Protein AF-A0A7C6N7Q0-F1 (afdb_monomer)

Nearest PDB structures (foldseek):
  6r02-assembly1_G  TM=9.400E-01  e=6.422E-26  Psychrobacter arcticus
  8oy0-assembly1_H  TM=9.350E-01  e=1.603E-25  Acinetobacter baumannii ATCC 17978
  7z8u-assembly1_A-2  TM=9.407E-01  e=4.001E-25  Psychrobacter arcticus
  6fua-assembly1_C-2  TM=9.302E-01  e=5.768E-25  Psychrobacter arcticus 273-4
  7z6r-assembly1_D  TM=9.282E-01  e=7.824E-25  Psychrobacter arcticus

Secondary structure (DSSP, 8-state):
--HHHHH--HHHHHHHHHHHHHHHTTPEEP---SEEEHHHHHTTGGG-S-S---EEE-TTS-EEEE-S-HHHHHHHHS---SS-EEEEEEEEEEEEETBEEEEEEEEEEEEEES--HHHHHHHHHHHHHHHHHH-SS-EEEES-HHHHHHHTTSTTGGGEEE-GGGTTT-TT-SS-EEEEE-TTSSS-SEEEEE-HHHHHHTT---EEEEEEEEGGGGG-----SSSEEEEEE-STTHHHHHHHHHHTT---GGGGS--S--EEEETTTTEEEEEE-HHHHHHHHHTTSSSEEEEEHHHHHHH--SEEEEEE---S-EEEEEEEETT----TTSPEEEEES-HHHHHHHHHHTT--EEEEE-SS-TTHHHHTTS-SEEEEEESS-HHHHHTTEEEEEEEEEE-EEEEEEHHHHHHSHHHHHHHHHHHS--

Solvent-accessible surface area (backbone atoms only — not comparable to full-atom values): 23667 Å² total; per-residue (Å²): 131,62,68,67,72,80,70,48,55,73,56,57,49,49,54,50,52,48,52,52,54,44,44,75,72,67,29,41,83,56,83,80,76,75,63,45,62,32,72,65,53,70,76,43,48,84,72,45,97,55,88,64,68,49,68,49,69,49,101,85,72,46,59,27,21,47,38,68,54,64,67,65,52,47,59,72,73,51,77,90,60,103,46,66,44,49,34,29,43,76,51,68,29,40,38,69,43,85,105,48,70,42,79,40,41,32,40,33,41,42,37,41,19,68,74,46,73,67,55,53,56,48,51,53,49,50,50,51,56,50,43,50,74,77,31,89,62,46,40,39,36,29,25,36,63,69,60,46,63,68,43,46,82,46,96,58,22,89,32,54,44,81,39,59,68,55,36,77,77,34,92,55,35,57,78,34,22,35,41,26,34,36,83,50,26,38,48,71,41,29,45,34,33,28,30,37,68,57,32,47,74,71,75,40,96,38,35,34,37,38,37,39,34,44,43,65,52,69,75,51,82,38,78,80,58,89,48,50,27,34,26,38,30,57,62,94,60,23,65,64,49,56,49,47,39,30,76,37,74,59,51,50,77,73,80,76,51,99,64,90,74,48,70,46,69,28,77,91,78,33,34,32,39,33,61,37,56,52,92,45,24,61,57,36,14,36,64,27,71,10,35,26,27,44,32,48,43,62,56,48,62,47,66,64,65,77,50,40,84,75,43,79,67,77,36,78,66,32,26,36,25,36,30,26,48,81,86,67,71,91,59,85,92,48,73,43,33,36,29,22,74,42,59,53,46,51,50,53,54,35,55,76,68,74,48,64,66,44,81,43,82,40,95,65,76,60,73,53,33,44,78,72,66,75,18,62,29,32,44,48,82,38,71,89,50,59,73,39,52,79,60,58,26,38,80,74,42,77,74,44,84,28,30,29,28,37,33,26,6,54,35,41,46,69,78,44,35,69,63,51,51,53,52,53,56,44,58,56,78,133

Mean predicted aligned error: 6.71 Å

pLDDT: mean 90.65, std 9.1, range [48.22, 98.5]

Foldseek 3Di:
DPVCVVPDDPLRVLLVVLVVLLVVVVAAEDDADQKDAPVLVCVVVLQFPDPDWDWDADPVRGIITGAQDDVSRCLVPDDADQDKHKHKYFDWHWDDDPVRIDIWTKIKIKIKFADDPVNVLVQVVSVLVSLCSLDVDKAKEKLDPVSLVVCLPDPCVVRYDYDVCQCVPRPQAHRIKMFMFDLQFLGTQKIWHKGVVVCVVVVHPMTMTMMMGTSVRSVRGADPDPAQEEEEADDDQGVVVQVLLVLLVNHFPCSVDPDPDQWTDDVVLRYIYGYDHLLCRLVCQLRNNHFKYKHKVLSCQQVVGPWDFDDFLQAPKWFWFKKAAPPQDDPQVDAFEEEECRVNLVCVQCVVVVGHHDYDHDDDPSLCCCVVVVGGIYTDIGHPCPVQVVSNMDGPGTRGMMGMTMIGRPNSCVVVVVSVVSSVVSSDDD

Radius of gyration: 25.68 Å; Cα contacts (8 Å, |Δi|>4): 832; chains: 1; bounding box: 66×60×77 Å

Sequence (430 aa):
MNIIDSVFNKQEKIAFQLRELYASYSYEQFRMNKFEEYDFYAKKKDFLVSDNIITFTDTNGRLMALRPDVTLSIVRNTRDSDGTKKLYYHENVYRPSDNSFKEIPQVGVEVIGSVKHSDTVEIITLACKSLELLSDDYLLELSDEALFNALKASEYGKHLRLETSLSENNNYYNELAFRGYVPEIPDYCLSGGRYDSLMRQMGRKADALGFAVYLDKLDVKTNTDEYLNVALPKGRLGEGVYKKFADSGYECPELLEKTRKLIFENHEKKVRYFWVKPSDVAKYVERGVADIGVVGKDILLEQEPAIYELLDLEMGKCRMAVAAPKDFVDDRNKTLKVATKFTNIAQTYYNSLGRDIDIIELNGSIEIAPILGLSDVIVDIVETGTTLRENDLEVFETIVPISARLISNRTSYKFKREQIETLKKGMKND

Structure (mmCIF, N/CA/C/O backbone):
data_AF-A0A7C6N7Q0-F1
#
_entry.id   AF-A0A7C6N7Q0-F1
#
loop_
_atom_site.group_PDB
_atom_site.id
_atom_site.type_symbol
_atom_site.label_atom_id
_atom_site.label_alt_id
_atom_site.label_comp_id
_atom_site.label_asym_id
_atom_site.label_entity_id
_atom_site.label_seq_id
_atom_site.pdbx_PDB_ins_code
_atom_site.Cartn_x
_atom_site.Cartn_y
_atom_site.Cartn_z
_atom_site.occupancy
_atom_site.B_iso_or_equiv
_atom_site.auth_seq_id
_atom_site.auth_comp_id
_atom_site.auth_asym_id
_atom_site.auth_atom_id
_atom_site.pdbx_PDB_model_num
ATOM 1 N N . MET A 1 1 ? 13.125 0.373 38.254 1.00 49.66 1 MET A N 1
ATOM 2 C CA . MET A 1 1 ? 12.979 -0.264 36.929 1.00 49.66 1 MET A CA 1
ATOM 3 C C . MET A 1 1 ? 11.645 -0.991 36.956 1.00 49.66 1 MET A C 1
ATOM 5 O O . MET A 1 1 ? 11.473 -1.849 37.813 1.00 49.66 1 MET A O 1
ATOM 9 N N . ASN A 1 2 ? 10.657 -0.528 36.189 1.00 58.84 2 ASN A N 1
ATOM 10 C CA . ASN A 1 2 ? 9.288 -1.043 36.252 1.00 58.84 2 ASN A CA 1
ATOM 11 C C . ASN A 1 2 ? 9.282 -2.480 35.695 1.00 58.84 2 ASN A C 1
ATOM 13 O O . ASN A 1 2 ? 9.771 -2.687 34.589 1.00 58.84 2 ASN A O 1
ATOM 17 N N . ILE A 1 3 ? 8.801 -3.477 36.448 1.00 60.84 3 ILE A N 1
ATOM 18 C CA . ILE A 1 3 ? 8.873 -4.909 36.063 1.00 60.84 3 ILE A CA 1
ATOM 19 C C . ILE A 1 3 ? 8.201 -5.154 34.702 1.00 60.84 3 ILE A C 1
ATOM 21 O O . ILE A 1 3 ? 8.678 -5.956 33.901 1.00 60.84 3 ILE A O 1
ATOM 25 N N . ILE A 1 4 ? 7.145 -4.390 34.418 1.00 60.56 4 ILE A N 1
ATOM 26 C CA . ILE A 1 4 ? 6.411 -4.389 33.148 1.00 60.56 4 ILE A CA 1
ATOM 27 C C . ILE A 1 4 ? 7.350 -4.109 31.965 1.00 60.56 4 ILE A C 1
ATOM 29 O O . ILE A 1 4 ? 7.209 -4.725 30.909 1.00 60.56 4 ILE A O 1
ATOM 33 N N . ASP A 1 5 ? 8.351 -3.242 32.144 1.00 58.84 5 ASP A N 1
ATOM 34 C CA . ASP A 1 5 ? 9.237 -2.841 31.056 1.00 58.84 5 ASP A CA 1
ATOM 35 C C . ASP A 1 5 ? 10.302 -3.867 30.695 1.00 58.84 5 ASP A C 1
ATOM 37 O O . ASP A 1 5 ? 10.736 -3.897 29.545 1.00 58.84 5 ASP A O 1
ATOM 41 N N . SER A 1 6 ? 10.689 -4.711 31.652 1.00 67.81 6 SER A N 1
ATOM 42 C CA . SER A 1 6 ? 11.675 -5.778 31.458 1.00 67.81 6 SER A CA 1
ATOM 43 C C . SER A 1 6 ? 11.079 -7.107 30.987 1.00 67.81 6 SER A C 1
ATOM 45 O O . SER A 1 6 ? 11.837 -7.977 30.570 1.00 67.81 6 SER A O 1
ATOM 47 N N . VAL A 1 7 ? 9.757 -7.286 31.096 1.00 74.75 7 VAL A N 1
ATOM 48 C CA . VAL A 1 7 ? 9.093 -8.586 30.879 1.00 74.75 7 VAL A CA 1
ATOM 49 C C . VAL A 1 7 ? 8.318 -8.635 29.566 1.00 74.75 7 VAL A C 1
ATOM 51 O O . VAL A 1 7 ? 8.385 -9.649 28.881 1.00 74.75 7 VAL A O 1
ATOM 54 N N . PHE A 1 8 ? 7.609 -7.564 29.205 1.00 79.44 8 PHE A N 1
ATOM 55 C CA . PHE A 1 8 ? 6.774 -7.556 28.004 1.00 79.44 8 PHE A CA 1
ATOM 56 C C . PHE A 1 8 ? 7.506 -6.982 26.794 1.00 79.44 8 PHE A C 1
ATOM 58 O O . PHE A 1 8 ? 8.181 -5.950 26.886 1.00 79.44 8 PHE A O 1
ATOM 65 N N . ASN A 1 9 ? 7.316 -7.608 25.636 1.00 86.25 9 ASN A N 1
ATOM 66 C CA . ASN A 1 9 ? 7.703 -7.011 24.363 1.00 86.25 9 ASN A CA 1
ATOM 67 C C . ASN A 1 9 ? 6.730 -5.874 23.968 1.00 86.25 9 ASN A C 1
ATOM 69 O O . ASN A 1 9 ? 5.706 -5.647 24.618 1.00 86.25 9 ASN A O 1
ATOM 73 N N . LYS A 1 10 ? 7.052 -5.121 22.905 1.00 85.88 10 LYS A N 1
ATOM 74 C CA . LYS A 1 10 ? 6.234 -3.973 22.466 1.00 85.88 10 LYS A CA 1
ATOM 75 C C . LYS A 1 10 ? 4.790 -4.385 22.150 1.00 85.88 10 LYS A C 1
ATOM 77 O O . LYS A 1 10 ? 3.870 -3.714 22.607 1.00 85.88 10 LYS A O 1
ATOM 82 N N . GLN A 1 11 ? 4.591 -5.484 21.420 1.00 90.25 11 GLN A N 1
ATOM 83 C CA . GLN A 1 11 ? 3.256 -5.977 21.066 1.00 90.25 11 GLN A CA 1
ATOM 84 C C . GLN A 1 11 ? 2.427 -6.314 22.305 1.00 90.25 11 GLN A C 1
ATOM 86 O O . GLN A 1 11 ? 1.273 -5.910 22.389 1.00 90.25 11 GLN A O 1
ATOM 91 N N . GLU A 1 12 ? 3.008 -7.009 23.282 1.00 90.88 12 GLU A N 1
ATOM 92 C CA . GLU A 1 12 ? 2.310 -7.415 24.504 1.00 90.88 12 GLU A CA 1
ATOM 93 C C . GLU A 1 12 ? 1.884 -6.213 25.354 1.00 90.88 12 GLU A C 1
ATOM 95 O O . GLU A 1 12 ? 0.764 -6.194 25.869 1.00 90.88 12 GLU A O 1
ATOM 100 N N . LYS A 1 13 ? 2.742 -5.187 25.463 1.00 91.25 13 LYS A N 1
ATOM 101 C CA . LYS A 1 13 ? 2.405 -3.936 26.163 1.00 91.25 13 LYS A CA 1
ATOM 102 C C . LYS A 1 13 ? 1.239 -3.221 25.489 1.00 91.25 13 LYS A C 1
ATOM 104 O O . LYS A 1 13 ? 0.251 -2.921 26.155 1.00 91.25 13 LYS A O 1
ATOM 109 N N . ILE A 1 14 ? 1.325 -3.024 24.172 1.00 94.19 14 ILE A N 1
ATOM 110 C CA . ILE A 1 14 ? 0.269 -2.371 23.390 1.00 94.19 14 ILE A CA 1
ATOM 111 C C . ILE A 1 14 ? -1.034 -3.167 23.486 1.00 94.19 14 ILE A C 1
ATOM 113 O O . ILE A 1 14 ? -2.083 -2.597 23.771 1.00 94.19 14 ILE A O 1
ATOM 117 N N . ALA A 1 15 ? -0.982 -4.492 23.343 1.00 95.56 15 ALA A N 1
ATOM 118 C CA . ALA A 1 15 ? -2.156 -5.348 23.473 1.00 95.56 15 ALA A CA 1
ATOM 119 C C . ALA A 1 15 ? -2.818 -5.219 24.851 1.00 95.56 15 ALA A C 1
ATOM 121 O O . ALA A 1 15 ? -4.045 -5.183 24.952 1.00 95.56 15 ALA A O 1
ATOM 122 N N . PHE A 1 16 ? -2.022 -5.146 25.922 1.00 95.56 16 PHE A N 1
ATOM 123 C CA . PHE A 1 16 ? -2.531 -4.933 27.274 1.00 95.56 16 PHE A CA 1
ATOM 124 C C . PHE A 1 16 ? -3.196 -3.557 27.425 1.00 95.56 16 PHE A C 1
ATOM 126 O O . PHE A 1 16 ? -4.336 -3.491 27.883 1.00 95.56 16 PHE A O 1
ATOM 133 N N . GLN A 1 17 ? -2.530 -2.487 26.983 1.00 97.00 17 GLN A N 1
ATOM 134 C CA . GLN A 1 17 ? -3.045 -1.115 27.062 1.00 97.00 17 GLN A CA 1
ATOM 135 C C . GLN A 1 17 ? -4.329 -0.926 26.243 1.00 97.00 17 GLN A C 1
ATOM 137 O O . GLN A 1 17 ? -5.274 -0.306 26.721 1.00 97.00 17 GLN A O 1
ATOM 142 N N . LEU A 1 18 ? -4.414 -1.519 25.047 1.00 98.12 18 LEU A N 1
ATOM 143 C CA . LEU A 1 18 ? -5.631 -1.491 24.227 1.00 98.12 18 LEU A CA 1
ATOM 144 C C . LEU A 1 18 ? -6.805 -2.173 24.941 1.00 98.12 18 LEU A C 1
ATOM 146 O O . LEU A 1 18 ? -7.914 -1.650 24.960 1.00 98.12 18 LEU A O 1
ATOM 150 N N . ARG A 1 19 ? -6.572 -3.324 25.580 1.00 97.81 19 ARG A N 1
ATOM 151 C CA . ARG A 1 19 ? -7.620 -4.026 26.338 1.00 97.81 19 ARG A CA 1
ATOM 152 C C . ARG A 1 19 ? -8.090 -3.227 27.551 1.00 97.81 19 ARG A C 1
ATOM 154 O O . ARG A 1 19 ? -9.287 -3.209 27.823 1.00 97.81 19 ARG A O 1
ATOM 161 N N . GLU A 1 20 ? -7.168 -2.589 28.271 1.00 98.00 20 GLU A N 1
ATOM 162 C CA . GLU A 1 20 ? -7.498 -1.685 29.380 1.00 98.00 20 GLU A CA 1
ATOM 163 C C . GLU A 1 20 ? -8.337 -0.498 28.888 1.00 98.00 20 GLU A C 1
ATOM 165 O O . GLU A 1 20 ? -9.398 -0.218 29.454 1.00 98.00 20 GLU A O 1
ATOM 170 N N . LEU A 1 21 ? -7.922 0.128 27.781 1.00 98.50 21 LEU A N 1
ATOM 171 C CA . LEU A 1 21 ? -8.657 1.205 27.124 1.00 98.50 21 LEU A CA 1
ATOM 172 C C . LEU A 1 21 ? -10.088 0.769 26.788 1.00 98.50 21 LEU A C 1
ATOM 174 O O . LEU A 1 21 ? -11.037 1.421 27.215 1.00 98.50 21 LEU A O 1
ATOM 178 N N . TYR A 1 22 ? -10.278 -0.348 26.089 1.00 98.44 22 TYR A N 1
ATOM 179 C CA . TYR A 1 22 ? -11.616 -0.792 25.681 1.00 98.44 22 TYR A CA 1
ATOM 180 C C . TYR A 1 22 ? -12.500 -1.179 26.873 1.00 98.44 22 TYR A C 1
ATOM 182 O O . TYR A 1 22 ? -13.677 -0.814 26.917 1.00 98.44 22 TYR A O 1
ATOM 190 N N . ALA A 1 23 ? -11.933 -1.843 27.883 1.00 97.50 23 ALA A N 1
ATOM 191 C CA . ALA A 1 23 ? -12.653 -2.169 29.111 1.00 97.50 23 ALA A CA 1
ATOM 192 C C . ALA A 1 23 ? -13.115 -0.905 29.861 1.00 97.50 23 ALA A C 1
ATOM 194 O O . ALA A 1 23 ? -14.224 -0.886 30.396 1.00 97.50 23 ALA A O 1
ATOM 195 N N . SER A 1 24 ? -12.321 0.175 29.851 1.00 97.94 24 SER A N 1
ATOM 196 C CA . SER A 1 24 ? -12.708 1.456 30.468 1.00 97.94 24 SER A CA 1
ATOM 197 C C . SER A 1 24 ? -13.917 2.121 29.789 1.00 97.94 24 SER A C 1
ATOM 199 O O . SER A 1 24 ? -14.657 2.861 30.435 1.00 97.94 24 SER A O 1
ATOM 201 N N . TYR A 1 25 ? -14.181 1.783 28.522 1.00 97.69 25 TYR A N 1
ATOM 202 C CA . TYR A 1 25 ? -15.366 2.192 27.758 1.00 97.69 25 TYR A CA 1
ATOM 203 C C . TYR A 1 25 ? -16.524 1.183 27.857 1.00 97.69 25 TYR A C 1
ATOM 205 O O . TYR A 1 25 ? -17.475 1.240 27.080 1.00 97.69 25 TYR A O 1
ATOM 213 N N . SER A 1 26 ? -16.476 0.268 28.832 1.00 96.69 26 SER A N 1
ATOM 214 C CA . SER A 1 26 ? -17.494 -0.769 29.059 1.00 96.69 26 SER A CA 1
ATOM 215 C C . SER A 1 26 ? -17.655 -1.770 27.905 1.00 96.69 26 SER A C 1
ATOM 217 O O . SER A 1 26 ? -18.721 -2.366 27.760 1.00 96.69 26 SER A O 1
ATOM 219 N N . TYR A 1 27 ? -16.614 -1.983 27.090 1.00 97.31 27 TYR A N 1
ATOM 220 C CA . TYR A 1 27 ? -16.602 -3.092 26.133 1.00 97.31 27 TYR A CA 1
ATOM 221 C C . TYR A 1 27 ? -16.332 -4.399 26.879 1.00 97.31 27 TYR A C 1
ATOM 223 O O . TYR A 1 27 ? -15.398 -4.500 27.680 1.00 97.31 27 TYR A O 1
ATOM 231 N N . GLU A 1 28 ? -17.127 -5.425 26.594 1.00 95.50 28 GLU A N 1
ATOM 232 C CA . GLU A 1 28 ? -16.974 -6.744 27.202 1.00 95.50 28 GLU A CA 1
ATOM 233 C C . GLU A 1 28 ? -15.985 -7.601 26.409 1.00 95.50 28 GLU A C 1
ATOM 235 O O . GLU A 1 28 ? -15.970 -7.586 25.177 1.00 95.50 28 GLU A O 1
ATOM 240 N N . GLN A 1 29 ? -15.158 -8.386 27.104 1.00 94.69 29 GLN A N 1
ATOM 241 C CA . GLN A 1 29 ? -14.232 -9.284 26.419 1.00 94.69 29 GLN A CA 1
ATOM 242 C C . GLN A 1 29 ? -15.002 -10.422 25.747 1.00 94.69 29 GLN A C 1
ATOM 244 O O . GLN A 1 29 ? -15.600 -11.261 26.423 1.00 94.69 29 GLN A O 1
ATOM 249 N N . PHE A 1 30 ? -14.893 -10.520 24.428 1.00 91.75 30 PHE A N 1
ATOM 250 C CA . PHE A 1 30 ? -15.339 -11.683 23.682 1.00 91.75 30 PHE A CA 1
ATOM 251 C C . PHE A 1 30 ? -14.203 -12.706 23.589 1.00 91.75 30 PHE A C 1
ATOM 253 O O . PHE A 1 30 ? -13.074 -12.370 23.230 1.00 91.75 30 PHE A O 1
ATOM 260 N N . ARG A 1 31 ? -14.492 -13.965 23.932 1.00 84.62 31 ARG A N 1
ATOM 261 C CA . ARG A 1 31 ? -13.548 -15.084 23.798 1.00 84.62 31 ARG A CA 1
ATOM 262 C C . ARG A 1 31 ? -14.056 -16.062 22.761 1.00 84.62 31 ARG A C 1
ATOM 264 O O . ARG A 1 31 ? -15.234 -16.411 22.765 1.00 84.62 31 ARG A O 1
ATOM 271 N N . MET A 1 32 ? -13.152 -16.521 21.908 1.00 83.38 32 MET A N 1
ATOM 272 C CA . MET A 1 32 ? -13.498 -17.342 20.756 1.00 83.38 32 MET A CA 1
ATOM 273 C C . MET A 1 32 ? -12.819 -18.704 20.814 1.00 83.38 32 MET A C 1
ATOM 275 O O . MET A 1 32 ? -11.781 -18.880 21.453 1.00 83.38 32 MET A O 1
ATOM 279 N N . ASN A 1 33 ? -13.378 -19.663 20.080 1.00 79.62 33 ASN A N 1
ATOM 280 C CA . ASN A 1 33 ? -12.669 -20.899 19.780 1.00 79.62 33 ASN A CA 1
ATOM 281 C C . ASN A 1 33 ? -11.633 -20.646 18.676 1.00 79.62 33 ASN A C 1
ATOM 283 O O . ASN A 1 33 ? -11.848 -19.834 17.779 1.00 79.62 33 ASN A O 1
ATOM 287 N N . LYS A 1 34 ? -10.511 -21.371 18.723 1.00 78.75 34 LYS A N 1
ATOM 288 C CA . LYS A 1 34 ? -9.439 -21.265 17.714 1.00 78.75 34 LYS A CA 1
ATOM 289 C C . LYS A 1 34 ? -9.805 -21.896 16.365 1.00 78.75 34 LYS A C 1
ATOM 291 O O . LYS A 1 34 ? -9.179 -21.589 15.354 1.00 78.75 34 LYS A O 1
ATOM 296 N N . PHE A 1 35 ? -10.789 -22.794 16.370 1.00 86.25 35 PHE A N 1
ATOM 297 C CA . PHE A 1 35 ? -11.183 -23.621 15.235 1.00 86.25 35 PHE A CA 1
ATOM 298 C C . PHE A 1 35 ? -12.684 -23.502 15.004 1.00 86.25 35 PHE A C 1
ATOM 300 O O . PHE A 1 35 ? -13.464 -23.559 15.958 1.00 86.25 35 PHE A O 1
ATOM 307 N N . GLU A 1 36 ? -13.079 -23.390 13.742 1.00 86.88 36 GLU A N 1
ATOM 308 C CA . GLU A 1 36 ? -14.476 -23.287 13.326 1.00 86.88 36 GLU A CA 1
ATOM 309 C C . GLU A 1 36 ? -14.736 -24.151 12.084 1.00 86.88 36 GLU A C 1
ATOM 311 O O . GLU A 1 36 ? -13.819 -24.445 11.320 1.00 86.88 36 GLU A O 1
ATOM 316 N N . GLU A 1 37 ? -15.979 -24.594 11.882 1.00 88.38 37 GLU A N 1
ATOM 317 C CA . GLU A 1 37 ? -16.347 -25.397 10.704 1.00 88.38 37 GLU A CA 1
ATOM 318 C C . GLU A 1 37 ? -16.143 -24.605 9.400 1.00 88.38 37 GLU A C 1
ATOM 320 O O . GLU A 1 37 ? -16.607 -23.466 9.285 1.00 88.38 37 GLU A O 1
ATOM 325 N N . TYR A 1 38 ? -15.483 -25.221 8.412 1.00 87.75 38 TYR A N 1
ATOM 326 C CA . TYR A 1 38 ? -15.116 -24.579 7.142 1.00 87.75 38 TYR A CA 1
ATOM 327 C C . TYR A 1 38 ? -16.328 -24.099 6.332 1.00 87.75 38 TYR A C 1
ATOM 329 O O . TYR A 1 38 ? -16.299 -23.007 5.760 1.00 87.75 38 TYR A O 1
ATOM 337 N N . ASP A 1 39 ? -17.413 -24.879 6.331 1.00 86.31 39 ASP A N 1
ATOM 338 C CA . ASP A 1 39 ? -18.630 -24.615 5.551 1.00 86.31 39 ASP A CA 1
ATOM 339 C C . ASP A 1 39 ? -19.240 -23.236 5.817 1.00 86.31 39 ASP A C 1
ATOM 341 O O . ASP A 1 39 ? -19.903 -22.664 4.948 1.00 86.31 39 ASP A O 1
ATOM 345 N N . PHE A 1 40 ? -19.029 -22.695 7.018 1.00 84.56 40 PHE A N 1
ATOM 346 C CA . PHE A 1 40 ? -19.472 -21.353 7.364 1.00 84.56 40 PHE A CA 1
ATOM 347 C C . PHE A 1 40 ? -18.750 -20.291 6.524 1.00 84.56 40 PHE A C 1
ATOM 349 O O . PHE A 1 40 ? -19.401 -19.468 5.879 1.00 84.56 40 PHE A O 1
ATOM 356 N N . TYR A 1 41 ? -17.418 -20.345 6.479 1.00 84.69 41 TYR A N 1
ATOM 357 C CA . TYR A 1 41 ? -16.607 -19.381 5.738 1.00 84.69 41 TYR A CA 1
ATOM 358 C C . TYR A 1 41 ? -16.700 -19.587 4.227 1.00 84.69 41 TYR A C 1
ATOM 360 O O . TYR A 1 41 ? -16.744 -18.618 3.475 1.00 84.69 41 TYR A O 1
ATOM 368 N N . ALA A 1 42 ? -16.812 -20.838 3.769 1.00 83.19 42 ALA A N 1
ATOM 369 C CA . ALA A 1 42 ? -16.949 -21.157 2.349 1.00 83.19 42 ALA A CA 1
ATOM 370 C C . ALA A 1 42 ? -18.182 -20.499 1.701 1.00 83.19 42 ALA A C 1
ATOM 372 O O . ALA A 1 42 ? -18.155 -20.160 0.521 1.00 83.19 42 ALA A O 1
ATOM 373 N N . LYS A 1 43 ? -19.252 -20.280 2.477 1.00 83.31 43 LYS A N 1
ATOM 374 C CA . LYS A 1 43 ? -20.479 -19.593 2.035 1.00 83.31 43 LYS A CA 1
ATOM 375 C C . LYS A 1 43 ? -20.381 -18.064 2.076 1.00 83.31 43 LYS A C 1
ATOM 377 O O . LYS A 1 43 ? -21.339 -17.400 1.689 1.00 83.31 43 LYS A O 1
ATOM 382 N N . LYS A 1 44 ? -19.278 -17.511 2.593 1.00 82.69 44 LYS A N 1
ATOM 383 C CA . LYS A 1 44 ? -19.073 -16.079 2.872 1.00 82.69 44 LYS A CA 1
ATOM 384 C C . LYS A 1 44 ? -17.740 -15.560 2.324 1.00 82.69 44 LYS A C 1
ATOM 386 O O . LYS A 1 44 ? -17.168 -14.634 2.891 1.00 82.69 44 LYS A O 1
ATOM 391 N N . LYS A 1 45 ? -17.259 -16.143 1.219 1.00 77.44 45 LYS A N 1
ATOM 392 C CA . LYS A 1 45 ? -15.978 -15.780 0.588 1.00 77.44 45 LYS A CA 1
ATOM 393 C C . LYS A 1 45 ? -15.872 -14.297 0.240 1.00 77.44 45 LYS A C 1
ATOM 395 O O . LYS A 1 45 ? -14.823 -13.718 0.476 1.00 77.44 45 LYS A O 1
ATOM 400 N N . ASP A 1 46 ? -16.977 -13.671 -0.161 1.00 75.69 46 ASP A N 1
ATOM 401 C CA . ASP A 1 46 ? -17.040 -12.236 -0.487 1.00 75.69 46 ASP A CA 1
ATOM 402 C C . ASP A 1 46 ? -16.604 -11.306 0.666 1.00 75.69 46 ASP A C 1
ATOM 404 O O . ASP A 1 46 ? -16.306 -10.137 0.435 1.00 75.69 46 ASP A O 1
ATOM 408 N N . PHE A 1 47 ? -16.579 -11.806 1.908 1.00 74.69 47 PHE A N 1
ATOM 409 C CA . PHE A 1 47 ? -16.189 -11.057 3.109 1.00 74.69 47 PHE A CA 1
ATOM 410 C C . PHE A 1 47 ? -14.804 -11.434 3.631 1.00 74.69 47 PHE A C 1
ATOM 412 O O . PHE A 1 47 ? -14.353 -10.888 4.636 1.00 74.69 47 PHE A O 1
ATOM 419 N N . LEU A 1 48 ? -14.135 -12.387 2.987 1.00 75.56 48 LEU A N 1
ATOM 420 C CA . LEU A 1 48 ? -12.797 -12.797 3.365 1.00 75.56 48 LEU A CA 1
ATOM 421 C C . LEU A 1 48 ? -11.771 -11.970 2.604 1.00 75.56 48 LEU A C 1
ATOM 423 O O . LEU A 1 48 ? -11.881 -11.735 1.408 1.00 75.56 48 LEU A O 1
ATOM 427 N N . VAL A 1 49 ? -10.708 -11.594 3.310 1.00 68.69 49 VAL A N 1
ATOM 428 C CA . VAL A 1 49 ? -9.548 -10.922 2.705 1.00 68.69 49 VAL A CA 1
ATOM 429 C C . VAL A 1 49 ? -8.786 -11.860 1.752 1.00 68.69 49 VAL A C 1
ATOM 431 O O . VAL A 1 49 ? -8.024 -11.400 0.910 1.00 68.69 49 VAL A O 1
ATOM 434 N N . SER A 1 50 ? -8.959 -13.178 1.890 1.00 68.44 50 SER A N 1
ATOM 435 C CA . SER A 1 50 ? -8.346 -14.187 1.025 1.00 68.44 50 SER A CA 1
ATOM 436 C C . SER A 1 50 ? -9.301 -15.354 0.793 1.00 68.44 50 SER A C 1
ATOM 438 O O . SER A 1 50 ? -9.896 -15.865 1.743 1.00 68.44 50 SER A O 1
ATOM 440 N N . ASP A 1 51 ? -9.377 -15.819 -0.454 1.00 69.44 51 ASP A N 1
ATOM 441 C CA . ASP A 1 51 ? -10.130 -17.022 -0.834 1.00 69.44 51 ASP A CA 1
ATOM 442 C C . ASP A 1 51 ? -9.501 -18.320 -0.310 1.00 69.44 51 ASP A C 1
ATOM 444 O O . ASP A 1 51 ? -10.176 -19.351 -0.195 1.00 69.44 51 ASP A O 1
ATOM 448 N N . ASN A 1 52 ? -8.208 -18.278 0.022 1.00 77.00 52 ASN A N 1
ATOM 449 C CA . ASN A 1 52 ? -7.457 -19.433 0.483 1.00 77.00 52 ASN A CA 1
ATOM 450 C C . ASN A 1 52 ? -7.535 -19.522 2.011 1.00 77.00 52 ASN A C 1
ATOM 452 O O . ASN A 1 52 ? -6.837 -18.822 2.743 1.00 77.00 52 ASN A O 1
ATOM 456 N N . ILE A 1 53 ? -8.392 -20.416 2.497 1.00 84.81 53 ILE A N 1
ATOM 457 C CA . ILE A 1 53 ? -8.575 -20.694 3.924 1.00 84.81 53 ILE A CA 1
ATOM 458 C C . ILE A 1 53 ? -7.749 -21.923 4.291 1.00 84.81 53 ILE A C 1
ATOM 460 O O . ILE A 1 53 ? -7.797 -22.936 3.595 1.00 84.81 53 ILE A O 1
ATOM 464 N N . ILE A 1 54 ? -7.019 -21.864 5.404 1.00 87.31 54 ILE A N 1
ATOM 465 C CA . ILE A 1 54 ? -6.273 -23.027 5.891 1.00 87.31 54 ILE A CA 1
ATOM 466 C C . ILE A 1 54 ? -7.254 -24.004 6.537 1.00 87.31 54 ILE A C 1
ATOM 468 O O . ILE A 1 54 ? -7.898 -23.679 7.537 1.00 87.31 54 ILE A O 1
ATOM 472 N N . THR A 1 55 ? -7.339 -25.211 5.982 1.00 90.50 55 THR A N 1
ATOM 473 C CA . THR A 1 55 ? -8.266 -26.250 6.436 1.00 90.50 55 THR A CA 1
ATOM 474 C C . THR A 1 55 ? -7.555 -27.483 6.973 1.00 90.50 55 THR A C 1
ATOM 476 O O . THR A 1 55 ? -6.484 -27.851 6.497 1.00 90.50 55 THR A O 1
ATOM 479 N N . PHE A 1 56 ? -8.186 -28.167 7.921 1.00 91.62 56 PHE A N 1
ATOM 480 C CA . PHE A 1 56 ? -7.748 -29.457 8.454 1.00 91.62 56 PHE A CA 1
ATOM 481 C C . PHE A 1 56 ? -8.967 -30.305 8.830 1.00 91.62 56 PHE A C 1
ATOM 483 O O . PHE A 1 56 ? -10.081 -29.799 8.910 1.00 91.62 56 PHE A O 1
ATOM 490 N N . THR A 1 57 ? -8.781 -31.605 9.043 1.00 93.69 57 THR A N 1
ATOM 491 C CA . THR A 1 57 ? -9.876 -32.505 9.437 1.00 93.69 57 THR A CA 1
ATOM 492 C C . THR A 1 57 ? -9.839 -32.746 10.946 1.00 93.69 57 THR A C 1
ATOM 494 O O . THR A 1 57 ? -8.764 -32.992 11.494 1.00 93.69 57 THR A O 1
ATOM 497 N N . ASP A 1 58 ? -10.984 -32.651 11.627 1.00 92.06 58 ASP A N 1
ATOM 498 C CA . ASP A 1 58 ? -11.092 -32.993 13.051 1.00 92.06 58 ASP A CA 1
ATOM 499 C C . ASP A 1 58 ? -11.072 -34.519 13.281 1.00 92.06 58 ASP A C 1
ATOM 501 O O . ASP A 1 58 ? -11.032 -35.323 12.348 1.00 92.06 58 ASP A O 1
ATOM 505 N N . THR A 1 59 ? -11.138 -34.948 14.543 1.00 92.19 59 THR A N 1
ATOM 506 C CA . THR A 1 59 ? -11.151 -36.378 14.900 1.00 92.19 59 THR A CA 1
ATOM 507 C C . THR A 1 59 ? -12.412 -37.124 14.447 1.00 92.19 59 THR A C 1
ATOM 509 O O . THR A 1 59 ? -12.437 -38.349 14.503 1.00 92.19 59 THR A O 1
ATOM 512 N N . ASN A 1 60 ? -13.459 -36.410 14.025 1.00 92.62 60 ASN A N 1
ATOM 513 C CA . ASN A 1 60 ? -14.727 -36.963 13.548 1.00 92.62 60 ASN A CA 1
ATOM 514 C C . ASN A 1 60 ? -14.856 -36.908 12.016 1.00 92.62 60 ASN A C 1
ATOM 516 O O . ASN A 1 60 ? -15.927 -37.210 11.490 1.00 92.62 60 ASN A O 1
ATOM 520 N N . GLY A 1 61 ? -13.805 -36.507 11.293 1.00 90.06 61 GLY A N 1
ATOM 521 C CA . GLY A 1 61 ? -13.837 -36.388 9.835 1.00 90.06 61 GLY A CA 1
ATOM 522 C C . GLY A 1 61 ? -14.459 -35.086 9.312 1.00 90.06 61 GLY A C 1
ATOM 523 O O . GLY A 1 61 ? -14.673 -34.963 8.108 1.00 90.06 61 GLY A O 1
ATOM 524 N N . ARG A 1 62 ? -14.770 -34.114 10.178 1.00 91.94 62 ARG A N 1
ATOM 525 C CA . ARG A 1 62 ? -15.323 -32.816 9.771 1.00 91.94 62 ARG A CA 1
ATOM 526 C C . ARG A 1 62 ? -14.219 -31.890 9.290 1.00 91.94 62 ARG A C 1
ATOM 528 O O . ARG A 1 62 ? -13.155 -31.808 9.904 1.00 91.94 62 ARG A O 1
ATOM 535 N N . LEU A 1 63 ? -14.498 -31.154 8.218 1.00 93.06 63 LEU A N 1
ATOM 536 C CA . LEU A 1 63 ? -13.581 -30.155 7.688 1.00 93.06 63 LEU A CA 1
ATOM 537 C C . LEU A 1 63 ? -13.658 -28.870 8.522 1.00 93.06 63 LEU A C 1
ATOM 539 O O . LEU A 1 63 ? -14.678 -28.180 8.575 1.00 93.06 63 LEU A O 1
ATOM 543 N N . MET A 1 64 ? -12.548 -28.553 9.171 1.00 92.25 64 MET A N 1
ATOM 544 C CA . MET A 1 64 ? -12.361 -27.382 10.013 1.00 92.25 64 MET A CA 1
ATOM 545 C C . MET A 1 64 ? -11.489 -26.357 9.299 1.00 92.25 64 MET A C 1
ATOM 547 O O . MET A 1 64 ? -10.654 -26.702 8.463 1.00 92.25 64 MET A O 1
ATOM 551 N N . ALA A 1 65 ? -11.655 -25.096 9.671 1.00 90.25 65 ALA A N 1
ATOM 552 C CA . ALA A 1 65 ? -10.804 -23.992 9.269 1.00 90.25 65 ALA A CA 1
ATOM 553 C C . ALA A 1 65 ? -10.031 -23.452 10.479 1.00 90.25 65 ALA A C 1
ATOM 555 O O . ALA A 1 65 ? -10.577 -23.316 11.581 1.00 90.25 65 ALA A O 1
ATOM 556 N N . LEU A 1 66 ? -8.763 -23.095 10.259 1.00 89.31 66 LEU A N 1
ATOM 557 C CA . LEU A 1 66 ? -8.116 -22.091 11.101 1.00 89.31 66 LEU A CA 1
ATOM 558 C C . LEU A 1 66 ? -8.780 -20.749 10.808 1.00 89.31 66 LEU A C 1
ATOM 560 O O . LEU A 1 66 ? -8.961 -20.394 9.645 1.00 89.31 66 LEU A O 1
ATOM 564 N N . ARG A 1 67 ? -9.147 -20.019 11.863 1.00 89.31 67 ARG A N 1
ATOM 565 C CA . ARG A 1 67 ? -9.927 -18.782 11.762 1.00 89.31 67 ARG A CA 1
ATOM 566 C C . ARG A 1 67 ? -9.287 -17.776 10.779 1.00 89.31 67 ARG A C 1
ATOM 568 O O . ARG A 1 67 ? -8.222 -17.234 11.096 1.00 89.31 67 ARG A O 1
ATOM 575 N N . PRO A 1 68 ? -9.942 -17.478 9.639 1.00 84.50 68 PRO A N 1
ATOM 576 C CA . PRO A 1 68 ? -9.450 -16.515 8.655 1.00 84.50 68 PRO A CA 1
ATOM 577 C C . PRO A 1 68 ? -9.893 -15.075 8.958 1.00 84.50 68 PRO A C 1
ATOM 579 O O . PRO A 1 68 ? -9.348 -14.137 8.381 1.00 84.50 68 PRO A O 1
ATOM 582 N N . ASP A 1 69 ? -10.874 -14.901 9.852 1.00 85.38 69 ASP A N 1
ATOM 583 C CA . ASP A 1 69 ? -11.448 -13.605 10.210 1.00 85.38 69 ASP A CA 1
ATOM 584 C C . ASP A 1 69 ? -12.082 -13.620 11.616 1.00 85.38 69 ASP A C 1
ATOM 586 O O . ASP A 1 69 ? -12.716 -14.602 12.023 1.00 85.38 69 ASP A O 1
ATOM 590 N N . VAL A 1 70 ? -11.908 -12.533 12.374 1.00 87.00 70 VAL A N 1
ATOM 591 C CA . VAL A 1 70 ? -12.464 -12.407 13.732 1.00 87.00 70 VAL A CA 1
ATOM 592 C C . VAL A 1 70 ? -13.889 -11.866 13.714 1.00 87.00 70 VAL A C 1
ATOM 594 O O . VAL A 1 70 ? -14.740 -12.441 14.391 1.00 87.00 70 VAL A O 1
ATOM 597 N N . THR A 1 71 ? -14.183 -10.831 12.928 1.00 85.12 71 THR A N 1
ATOM 598 C CA . THR A 1 71 ? -15.502 -10.186 12.887 1.00 85.12 71 THR A CA 1
ATOM 599 C C . THR A 1 71 ? -16.603 -11.173 12.492 1.00 85.12 71 THR A C 1
ATOM 601 O O . THR A 1 71 ? -17.600 -11.295 13.204 1.00 85.12 71 THR A O 1
ATOM 604 N N . LEU A 1 72 ? -16.399 -11.979 11.445 1.00 85.31 72 LEU A N 1
ATOM 605 C CA . LEU A 1 72 ? -17.310 -13.056 11.034 1.00 85.31 72 LEU A CA 1
ATOM 606 C C . LEU A 1 72 ? -17.586 -14.040 12.171 1.00 85.31 72 LEU A C 1
ATOM 608 O O . LEU A 1 72 ? -18.728 -14.439 12.408 1.00 85.31 72 LEU A O 1
ATOM 612 N N . SER A 1 73 ? -16.533 -14.403 12.895 1.00 85.94 73 SER A N 1
ATOM 613 C CA . SER A 1 73 ? -16.605 -15.335 14.013 1.00 85.94 73 SER A CA 1
ATOM 614 C C . SER A 1 73 ? -17.359 -14.700 15.202 1.00 85.94 73 SER A C 1
ATOM 616 O O . SER A 1 73 ? -18.145 -15.374 15.871 1.00 85.94 73 SER A O 1
ATOM 618 N N . ILE A 1 74 ? -17.212 -13.389 15.452 1.00 86.31 74 ILE A N 1
ATOM 619 C CA . ILE A 1 74 ? -17.949 -12.668 16.507 1.00 86.31 74 ILE A CA 1
ATOM 620 C C . ILE A 1 74 ? -19.423 -12.592 16.125 1.00 86.31 74 ILE A C 1
ATOM 622 O O . ILE A 1 74 ? -20.286 -12.949 16.928 1.00 86.31 74 ILE A O 1
ATOM 626 N N . VAL A 1 75 ? -19.723 -12.189 14.891 1.00 86.06 75 VAL A N 1
ATOM 627 C CA . VAL A 1 75 ? -21.092 -12.097 14.376 1.00 86.06 75 VAL A CA 1
ATOM 628 C C . VAL A 1 75 ? -21.781 -13.462 14.421 1.00 86.06 75 VAL A C 1
ATOM 630 O O . VAL A 1 75 ? -22.936 -13.541 14.833 1.00 86.06 75 VAL A O 1
ATOM 633 N N . ARG A 1 76 ? -21.090 -14.552 14.074 1.00 84.62 76 ARG A N 1
ATOM 634 C CA . ARG A 1 76 ? -21.632 -15.918 14.157 1.00 84.62 76 ARG A CA 1
ATOM 635 C C . ARG A 1 76 ? -22.024 -16.311 15.581 1.00 84.62 76 ARG A C 1
ATOM 637 O O . ARG A 1 76 ? -23.075 -16.912 15.787 1.00 84.62 76 ARG A O 1
ATOM 644 N N . ASN A 1 77 ? -21.170 -16.003 16.554 1.00 84.00 77 ASN A N 1
ATOM 645 C CA . ASN A 1 77 ? -21.309 -16.496 17.925 1.00 84.00 77 ASN A CA 1
ATOM 646 C C . ASN A 1 77 ? -22.061 -15.517 18.852 1.00 84.00 77 ASN A C 1
ATOM 648 O O . ASN A 1 77 ? -22.447 -15.878 19.967 1.00 84.00 77 ASN A O 1
ATOM 652 N N . THR A 1 78 ? -22.322 -14.290 18.398 1.00 83.31 78 THR A N 1
ATOM 653 C CA . THR A 1 78 ? -23.065 -13.280 19.159 1.00 83.31 78 THR A CA 1
ATOM 654 C C . THR A 1 78 ? -24.555 -13.371 18.868 1.00 83.31 78 THR A C 1
ATOM 656 O O . THR A 1 78 ? -25.007 -13.016 17.781 1.00 83.31 78 THR A O 1
ATOM 659 N N . ARG A 1 79 ? -25.339 -13.777 19.874 1.00 77.31 79 ARG A N 1
ATOM 660 C CA . ARG A 1 79 ? -26.810 -13.790 19.797 1.00 77.31 79 ARG A CA 1
ATOM 661 C C . ARG A 1 79 ? -27.379 -12.390 19.580 1.00 77.31 79 ARG A C 1
ATOM 663 O O . ARG A 1 79 ? -26.834 -11.421 20.117 1.00 77.31 79 ARG A O 1
ATOM 670 N N . ASP A 1 80 ? -28.500 -12.313 18.872 1.00 72.31 80 ASP A N 1
ATOM 671 C CA . ASP A 1 80 ? -29.289 -11.086 18.762 1.00 72.31 80 ASP A CA 1
ATOM 672 C C . ASP A 1 80 ? -29.716 -10.574 20.144 1.00 72.31 80 ASP A C 1
ATOM 674 O O . ASP A 1 80 ? -29.916 -11.342 21.091 1.00 72.31 80 ASP A O 1
ATOM 678 N N . SER A 1 81 ? -29.803 -9.256 20.263 1.00 69.25 81 SER A N 1
ATOM 679 C CA . SER A 1 81 ? -30.315 -8.553 21.435 1.00 69.25 81 SER A CA 1
ATOM 680 C C . SER A 1 81 ? -31.072 -7.314 20.985 1.00 69.25 81 SER A C 1
ATOM 682 O O . SER A 1 81 ? -30.700 -6.711 19.983 1.00 69.25 81 SER A O 1
ATOM 684 N N . ASP A 1 82 ? -32.061 -6.885 21.770 1.00 70.38 82 ASP A N 1
ATOM 685 C CA . ASP A 1 82 ? -32.872 -5.686 21.493 1.00 70.38 82 ASP A CA 1
ATOM 686 C C . ASP A 1 82 ? -32.084 -4.361 21.593 1.00 70.38 82 ASP A C 1
ATOM 688 O O . ASP A 1 82 ? -32.626 -3.283 21.360 1.00 70.38 82 ASP A O 1
ATOM 692 N N . GLY A 1 83 ? -30.794 -4.422 21.932 1.00 83.50 83 GLY A N 1
ATOM 693 C CA . GLY A 1 83 ? -29.907 -3.271 22.051 1.00 83.50 83 GLY A CA 1
ATOM 694 C C . GLY A 1 83 ? -28.529 -3.513 21.447 1.00 83.50 83 GLY A C 1
ATOM 695 O O . GLY A 1 83 ? -28.265 -4.530 20.804 1.00 83.50 83 GLY A O 1
ATOM 696 N N . THR A 1 84 ? -27.650 -2.544 21.672 1.00 90.12 84 THR A N 1
ATOM 697 C CA . THR A 1 84 ? -26.274 -2.540 21.180 1.00 90.12 84 THR A CA 1
ATOM 698 C C . THR A 1 84 ? -25.365 -3.325 22.120 1.00 90.12 84 THR A C 1
ATOM 700 O O . THR A 1 84 ? -25.331 -3.058 23.320 1.00 90.12 84 THR A O 1
ATOM 703 N N . LYS A 1 85 ? -24.601 -4.272 21.577 1.00 93.31 85 LYS A N 1
ATOM 704 C CA . LYS A 1 85 ? -23.521 -4.971 22.279 1.00 93.31 85 LYS A CA 1
ATOM 705 C C . LYS A 1 85 ? -22.183 -4.368 21.892 1.00 93.31 85 LYS A C 1
ATOM 707 O O . LYS A 1 85 ? -21.932 -4.186 20.706 1.00 93.31 85 LYS A O 1
ATOM 712 N N . LYS A 1 86 ? -21.341 -4.103 22.890 1.00 95.69 86 LYS A N 1
ATOM 713 C CA . LYS A 1 86 ? -19.988 -3.561 22.740 1.00 95.69 86 LYS A CA 1
ATOM 714 C C . LYS A 1 86 ? -18.990 -4.614 23.195 1.00 95.69 86 LYS A C 1
ATOM 716 O O . LYS A 1 86 ? -18.971 -4.986 24.366 1.00 95.69 86 LYS A O 1
ATOM 721 N N . LEU A 1 87 ? -18.212 -5.134 22.260 1.00 96.25 87 LEU A N 1
ATOM 722 C CA . LEU A 1 87 ? -17.330 -6.276 22.461 1.00 96.25 87 LEU A CA 1
ATOM 723 C C . LEU A 1 87 ? -15.907 -5.901 22.077 1.00 96.25 87 LEU A C 1
ATOM 725 O O . LEU A 1 87 ? -15.712 -5.235 21.070 1.00 96.25 87 LEU A O 1
ATOM 729 N N . TYR A 1 88 ? -14.911 -6.361 22.823 1.00 97.44 88 TYR A N 1
ATOM 730 C CA . TYR A 1 88 ? -13.520 -6.314 22.378 1.00 97.44 88 TYR A CA 1
ATOM 731 C C . TYR A 1 88 ? -12.911 -7.711 22.334 1.00 97.44 88 TYR A C 1
ATOM 733 O O . TYR A 1 88 ? -13.345 -8.620 23.043 1.00 97.44 88 TYR A O 1
ATOM 741 N N . TYR A 1 89 ? -11.873 -7.882 21.523 1.00 95.94 89 TYR A N 1
ATOM 742 C CA . TYR A 1 89 ? -11.165 -9.148 21.366 1.00 95.94 89 TYR A CA 1
ATOM 743 C C . TYR A 1 89 ? -9.650 -8.945 21.323 1.00 95.94 89 TYR A C 1
ATOM 745 O O . TYR A 1 89 ? -9.161 -7.863 21.014 1.00 95.94 89 TYR A O 1
ATOM 753 N N . HIS A 1 90 ? -8.909 -10.010 21.623 1.00 95.50 90 HIS A N 1
ATOM 754 C CA . HIS A 1 90 ? -7.468 -10.118 21.397 1.00 95.50 90 HIS A CA 1
ATOM 755 C C . HIS A 1 90 ? -7.200 -11.531 20.886 1.00 95.50 90 HIS A C 1
ATOM 757 O O . HIS A 1 90 ? -7.275 -12.493 21.651 1.00 95.50 90 HI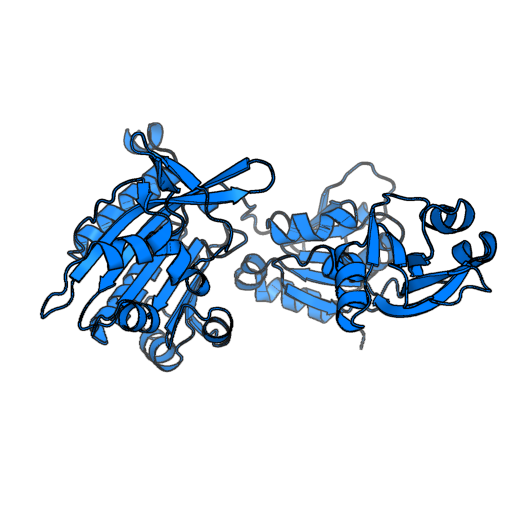S A O 1
ATOM 763 N N . GLU A 1 91 ? -7.005 -11.656 19.579 1.00 93.31 91 GLU A N 1
ATOM 764 C CA . GLU A 1 91 ? -7.145 -12.917 18.859 1.00 93.31 91 GLU A CA 1
ATOM 765 C C . GLU A 1 91 ? -6.217 -12.957 17.637 1.00 93.31 91 GLU A C 1
ATOM 767 O O . GLU A 1 91 ? -5.892 -11.924 17.054 1.00 93.31 91 GLU A O 1
ATOM 772 N N . ASN A 1 92 ? -5.834 -14.164 17.218 1.00 91.94 92 ASN A N 1
ATOM 773 C CA . ASN A 1 92 ? -4.976 -14.376 16.049 1.00 91.94 92 ASN A CA 1
ATOM 774 C C . ASN A 1 92 ? -5.793 -14.801 14.820 1.00 91.94 92 ASN A C 1
ATOM 776 O O . ASN A 1 92 ? -6.694 -15.638 14.922 1.00 91.94 92 ASN A O 1
ATOM 780 N N . VAL A 1 93 ? -5.467 -14.254 13.653 1.00 90.56 93 VAL A N 1
ATOM 781 C CA . VAL A 1 93 ? -5.993 -14.698 12.352 1.00 90.56 93 VAL A CA 1
ATOM 782 C C . VAL A 1 93 ? -4.911 -15.443 11.585 1.00 90.56 93 VAL A C 1
ATOM 784 O O . VAL A 1 93 ? -3.740 -15.083 11.661 1.00 90.56 93 VAL A O 1
ATOM 787 N N . TYR A 1 94 ? -5.302 -16.466 10.827 1.00 90.19 94 TYR A N 1
ATOM 788 C CA . TYR A 1 94 ? -4.378 -17.300 10.064 1.00 90.19 94 TYR A CA 1
ATOM 789 C C . TYR A 1 94 ? -4.624 -17.152 8.567 1.00 90.19 94 TYR A C 1
ATOM 791 O O . TYR A 1 94 ? -5.757 -17.276 8.103 1.00 90.19 94 TYR A O 1
ATOM 799 N N . ARG A 1 95 ? -3.557 -16.900 7.807 1.00 87.56 95 ARG A N 1
ATOM 800 C CA . ARG A 1 95 ? -3.604 -16.786 6.343 1.00 87.56 95 ARG A CA 1
ATOM 801 C C . ARG A 1 95 ? -2.508 -17.630 5.700 1.00 87.56 95 ARG A C 1
ATOM 803 O O . ARG A 1 95 ? -1.422 -17.720 6.270 1.00 87.56 95 ARG A O 1
ATOM 810 N N . PRO A 1 96 ? -2.739 -18.226 4.524 1.00 84.69 96 PRO A N 1
ATOM 811 C CA . PRO A 1 96 ? -1.659 -18.792 3.724 1.00 84.69 96 PRO A CA 1
ATOM 812 C C . PRO A 1 96 ? -0.629 -17.716 3.363 1.00 84.69 96 PRO A C 1
ATOM 814 O O . PRO A 1 96 ? -0.983 -16.554 3.162 1.00 84.69 96 PRO A O 1
ATOM 817 N N . SER A 1 97 ? 0.642 -18.097 3.303 1.00 81.69 97 SER A N 1
ATOM 818 C CA . SER A 1 97 ? 1.743 -17.210 2.924 1.00 81.69 97 SER A CA 1
ATOM 819 C C . SER A 1 97 ? 2.833 -18.038 2.260 1.00 81.69 97 SER A C 1
ATOM 821 O O . SER A 1 97 ? 3.555 -18.749 2.959 1.00 81.69 97 SER A O 1
ATOM 823 N N . ASP A 1 98 ? 2.967 -17.957 0.937 1.00 74.25 98 ASP A N 1
ATOM 824 C CA . ASP A 1 98 ? 3.822 -18.844 0.132 1.00 74.25 98 ASP A CA 1
ATOM 825 C C . ASP A 1 98 ? 3.724 -20.312 0.606 1.00 74.25 98 ASP A C 1
ATOM 827 O O . ASP A 1 98 ? 2.664 -20.756 1.048 1.00 74.25 98 ASP A O 1
ATOM 831 N N . ASN A 1 99 ? 4.818 -21.075 0.582 1.00 73.88 99 ASN A N 1
ATOM 832 C CA . ASN A 1 99 ? 4.897 -22.451 1.096 1.00 73.88 99 ASN A CA 1
ATOM 833 C C . ASN A 1 99 ? 4.734 -22.560 2.639 1.00 73.88 99 ASN A C 1
ATOM 835 O O . ASN A 1 99 ? 5.288 -23.467 3.262 1.00 73.88 99 ASN A O 1
ATOM 839 N N . SER A 1 100 ? 4.038 -21.617 3.283 1.00 83.12 100 SER A N 1
ATOM 840 C CA . SER A 1 100 ? 3.852 -21.507 4.731 1.00 83.12 100 SER A CA 1
ATOM 841 C C . SER A 1 100 ? 2.498 -20.873 5.100 1.00 83.12 100 SER A C 1
ATOM 843 O O . SER A 1 100 ? 1.598 -20.704 4.275 1.00 83.12 100 SER A O 1
ATOM 845 N N . PHE A 1 101 ? 2.338 -20.520 6.373 1.00 85.56 101 PHE A N 1
ATOM 846 C CA . PHE A 1 101 ? 1.195 -19.779 6.887 1.00 85.56 101 PHE A CA 1
ATOM 847 C C . PHE A 1 101 ? 1.676 -18.615 7.750 1.00 85.56 101 PHE A C 1
ATOM 849 O O . PHE A 1 101 ? 2.720 -18.683 8.399 1.00 85.56 101 PHE A O 1
ATOM 856 N N . LYS A 1 102 ? 0.883 -17.549 7.771 1.00 88.25 102 LYS A N 1
ATOM 857 C CA . LYS A 1 102 ? 1.100 -16.354 8.573 1.00 88.25 102 LYS A CA 1
ATOM 858 C C . LYS A 1 102 ? 0.055 -16.276 9.680 1.00 88.25 102 LYS A C 1
ATOM 860 O O . LYS A 1 102 ? -1.144 -16.382 9.422 1.00 88.25 102 LYS A O 1
ATOM 865 N N . GLU A 1 103 ? 0.528 -16.045 10.897 1.00 90.75 103 GLU A N 1
ATOM 866 C CA . GLU A 1 103 ? -0.293 -15.684 12.048 1.00 90.75 103 GLU A CA 1
ATOM 867 C C . GLU A 1 103 ? -0.313 -14.157 12.201 1.00 90.75 103 GLU A C 1
ATOM 869 O O . GLU A 1 103 ? 0.725 -13.501 12.127 1.00 90.75 103 GLU A O 1
ATOM 874 N N . ILE A 1 104 ? -1.506 -13.590 12.367 1.00 91.38 104 ILE A N 1
ATOM 875 C CA . ILE A 1 104 ? -1.751 -12.149 12.440 1.00 91.38 104 ILE A CA 1
ATOM 876 C C . ILE A 1 104 ? -2.440 -11.861 13.779 1.00 91.38 104 ILE A C 1
ATOM 878 O O . ILE A 1 104 ? -3.669 -11.971 13.864 1.00 91.38 104 ILE A O 1
ATOM 882 N N . PRO A 1 105 ? -1.681 -11.552 14.843 1.00 93.31 105 PRO A N 1
ATOM 883 C CA . PRO A 1 105 ? -2.244 -11.071 16.099 1.00 93.31 105 PRO A CA 1
ATOM 884 C C . PRO A 1 105 ? -2.939 -9.721 15.920 1.00 93.31 105 PRO A C 1
ATOM 886 O O . PRO A 1 105 ? -2.374 -8.783 15.354 1.00 93.31 105 PRO A O 1
ATOM 889 N N . GLN A 1 106 ? -4.162 -9.612 16.433 1.00 94.56 106 GLN A N 1
ATOM 890 C CA . GLN A 1 106 ? -4.947 -8.383 16.383 1.00 94.56 106 GLN A CA 1
ATOM 891 C C . GLN A 1 106 ? -5.777 -8.163 17.649 1.00 94.56 106 GLN A C 1
ATOM 893 O O . GLN A 1 106 ? -6.230 -9.105 18.308 1.00 94.56 106 GLN A O 1
ATOM 898 N N . VAL A 1 107 ? -5.995 -6.892 17.978 1.00 97.00 107 VAL A N 1
ATOM 899 C CA . VAL A 1 107 ? -6.895 -6.452 19.051 1.00 97.00 107 VAL A CA 1
ATOM 900 C C . VAL A 1 107 ? -7.905 -5.507 18.441 1.00 97.00 107 VAL A C 1
ATOM 902 O O . VAL A 1 107 ? -7.522 -4.576 17.740 1.00 97.00 107 VAL A O 1
ATOM 905 N N . GLY A 1 108 ? -9.182 -5.714 18.705 1.00 97.00 108 GLY A N 1
ATOM 906 C CA . GLY A 1 108 ? -10.216 -4.896 18.094 1.00 97.00 108 GLY A CA 1
ATOM 907 C C . GLY A 1 108 ? -11.460 -4.794 18.941 1.00 97.00 108 GLY A C 1
ATOM 908 O O . GLY A 1 108 ? -11.571 -5.425 19.996 1.00 97.00 108 GLY A O 1
ATOM 909 N N . VAL A 1 109 ? -12.385 -3.983 18.451 1.00 97.69 109 VAL A N 1
ATOM 910 C CA . VAL A 1 109 ? -13.694 -3.750 19.050 1.00 97.69 109 VAL A CA 1
ATOM 911 C C . VAL A 1 109 ? -14.782 -3.930 18.005 1.00 97.69 109 VAL A C 1
ATOM 913 O O . VAL A 1 109 ? -14.576 -3.612 16.838 1.00 97.69 109 VAL A O 1
ATOM 916 N N . GLU A 1 110 ? -15.938 -4.411 18.444 1.00 95.88 110 GLU A N 1
ATOM 917 C CA . GLU A 1 110 ? -17.140 -4.584 17.641 1.00 95.88 110 GLU A CA 1
ATOM 918 C C . GLU A 1 110 ? -18.350 -4.039 18.396 1.00 95.88 110 GLU A C 1
ATOM 920 O O . GLU A 1 110 ? -18.571 -4.331 19.575 1.00 95.88 110 GLU A O 1
ATOM 925 N N . VAL A 1 111 ? -19.164 -3.274 17.686 1.00 95.38 111 VAL A N 1
ATOM 926 C CA . VAL A 1 111 ? -20.451 -2.752 18.125 1.00 95.38 111 VAL A CA 1
ATOM 927 C C . VAL A 1 111 ? -21.508 -3.379 17.231 1.00 95.38 111 VAL A C 1
ATOM 929 O O . VAL A 1 111 ? -21.540 -3.110 16.035 1.00 95.38 111 VAL A O 1
ATOM 932 N N . ILE A 1 112 ? -22.360 -4.230 17.800 1.00 93.44 112 ILE A N 1
ATOM 933 C CA . ILE A 1 112 ? -23.347 -5.023 17.052 1.00 93.44 112 ILE A CA 1
ATOM 934 C C . ILE A 1 112 ? -24.744 -4.757 17.611 1.00 93.44 112 ILE A C 1
ATOM 936 O O . ILE A 1 112 ? -24.945 -4.803 18.826 1.00 93.44 112 ILE A O 1
ATOM 940 N N . GLY A 1 113 ? -25.726 -4.527 16.741 1.00 91.88 113 GLY A N 1
ATOM 941 C CA . GLY A 1 113 ? -27.124 -4.320 17.125 1.00 91.88 113 GLY A CA 1
ATOM 942 C C . GLY A 1 113 ? -27.678 -3.022 16.550 1.00 91.88 113 GLY A C 1
ATOM 943 O O . GLY A 1 113 ? -27.533 -2.761 15.366 1.00 91.88 113 GLY A O 1
ATOM 944 N N . SER A 1 114 ? -28.339 -2.209 17.373 1.00 91.12 114 SER A N 1
ATOM 945 C CA . SER A 1 114 ? -28.874 -0.907 16.941 1.00 91.12 114 SER A CA 1
ATOM 946 C C . SER A 1 114 ? -27.800 0.185 17.042 1.00 91.12 114 SER A C 1
ATOM 948 O O . SER A 1 114 ? -27.777 0.937 18.018 1.00 91.12 114 SER A O 1
ATOM 950 N N . VAL A 1 115 ? -26.884 0.245 16.069 1.00 91.88 115 VAL A N 1
ATOM 951 C CA . VAL A 1 115 ? -25.740 1.178 16.077 1.00 91.88 115 VAL A CA 1
ATOM 952 C C . VAL A 1 115 ? -26.227 2.623 15.932 1.00 91.88 115 VAL A C 1
ATOM 954 O O . VAL A 1 115 ? -26.851 2.995 14.939 1.00 91.88 115 VAL A O 1
ATOM 957 N N . LYS A 1 116 ? -25.933 3.465 16.927 1.00 92.62 116 LYS A N 1
ATOM 958 C CA . LYS A 1 116 ? -26.305 4.887 16.937 1.00 92.62 116 LYS A CA 1
ATOM 959 C C . LYS A 1 116 ? -25.159 5.755 16.424 1.00 92.62 116 LYS A C 1
ATOM 961 O O . LYS A 1 116 ? -23.992 5.368 16.446 1.00 92.62 116 LYS A O 1
ATOM 966 N N . HIS A 1 117 ? -25.472 7.002 16.076 1.00 91.75 117 HIS A N 1
ATOM 967 C CA . HIS A 1 117 ? -24.448 7.995 15.735 1.00 91.75 117 HIS A CA 1
ATOM 968 C C . HIS A 1 117 ? -23.432 8.207 16.875 1.00 91.75 117 HIS A C 1
ATOM 970 O O . HIS A 1 117 ? -22.236 8.326 16.624 1.00 91.75 117 HIS A O 1
ATOM 976 N N . SER A 1 118 ? -23.881 8.163 18.137 1.00 93.44 118 SER A N 1
ATOM 977 C CA . SER A 1 118 ? -22.991 8.229 19.305 1.00 93.44 118 SER A CA 1
ATOM 978 C C . SER A 1 118 ? -21.994 7.070 19.361 1.00 93.44 118 SER A C 1
ATOM 980 O O . SER A 1 118 ? -20.847 7.283 19.732 1.00 93.44 118 SER A O 1
ATOM 982 N N . ASP A 1 119 ? -22.409 5.865 18.958 1.00 95.12 119 ASP A N 1
ATOM 983 C CA . ASP A 1 119 ? -21.519 4.701 18.909 1.00 95.12 119 ASP A CA 1
ATOM 984 C C . ASP A 1 119 ? -20.477 4.858 17.792 1.00 95.12 119 ASP A C 1
ATOM 986 O O . ASP A 1 119 ? -19.329 4.455 17.948 1.00 95.12 119 ASP A O 1
ATOM 990 N N . THR A 1 120 ? -20.849 5.515 16.688 1.00 95.06 120 THR A N 1
ATOM 991 C CA . THR A 1 120 ? -19.918 5.826 15.593 1.00 95.06 120 THR A CA 1
ATOM 992 C C . THR A 1 120 ? -18.824 6.790 16.041 1.00 95.06 120 THR A C 1
ATOM 994 O O . THR A 1 120 ? -17.641 6.527 15.834 1.00 95.06 120 THR A O 1
ATOM 997 N N . VAL A 1 121 ? -19.204 7.879 16.714 1.00 94.62 121 VAL A N 1
ATOM 998 C CA . VAL A 1 121 ? -18.250 8.842 17.289 1.00 94.62 121 VAL A CA 1
ATOM 999 C C . VAL A 1 121 ? -17.356 8.177 18.338 1.00 94.62 121 VAL A C 1
ATOM 1001 O O . VAL A 1 121 ? -16.150 8.426 18.363 1.00 94.62 121 VAL A O 1
ATOM 1004 N N . GLU A 1 122 ? -17.915 7.304 19.178 1.00 96.44 122 GLU A N 1
ATOM 1005 C CA . GLU A 1 122 ? -17.151 6.556 20.180 1.00 96.44 122 GLU A CA 1
ATOM 1006 C C . GLU A 1 122 ? -16.116 5.628 19.531 1.00 96.44 122 GLU A C 1
ATOM 1008 O O . GLU A 1 122 ? -14.965 5.616 19.958 1.00 96.44 122 GLU A O 1
ATOM 1013 N N . ILE A 1 123 ? -16.481 4.912 18.465 1.00 97.38 123 ILE A N 1
ATOM 1014 C CA . ILE A 1 123 ? -15.566 4.021 17.744 1.00 97.38 123 ILE A CA 1
ATOM 1015 C C . ILE A 1 123 ? -14.408 4.782 17.101 1.00 97.38 123 ILE A C 1
ATOM 1017 O O . ILE A 1 123 ? -13.260 4.363 17.239 1.00 97.38 123 ILE A O 1
ATOM 1021 N N . ILE A 1 124 ? -14.673 5.920 16.454 1.00 97.38 124 ILE A N 1
ATOM 1022 C CA . ILE A 1 124 ? -13.600 6.762 15.905 1.00 97.38 124 ILE A CA 1
ATOM 1023 C C . ILE A 1 124 ? -12.718 7.328 17.024 1.00 97.38 124 ILE A C 1
ATOM 1025 O O . ILE A 1 124 ? -11.496 7.354 16.894 1.00 97.38 124 ILE A O 1
ATOM 1029 N N . THR A 1 125 ? -13.313 7.713 18.154 1.00 96.81 125 THR A N 1
ATOM 1030 C CA . THR A 1 125 ? -12.565 8.173 19.335 1.00 96.81 125 THR A CA 1
ATOM 1031 C C . THR A 1 125 ? -11.636 7.081 19.866 1.00 96.81 125 THR A C 1
ATOM 1033 O O . THR A 1 125 ? -10.456 7.329 20.111 1.00 96.81 125 THR A O 1
ATOM 1036 N N . LEU A 1 126 ? -12.146 5.855 20.007 1.00 98.31 126 LEU A N 1
ATOM 1037 C CA . LEU A 1 126 ? -11.360 4.695 20.418 1.00 98.31 126 LEU A CA 1
ATOM 1038 C C . LEU A 1 126 ? -10.269 4.358 19.402 1.00 98.31 126 LEU A C 1
ATOM 1040 O O . LEU A 1 126 ? -9.171 4.001 19.818 1.00 98.31 126 LEU A O 1
ATOM 1044 N N . ALA A 1 127 ? -10.523 4.512 18.101 1.00 98.44 127 ALA A N 1
ATOM 1045 C CA . ALA A 1 127 ? -9.510 4.328 17.067 1.00 98.44 127 ALA A CA 1
ATOM 1046 C C . ALA A 1 127 ? -8.361 5.342 17.209 1.00 98.44 127 ALA A C 1
ATOM 1048 O O . ALA A 1 127 ? -7.200 4.939 17.210 1.00 98.44 127 ALA A O 1
ATOM 1049 N N . CYS A 1 128 ? -8.663 6.631 17.418 1.00 98.12 128 CYS A N 1
ATOM 1050 C CA . CYS A 1 128 ? -7.646 7.654 17.692 1.00 98.12 128 CYS A CA 1
ATOM 1051 C C . CYS A 1 128 ? -6.842 7.342 18.961 1.00 98.12 128 CYS A C 1
ATOM 1053 O O . CYS A 1 128 ? -5.617 7.311 18.914 1.00 98.12 128 CYS A O 1
ATOM 1055 N N . LYS A 1 129 ? -7.518 7.034 20.078 1.00 97.94 129 LYS A N 1
ATOM 1056 C CA . LYS A 1 129 ? -6.852 6.660 21.340 1.00 97.94 129 LYS A CA 1
ATOM 1057 C C . LYS A 1 129 ? -6.005 5.396 21.202 1.00 97.94 129 LYS A C 1
ATOM 1059 O O . LYS A 1 129 ? -4.971 5.274 21.845 1.00 97.94 129 LYS A O 1
ATOM 1064 N N . SER A 1 130 ? -6.432 4.458 20.360 1.00 98.38 130 SER A N 1
ATOM 1065 C CA . SER A 1 130 ? -5.659 3.252 20.067 1.00 98.38 130 SER A CA 1
ATOM 1066 C C . SER A 1 130 ? -4.376 3.594 19.320 1.00 98.38 130 SER A C 1
ATOM 1068 O O . SER A 1 130 ? -3.324 3.101 19.700 1.00 98.38 130 SER A O 1
ATOM 1070 N N . LEU A 1 131 ? -4.441 4.456 18.300 1.00 97.75 131 LEU A N 1
ATOM 1071 C CA . LEU A 1 131 ? -3.262 4.919 17.558 1.00 97.75 131 LEU A CA 1
ATOM 1072 C C . LEU A 1 131 ? -2.296 5.725 18.434 1.00 97.75 131 LEU A C 1
ATOM 1074 O O . LEU A 1 131 ? -1.092 5.527 18.328 1.00 97.75 131 LEU A O 1
ATOM 1078 N N . GLU A 1 132 ? -2.818 6.551 19.338 1.00 96.25 132 GLU A N 1
ATOM 1079 C CA . GLU A 1 132 ? -2.028 7.329 20.301 1.00 96.25 132 GLU A CA 1
ATOM 1080 C C . GLU A 1 132 ? -1.205 6.432 21.246 1.00 96.25 132 GLU A C 1
ATOM 1082 O O . GLU A 1 132 ? -0.101 6.790 21.643 1.00 96.25 132 GLU A O 1
ATOM 1087 N N . LEU A 1 133 ? -1.680 5.217 21.555 1.00 95.56 133 LEU A N 1
ATOM 1088 C CA . LEU A 1 133 ? -0.881 4.232 22.297 1.00 95.56 133 LEU A CA 1
ATOM 1089 C C . LEU A 1 133 ? 0.302 3.690 21.477 1.00 95.56 133 LEU A C 1
ATOM 1091 O O . LEU A 1 133 ? 1.279 3.223 22.061 1.00 95.56 133 LEU A O 1
ATOM 1095 N N . LEU A 1 134 ? 0.216 3.706 20.142 1.00 93.50 134 LEU A N 1
ATOM 1096 C CA . LEU A 1 134 ? 1.264 3.213 19.244 1.00 93.50 134 LEU A CA 1
ATOM 1097 C C . LEU A 1 134 ? 2.328 4.283 18.961 1.00 93.50 134 LEU A C 1
ATOM 1099 O O . LEU A 1 134 ? 3.514 3.938 18.925 1.00 93.50 134 LEU A O 1
ATOM 1103 N N . SER A 1 135 ? 1.904 5.527 18.716 1.00 92.56 135 SER A N 1
ATOM 1104 C CA . SER A 1 135 ? 2.768 6.680 18.435 1.00 92.56 135 SER A CA 1
ATOM 1105 C C . SER A 1 135 ? 2.035 8.000 18.707 1.00 92.56 135 SER A C 1
ATOM 1107 O O . SER A 1 135 ? 0.841 8.117 18.428 1.00 92.56 135 SER A O 1
ATOM 1109 N N . ASP A 1 136 ? 2.764 9.006 19.200 1.00 90.44 136 ASP A N 1
ATOM 1110 C CA . ASP A 1 136 ? 2.235 10.362 19.425 1.00 90.44 136 ASP A CA 1
ATOM 1111 C C . ASP A 1 136 ? 1.887 11.067 18.100 1.00 90.44 136 ASP A C 1
ATOM 1113 O O . ASP A 1 136 ? 0.968 11.890 18.038 1.00 90.44 136 ASP A O 1
ATOM 1117 N N . ASP A 1 137 ? 2.627 10.753 17.031 1.00 92.25 137 ASP A N 1
ATOM 1118 C CA . ASP A 1 137 ? 2.317 11.192 15.674 1.00 92.25 137 ASP A CA 1
ATOM 1119 C C . ASP A 1 137 ? 1.563 10.075 14.953 1.00 92.25 137 ASP A C 1
ATOM 1121 O O . ASP A 1 137 ? 2.081 8.986 14.715 1.00 92.25 137 ASP A O 1
ATOM 1125 N N . TYR A 1 138 ? 0.304 10.333 14.626 1.00 96.31 138 TYR A N 1
ATOM 1126 C CA . TYR A 1 138 ? -0.553 9.371 13.951 1.00 96.31 138 TYR A CA 1
ATOM 1127 C C . TYR A 1 138 ? -1.530 10.068 13.018 1.00 96.31 138 TYR A C 1
ATOM 1129 O O . TYR A 1 138 ? -1.789 11.273 13.110 1.00 96.31 138 TYR A O 1
ATOM 1137 N N . LEU A 1 139 ? -2.104 9.275 12.121 1.00 97.50 139 LEU A N 1
ATOM 1138 C CA . LEU A 1 139 ? -3.099 9.720 11.167 1.00 97.50 139 LEU A CA 1
ATOM 1139 C C . LEU A 1 139 ? -4.251 8.723 11.098 1.00 97.50 139 LEU A C 1
ATOM 1141 O O . LEU A 1 139 ? -4.022 7.527 10.937 1.00 97.50 139 LEU A O 1
ATOM 1145 N N . LEU A 1 140 ? -5.482 9.221 11.151 1.00 97.88 140 LEU A N 1
ATOM 1146 C CA . LEU A 1 140 ? -6.691 8.458 10.879 1.00 97.88 140 LEU A CA 1
ATOM 1147 C C . LEU A 1 140 ? -7.390 9.032 9.642 1.00 97.88 140 LEU A C 1
ATOM 1149 O O . LEU A 1 140 ? -7.810 10.190 9.613 1.00 97.88 140 LEU A O 1
ATOM 1153 N N . GLU A 1 141 ? -7.513 8.205 8.612 1.00 96.62 141 GLU A N 1
ATOM 1154 C CA . GLU A 1 141 ? -8.235 8.530 7.387 1.00 96.62 141 GLU A CA 1
ATOM 1155 C C . GLU A 1 141 ? -9.668 8.015 7.474 1.00 96.62 141 GLU A C 1
ATOM 1157 O O . GLU A 1 141 ? -9.881 6.856 7.828 1.00 96.62 141 GLU A O 1
ATOM 1162 N N . LEU A 1 142 ? -10.635 8.871 7.146 1.00 95.56 142 LEU A N 1
ATOM 1163 C CA . LEU A 1 142 ? -12.069 8.585 7.183 1.00 95.56 142 LEU A CA 1
ATOM 1164 C C . LEU A 1 142 ? -12.661 8.728 5.778 1.00 95.56 142 LEU A C 1
ATOM 1166 O O . LEU A 1 142 ? -12.342 9.693 5.085 1.00 95.56 142 LEU A O 1
ATOM 1170 N N . SER A 1 143 ? -13.554 7.821 5.376 1.00 94.44 143 SER A N 1
ATOM 1171 C CA . SER A 1 143 ? -14.296 7.944 4.111 1.00 94.44 143 SER A CA 1
ATOM 1172 C C . SER A 1 143 ? -15.493 8.894 4.188 1.00 94.44 143 SER A C 1
ATOM 1174 O O . SER A 1 143 ? -15.915 9.426 3.165 1.00 94.44 143 SER A O 1
ATOM 1176 N N . ASP A 1 144 ? -16.051 9.092 5.385 1.00 92.81 144 ASP A N 1
ATOM 1177 C CA . ASP A 1 144 ? -17.271 9.871 5.607 1.00 92.81 144 ASP A CA 1
ATOM 1178 C C . ASP A 1 144 ? -16.947 11.353 5.860 1.00 92.81 144 ASP A C 1
ATOM 1180 O O . ASP A 1 144 ? -16.340 11.726 6.870 1.00 92.81 144 ASP A O 1
ATOM 1184 N N . GLU A 1 145 ? -17.372 12.209 4.930 1.00 92.69 145 GLU A N 1
ATOM 1185 C CA . GLU A 1 145 ? -17.139 13.653 4.983 1.00 92.69 145 GLU A CA 1
ATOM 1186 C C . GLU A 1 145 ? -17.899 14.345 6.124 1.00 92.69 145 GLU A C 1
ATOM 1188 O O . GLU A 1 145 ? -17.363 15.257 6.762 1.00 92.69 145 GLU A O 1
ATOM 1193 N N . ALA A 1 146 ? -19.133 13.924 6.412 1.00 91.69 146 ALA A N 1
ATOM 1194 C CA . ALA A 1 146 ? -19.942 14.535 7.462 1.00 91.69 146 ALA A CA 1
ATOM 1195 C C . ALA A 1 146 ? -19.325 14.266 8.841 1.00 91.69 146 ALA A C 1
ATOM 1197 O O . ALA A 1 146 ? -19.182 15.184 9.654 1.00 91.69 146 ALA A O 1
ATOM 1198 N N . LEU A 1 147 ? -18.890 13.028 9.075 1.00 91.94 147 LEU A N 1
ATOM 1199 C CA . LEU A 1 147 ? -18.198 12.615 10.288 1.00 91.94 147 LEU A CA 1
ATOM 1200 C C . LEU A 1 147 ? -16.832 13.295 10.417 1.00 91.94 147 LEU A C 1
ATOM 1202 O O . LEU A 1 147 ? -16.505 13.804 11.491 1.00 91.94 147 LEU A O 1
ATOM 1206 N N . PHE A 1 148 ? -16.056 13.370 9.330 1.00 94.94 148 PHE A N 1
ATOM 1207 C CA . PHE A 1 148 ? -14.792 14.107 9.310 1.00 94.94 148 PHE A CA 1
ATOM 1208 C C . PHE A 1 148 ? -14.992 15.571 9.717 1.00 94.94 148 PHE A C 1
ATOM 1210 O O . PHE A 1 148 ? -14.311 16.060 10.618 1.00 94.94 148 PHE A O 1
ATOM 1217 N N . ASN A 1 149 ? -15.954 16.265 9.105 1.00 93.19 149 ASN A N 1
ATOM 1218 C CA . ASN A 1 149 ? -16.233 17.668 9.407 1.00 93.19 149 ASN A CA 1
ATOM 1219 C C . ASN A 1 149 ? -16.710 17.868 10.853 1.00 93.19 149 ASN A C 1
ATOM 1221 O O . ASN A 1 149 ? -16.297 18.834 11.496 1.00 93.19 149 ASN A O 1
ATOM 1225 N N . ALA A 1 150 ? -17.515 16.943 11.386 1.00 91.81 150 ALA A N 1
ATOM 1226 C CA . ALA A 1 150 ? -17.962 16.977 12.777 1.00 91.81 150 ALA A CA 1
ATOM 1227 C C . ALA A 1 150 ? -16.803 16.805 13.776 1.00 91.81 150 ALA A C 1
ATOM 1229 O O . ALA A 1 150 ? -16.769 17.472 14.810 1.00 91.81 150 ALA A O 1
ATOM 1230 N N . LEU A 1 151 ? -15.830 15.942 13.464 1.00 93.50 151 LEU A N 1
ATOM 1231 C CA . LEU A 1 151 ? -14.710 15.628 14.357 1.00 93.50 151 LEU A CA 1
ATOM 1232 C C . LEU A 1 151 ? -13.482 16.522 14.151 1.00 93.50 151 LEU A C 1
ATOM 1234 O O . LEU A 1 151 ? -12.625 16.589 15.032 1.00 93.50 151 LEU A O 1
ATOM 1238 N N . LYS A 1 152 ? -13.390 17.262 13.042 1.00 92.75 152 LYS A N 1
ATOM 1239 C CA . LYS A 1 152 ? -12.252 18.145 12.737 1.00 92.75 152 LYS A CA 1
ATOM 1240 C C . LYS A 1 152 ? -12.037 19.253 13.776 1.00 92.75 152 LYS A C 1
ATOM 1242 O O . LYS A 1 152 ? -10.915 19.724 13.931 1.00 92.75 152 LYS A O 1
ATOM 1247 N N . ALA A 1 153 ? -13.088 19.672 14.481 1.00 90.44 153 ALA A N 1
ATOM 1248 C CA . ALA A 1 153 ? -13.002 20.667 15.553 1.00 90.44 153 ALA A CA 1
ATOM 1249 C C . ALA A 1 153 ? -12.648 20.069 16.933 1.00 90.44 153 ALA A C 1
ATOM 1251 O O . ALA A 1 153 ? -12.470 20.820 17.890 1.00 90.44 153 ALA A O 1
ATOM 1252 N N . SER A 1 154 ? -12.567 18.739 17.052 1.00 92.81 154 SER A N 1
ATOM 1253 C CA . SER A 1 154 ? -12.162 18.054 18.286 1.00 92.81 154 SER A CA 1
ATOM 1254 C C . SER A 1 154 ? -10.640 18.071 18.482 1.00 92.81 154 SER A C 1
ATOM 1256 O O . SER A 1 154 ? -9.888 18.464 17.587 1.00 92.81 154 SER A O 1
ATOM 1258 N N . GLU A 1 155 ? -10.169 17.576 19.630 1.00 92.81 155 GLU A N 1
ATOM 1259 C CA . GLU A 1 155 ? -8.734 17.392 19.910 1.00 92.81 155 GLU A CA 1
ATOM 1260 C C . GLU A 1 155 ? -8.021 16.495 18.880 1.00 92.81 155 GLU A C 1
ATOM 1262 O O . GLU A 1 155 ? -6.829 16.665 18.617 1.00 92.81 155 GLU A O 1
ATOM 1267 N N . TYR A 1 156 ? -8.767 15.606 18.218 1.00 93.31 156 TYR A N 1
ATOM 1268 C CA . TYR A 1 156 ? -8.253 14.697 17.198 1.00 93.31 156 TYR A CA 1
ATOM 1269 C C . TYR A 1 156 ? -8.126 15.336 15.816 1.00 93.31 156 TYR A C 1
ATOM 1271 O O . TYR A 1 156 ? -7.493 14.757 14.940 1.00 93.31 156 TYR A O 1
ATOM 1279 N N . GLY A 1 157 ? -8.682 16.532 15.595 1.00 93.75 157 GLY A N 1
ATOM 1280 C CA . GLY A 1 157 ? -8.813 17.130 14.265 1.00 93.75 157 GLY A CA 1
ATOM 1281 C C . GLY A 1 157 ? -7.506 17.264 13.478 1.00 93.75 157 GLY A C 1
ATOM 1282 O O . GLY A 1 157 ? -7.510 17.137 12.254 1.00 93.75 157 GLY A O 1
ATOM 1283 N N . LYS A 1 158 ? -6.373 17.458 14.168 1.00 93.75 158 LYS A N 1
ATOM 1284 C CA . LYS A 1 158 ? -5.037 17.525 13.544 1.00 93.75 158 LYS A CA 1
ATOM 1285 C C . LYS A 1 158 ? -4.553 16.178 12.983 1.00 93.75 158 LYS A C 1
ATOM 1287 O O . LYS A 1 158 ? -3.743 16.175 12.060 1.00 93.75 158 LYS A O 1
ATOM 1292 N N . HIS A 1 159 ? -5.086 15.073 13.501 1.00 96.31 159 HIS A N 1
ATOM 1293 C CA . HIS A 1 159 ? -4.774 13.698 13.111 1.00 96.31 159 HIS A CA 1
ATOM 1294 C C . HIS A 1 159 ? -5.781 13.112 12.116 1.00 96.31 159 HIS A C 1
ATOM 1296 O O . HIS A 1 159 ? -5.618 11.974 11.690 1.00 96.31 159 HIS A O 1
ATOM 1302 N N . LEU A 1 160 ? -6.828 13.853 11.738 1.00 96.62 160 LEU A N 1
ATOM 1303 C CA . LEU A 1 160 ? -7.845 13.366 10.809 1.00 96.62 160 LEU A CA 1
ATOM 1304 C C . LEU A 1 160 ? -7.566 13.811 9.371 1.00 96.62 160 LEU A C 1
ATOM 1306 O O . LEU A 1 160 ? -7.176 14.956 9.105 1.00 96.62 160 LEU A O 1
ATOM 1310 N N . ARG A 1 161 ? -7.858 12.927 8.416 1.00 95.62 161 ARG A N 1
ATOM 1311 C CA . ARG A 1 161 ? -7.917 13.241 6.979 1.00 95.62 161 ARG A CA 1
ATOM 1312 C C . ARG A 1 161 ? -9.146 12.600 6.344 1.00 95.62 161 ARG A C 1
ATOM 1314 O O . ARG A 1 161 ? -9.571 11.525 6.752 1.00 95.62 161 ARG A O 1
ATOM 1321 N N . LEU A 1 162 ? -9.695 13.273 5.340 1.00 94.69 162 LEU A N 1
ATOM 1322 C CA . LEU A 1 162 ? -10.755 12.735 4.493 1.00 94.69 162 LEU A CA 1
ATOM 1323 C C . LEU A 1 162 ? -10.121 11.965 3.327 1.00 94.69 162 LEU A C 1
ATOM 1325 O O . LEU A 1 162 ? -9.288 12.529 2.619 1.00 94.69 162 LEU A O 1
ATOM 1329 N N . GLU A 1 163 ? -10.525 10.711 3.133 1.00 91.69 163 GLU A N 1
ATOM 1330 C CA . GLU A 1 163 ? -10.111 9.847 2.021 1.00 91.69 163 GLU A CA 1
ATOM 1331 C C . GLU A 1 163 ? -11.318 9.029 1.536 1.00 91.69 163 GLU A C 1
ATOM 1333 O O . GLU A 1 163 ? -11.610 7.936 2.026 1.00 91.69 163 GLU A O 1
ATOM 1338 N N . THR A 1 164 ? -12.062 9.584 0.579 1.00 84.94 164 THR A N 1
ATOM 1339 C CA . THR A 1 164 ? -13.334 9.013 0.101 1.00 84.94 164 THR A CA 1
ATOM 1340 C C . THR A 1 164 ? -13.146 7.674 -0.618 1.00 84.94 164 THR A C 1
ATOM 1342 O O . THR A 1 164 ? -14.018 6.804 -0.539 1.00 84.94 164 THR A O 1
ATOM 1345 N N . SER A 1 165 ? -11.977 7.459 -1.234 1.00 83.75 165 SER A N 1
ATOM 1346 C CA . SER A 1 165 ? -11.633 6.232 -1.968 1.00 83.75 165 SER A CA 1
ATOM 1347 C C . SER A 1 165 ? -11.523 4.980 -1.081 1.00 83.75 165 SER A C 1
ATOM 1349 O O . SER A 1 165 ? -11.490 3.855 -1.587 1.00 83.75 165 SER A O 1
ATOM 1351 N N . LEU A 1 166 ? -11.502 5.130 0.252 1.00 82.00 166 LEU A N 1
ATOM 1352 C CA . LEU A 1 166 ? -11.512 3.993 1.180 1.00 82.00 166 LEU A CA 1
ATOM 1353 C C . LEU A 1 166 ? -12.788 3.146 1.065 1.00 82.00 166 LEU A C 1
ATOM 1355 O O . LEU A 1 166 ? -12.724 1.937 1.285 1.00 82.00 166 LEU A O 1
ATOM 1359 N N . SER A 1 167 ? -13.918 3.768 0.718 1.00 66.75 167 SER A N 1
ATOM 1360 C CA . SER A 1 167 ? -15.215 3.090 0.574 1.00 66.75 167 SER A CA 1
ATOM 1361 C C . SER A 1 167 ? -15.343 2.290 -0.731 1.00 66.75 167 SER A C 1
ATOM 1363 O O . SER A 1 167 ? -16.044 1.286 -0.771 1.00 66.75 167 SER A O 1
ATOM 1365 N N . GLU A 1 168 ? -14.607 2.672 -1.779 1.00 57.31 168 GLU A N 1
ATOM 1366 C CA . GLU A 1 168 ? -14.669 2.037 -3.106 1.00 57.31 168 GLU A CA 1
ATOM 1367 C C . GLU A 1 168 ? -13.822 0.756 -3.197 1.00 57.31 168 GLU A C 1
ATOM 1369 O O . GLU A 1 168 ? -14.093 -0.125 -4.008 1.00 57.31 168 GLU A O 1
ATOM 1374 N N . ASN A 1 169 ? -12.801 0.627 -2.345 1.00 52.56 169 ASN A N 1
ATOM 1375 C CA . ASN A 1 169 ? -11.798 -0.440 -2.431 1.00 52.56 169 ASN A CA 1
ATOM 1376 C C . ASN A 1 169 ? -12.149 -1.721 -1.659 1.00 52.56 169 ASN A C 1
ATOM 1378 O O . ASN A 1 169 ? -11.349 -2.655 -1.635 1.00 52.56 169 ASN A O 1
ATOM 1382 N N . ASN A 1 170 ? -13.291 -1.773 -0.970 1.00 53.81 170 ASN A N 1
ATOM 1383 C CA . ASN A 1 170 ? -13.604 -2.885 -0.079 1.00 53.81 170 ASN A CA 1
ATOM 1384 C C . ASN A 1 170 ? -15.119 -3.123 -0.061 1.00 53.81 170 ASN A C 1
ATOM 1386 O O . ASN A 1 170 ? -15.823 -2.516 0.740 1.00 53.81 170 ASN A O 1
ATOM 1390 N N . ASN A 1 171 ? -15.619 -4.055 -0.885 1.00 58.59 171 ASN A N 1
ATOM 1391 C CA . ASN A 1 171 ? -17.031 -4.499 -0.882 1.00 58.59 171 ASN A CA 1
ATOM 1392 C C . ASN A 1 171 ? -17.539 -4.943 0.513 1.00 58.59 171 ASN A C 1
ATOM 1394 O O . ASN A 1 171 ? -18.734 -5.160 0.713 1.00 58.59 171 ASN A O 1
ATOM 1398 N N . TYR A 1 172 ? -16.616 -5.093 1.466 1.00 65.62 172 TYR A N 1
ATOM 1399 C CA . TYR A 1 172 ? -16.847 -5.380 2.872 1.00 65.62 172 TYR A CA 1
ATOM 1400 C C . TYR A 1 172 ? -17.525 -4.235 3.645 1.00 65.62 172 TYR A C 1
ATOM 1402 O O . TYR A 1 172 ? -18.421 -4.493 4.448 1.00 65.62 172 TYR A O 1
ATOM 1410 N N . TYR A 1 173 ? -17.110 -2.981 3.426 1.00 73.31 173 TYR A N 1
ATOM 1411 C CA . TYR A 1 173 ? -17.639 -1.828 4.162 1.00 73.31 173 TYR A CA 1
ATOM 1412 C C . TYR A 1 173 ? -18.708 -1.100 3.350 1.00 73.31 173 TYR A C 1
ATOM 1414 O O . TYR A 1 173 ? -18.649 -1.029 2.127 1.00 73.31 173 TYR A O 1
ATOM 1422 N N . ASN A 1 174 ? -19.709 -0.572 4.049 1.00 73.31 174 ASN A N 1
ATOM 1423 C CA . ASN A 1 174 ? -20.781 0.211 3.450 1.00 73.31 174 ASN A CA 1
ATOM 1424 C C . ASN A 1 174 ? -20.380 1.696 3.373 1.00 73.31 174 ASN A C 1
ATOM 1426 O O . ASN A 1 174 ? -19.595 2.092 2.523 1.00 73.31 174 ASN A O 1
ATOM 1430 N N . GLU A 1 175 ? -20.934 2.527 4.254 1.00 78.44 175 GLU A N 1
ATOM 1431 C CA . GLU A 1 175 ? -20.867 3.995 4.160 1.00 78.44 175 GLU A CA 1
ATOM 1432 C C . GLU A 1 175 ? -19.625 4.586 4.846 1.00 78.44 175 GLU A C 1
ATOM 1434 O O . GLU A 1 175 ? -19.126 5.640 4.457 1.00 78.44 175 GLU A O 1
ATOM 1439 N N . LEU A 1 176 ? -19.100 3.884 5.853 1.00 90.56 176 LEU A N 1
ATOM 1440 C CA . LEU A 1 176 ? -17.954 4.317 6.642 1.00 90.56 176 LEU A CA 1
ATOM 1441 C C . LEU A 1 176 ? -16.848 3.269 6.577 1.00 90.56 176 LEU A C 1
ATOM 1443 O O . LEU A 1 176 ? -17.031 2.144 7.038 1.00 90.56 176 LEU A O 1
ATOM 1447 N N . ALA A 1 177 ? -15.685 3.677 6.088 1.00 94.00 177 ALA A N 1
ATOM 1448 C CA . ALA A 1 177 ? -14.426 2.963 6.187 1.00 94.00 177 ALA A CA 1
ATOM 1449 C C . ALA A 1 177 ? -13.356 3.911 6.735 1.00 94.00 177 ALA A C 1
ATOM 1451 O O . ALA A 1 177 ? -13.362 5.113 6.457 1.00 94.00 177 ALA A O 1
ATOM 1452 N N . PHE A 1 178 ? -12.431 3.368 7.519 1.00 95.94 178 PHE A N 1
ATOM 1453 C CA . PHE A 1 178 ? -11.311 4.130 8.044 1.00 95.94 178 PHE A CA 1
ATOM 1454 C C . PHE A 1 178 ? -10.051 3.288 8.211 1.00 95.94 178 PHE A C 1
ATOM 1456 O O . PHE A 1 178 ? -10.093 2.064 8.397 1.00 95.94 178 PHE A O 1
ATOM 1463 N N . ARG A 1 179 ? -8.906 3.968 8.132 1.00 96.75 179 ARG A N 1
ATOM 1464 C CA . ARG A 1 179 ? -7.575 3.379 8.304 1.00 96.75 179 ARG A CA 1
ATOM 1465 C C . ARG A 1 179 ? -6.687 4.285 9.137 1.00 96.75 179 ARG A C 1
ATOM 1467 O O . ARG A 1 179 ? -6.684 5.499 8.953 1.00 96.75 179 ARG A O 1
ATOM 1474 N N . GLY A 1 180 ? -5.940 3.674 10.046 1.00 97.50 180 GLY A N 1
ATOM 1475 C CA . GLY A 1 180 ? -5.004 4.344 10.934 1.00 97.50 180 GLY A CA 1
ATOM 1476 C C . GLY A 1 180 ? -3.559 4.032 10.572 1.00 97.50 180 GLY A C 1
ATOM 1477 O O . GLY A 1 180 ? -3.218 2.882 10.287 1.00 97.50 180 GLY A O 1
ATOM 1478 N N . TYR A 1 181 ? -2.724 5.062 10.607 1.00 96.31 181 TYR A N 1
ATOM 1479 C CA . TYR A 1 181 ? -1.315 5.035 10.240 1.00 96.31 181 TYR A CA 1
ATOM 1480 C C . TYR A 1 181 ? -0.478 5.671 11.349 1.00 96.31 181 TYR A C 1
ATOM 1482 O O . TYR A 1 181 ? -0.906 6.640 11.975 1.00 96.31 181 TYR A O 1
ATOM 1490 N N . VAL A 1 182 ? 0.738 5.161 11.529 1.00 94.69 182 VAL A N 1
ATOM 1491 C CA . VAL A 1 182 ? 1.795 5.773 12.348 1.00 94.69 182 VAL A CA 1
ATOM 1492 C C . VAL A 1 182 ? 3.103 5.774 11.543 1.00 94.69 182 VAL A C 1
ATOM 1494 O O . VAL A 1 182 ? 3.287 4.854 10.738 1.00 94.69 182 VAL A O 1
ATOM 1497 N N . PRO A 1 183 ? 4.004 6.759 11.713 1.00 91.12 183 PRO A N 1
ATOM 1498 C CA . PRO A 1 183 ? 5.242 6.883 10.933 1.00 91.12 183 PRO A CA 1
ATOM 1499 C C . PRO A 1 183 ? 6.129 5.629 10.952 1.00 91.12 183 PRO A C 1
ATOM 1501 O O . PRO A 1 183 ? 6.829 5.329 9.985 1.00 91.12 183 PRO A O 1
ATOM 1504 N N . GLU A 1 184 ? 6.085 4.877 12.051 1.00 88.69 184 GLU A N 1
ATOM 1505 C CA . GLU A 1 184 ? 6.879 3.674 12.294 1.00 88.69 184 GLU A CA 1
ATOM 1506 C C . GLU A 1 184 ? 6.444 2.468 11.448 1.00 88.69 184 GLU A C 1
ATOM 1508 O O . GLU A 1 184 ? 7.135 1.449 11.424 1.00 88.69 184 GLU A O 1
ATOM 1513 N N . ILE A 1 185 ? 5.279 2.529 10.798 1.00 92.06 185 ILE A N 1
ATOM 1514 C CA . ILE A 1 185 ? 4.687 1.376 10.119 1.00 92.06 185 ILE A CA 1
ATOM 1515 C C . ILE A 1 185 ? 4.477 1.718 8.641 1.00 92.06 185 ILE A C 1
ATOM 1517 O O . ILE A 1 185 ? 3.774 2.672 8.318 1.00 92.06 185 ILE A O 1
ATOM 1521 N N . PRO A 1 186 ? 5.029 0.927 7.704 1.00 90.94 186 PRO A N 1
ATOM 1522 C CA . PRO A 1 186 ? 5.027 1.257 6.273 1.00 90.94 186 PRO A CA 1
ATOM 1523 C C . PRO A 1 186 ? 3.649 1.164 5.600 1.00 90.94 186 PRO A C 1
ATOM 1525 O O . PRO A 1 186 ? 3.521 1.402 4.401 1.00 90.94 186 PRO A O 1
ATOM 1528 N N . ASP A 1 187 ? 2.631 0.775 6.358 1.00 91.62 187 ASP A N 1
ATOM 1529 C CA . ASP A 1 187 ? 1.263 0.539 5.923 1.00 91.62 187 ASP A CA 1
ATOM 1530 C C . ASP A 1 187 ? 0.308 0.863 7.087 1.00 91.62 187 ASP A C 1
ATOM 1532 O O . ASP A 1 187 ? 0.756 1.198 8.186 1.00 91.62 187 ASP A O 1
ATOM 1536 N N . TYR A 1 188 ? -1.005 0.763 6.884 1.00 93.69 188 TYR A N 1
ATOM 1537 C CA . TYR A 1 188 ? -1.951 0.953 7.983 1.00 93.69 188 TYR A CA 1
ATOM 1538 C C . TYR A 1 188 ? -1.757 -0.114 9.074 1.00 93.69 188 TYR A C 1
ATOM 1540 O O . TYR A 1 188 ? -1.511 -1.294 8.802 1.00 93.69 188 TYR A O 1
ATOM 1548 N N . CYS A 1 189 ? -1.898 0.303 10.329 1.00 95.06 189 CYS A N 1
ATOM 1549 C CA . CYS A 1 189 ? -1.864 -0.566 11.507 1.00 95.06 189 CYS A CA 1
ATOM 1550 C C . CYS A 1 189 ? -3.231 -0.706 12.177 1.00 95.06 189 CYS A C 1
ATOM 1552 O O . CYS A 1 189 ? -3.403 -1.555 13.048 1.00 95.06 189 CYS A O 1
ATOM 1554 N N . LEU A 1 190 ? -4.208 0.084 11.739 1.00 96.81 190 LEU A N 1
ATOM 1555 C CA . LEU A 1 190 ? -5.591 0.008 12.176 1.00 96.81 190 LEU A CA 1
ATOM 1556 C C . LEU A 1 190 ? -6.504 0.075 10.955 1.00 96.81 190 LEU A C 1
ATOM 1558 O O . LEU A 1 190 ? -6.271 0.871 10.045 1.00 96.81 190 LEU A O 1
ATOM 1562 N N . SER A 1 191 ? -7.543 -0.751 10.918 1.00 95.69 191 SER A N 1
ATOM 1563 C CA . SER A 1 191 ? -8.605 -0.627 9.919 1.00 95.69 191 SER A CA 1
ATOM 1564 C C . SER A 1 191 ? -9.949 -0.984 10.522 1.00 95.69 191 SER A C 1
ATOM 1566 O O . SER A 1 191 ? -10.053 -1.912 11.322 1.00 95.69 191 SER A O 1
ATOM 1568 N N . GLY A 1 192 ? -10.973 -0.240 10.127 1.00 94.81 192 GLY A N 1
ATOM 1569 C CA . GLY A 1 192 ? -12.334 -0.474 10.563 1.00 94.81 192 GLY A CA 1
ATOM 1570 C C . GLY A 1 192 ? -13.350 0.177 9.650 1.00 94.81 192 GLY A C 1
ATOM 1571 O O . GLY A 1 192 ? -13.011 0.800 8.640 1.00 94.81 192 GLY A O 1
ATOM 1572 N N . GLY A 1 193 ? -14.610 0.020 10.020 1.00 93.88 193 GLY A N 1
ATOM 1573 C CA . GLY A 1 193 ? -15.722 0.555 9.261 1.00 93.88 193 GLY A CA 1
ATOM 1574 C C . GLY A 1 193 ? -17.047 -0.083 9.638 1.00 93.88 193 GLY A C 1
ATOM 1575 O O . GLY A 1 193 ? -17.127 -0.945 10.515 1.00 93.88 193 GLY A O 1
ATOM 1576 N N . ARG A 1 194 ? -18.097 0.374 8.960 1.00 92.75 194 ARG A N 1
ATOM 1577 C CA . ARG A 1 194 ? -19.472 -0.096 9.116 1.00 92.75 194 ARG A CA 1
ATOM 1578 C C . ARG A 1 194 ? -19.767 -1.192 8.096 1.00 92.75 194 ARG A C 1
ATOM 1580 O O . ARG A 1 194 ? -19.545 -0.985 6.904 1.00 92.75 194 ARG A O 1
ATOM 1587 N N . TYR A 1 195 ? -20.275 -2.334 8.550 1.00 89.75 195 TYR A N 1
ATOM 1588 C CA . TYR A 1 195 ? -20.422 -3.555 7.743 1.00 89.75 195 TYR A CA 1
ATOM 1589 C C . TYR A 1 195 ? -21.820 -4.193 7.878 1.00 89.75 195 TYR A C 1
ATOM 1591 O O . TYR A 1 195 ? -21.990 -5.406 7.992 1.00 89.75 195 TYR A O 1
ATOM 1599 N N . ASP A 1 196 ? -22.871 -3.375 7.824 1.00 89.50 196 ASP A N 1
ATOM 1600 C CA . ASP A 1 196 ? -24.269 -3.827 7.920 1.00 89.50 196 ASP A CA 1
ATOM 1601 C C . ASP A 1 196 ? -24.663 -4.823 6.811 1.00 89.50 196 ASP A C 1
ATOM 1603 O O . ASP A 1 196 ? -25.574 -5.639 6.984 1.00 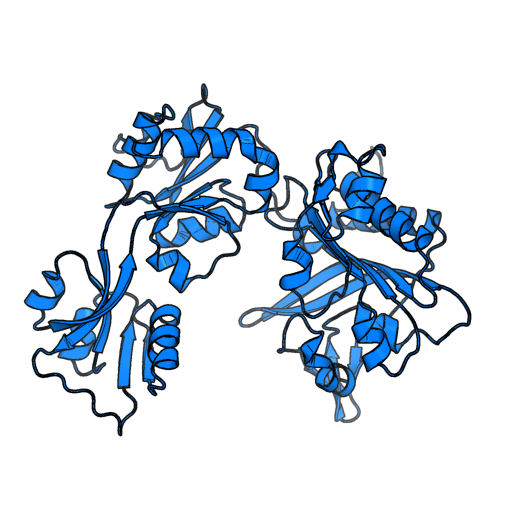89.50 196 ASP A O 1
ATOM 1607 N N . SER A 1 197 ? -23.995 -4.769 5.651 1.00 85.25 197 SER A N 1
ATOM 1608 C CA . SER A 1 197 ? -24.177 -5.737 4.561 1.00 85.25 197 SER A CA 1
ATOM 1609 C C . SER A 1 197 ? -23.940 -7.173 5.031 1.00 85.25 197 SER A C 1
ATOM 1611 O O . SER A 1 197 ? -24.748 -8.055 4.722 1.00 85.25 197 SER A O 1
ATOM 1613 N N . LEU A 1 198 ? -22.901 -7.391 5.840 1.00 85.50 198 LEU A N 1
ATOM 1614 C CA . LEU A 1 198 ? -22.577 -8.687 6.417 1.00 85.50 198 LEU A CA 1
ATOM 1615 C C . LEU A 1 198 ? -23.701 -9.170 7.340 1.00 85.50 198 LEU A C 1
ATOM 1617 O O . LEU A 1 198 ? -24.136 -10.318 7.243 1.00 85.50 198 LEU A O 1
ATOM 1621 N N . MET A 1 199 ? -24.231 -8.287 8.190 1.00 87.44 199 MET A N 1
ATOM 1622 C CA . MET A 1 199 ? -25.323 -8.625 9.109 1.00 87.44 199 MET A CA 1
ATOM 1623 C C . MET A 1 199 ? -26.578 -9.076 8.355 1.00 87.44 199 MET A C 1
ATOM 1625 O O . MET A 1 199 ? -27.148 -10.127 8.666 1.00 87.44 199 MET A O 1
ATOM 1629 N N . ARG A 1 200 ? -26.960 -8.350 7.296 1.00 86.88 200 ARG A N 1
ATOM 1630 C CA . ARG A 1 200 ? -28.094 -8.723 6.434 1.00 86.88 200 ARG A CA 1
ATOM 1631 C C . ARG A 1 200 ? -27.877 -10.073 5.758 1.00 86.88 200 ARG A C 1
ATOM 1633 O O . ARG A 1 200 ? -28.780 -10.906 5.738 1.00 86.88 200 ARG A O 1
ATOM 1640 N N . GLN A 1 201 ? -26.673 -10.323 5.248 1.00 82.56 201 GLN A N 1
ATOM 1641 C CA . GLN A 1 201 ? -26.320 -11.605 4.639 1.00 82.56 201 GLN A CA 1
ATOM 1642 C C . GLN A 1 201 ? -26.284 -12.779 5.627 1.00 82.56 201 GLN A C 1
ATOM 1644 O O . GLN A 1 201 ? -26.399 -13.939 5.218 1.00 82.56 201 GLN A O 1
ATOM 1649 N N . MET A 1 202 ? -26.109 -12.495 6.914 1.00 82.31 202 MET A N 1
ATOM 1650 C CA . MET A 1 202 ? -26.229 -13.460 8.006 1.00 82.31 202 MET A CA 1
ATOM 1651 C C . MET A 1 202 ? -27.694 -13.700 8.414 1.00 82.31 202 MET A C 1
ATOM 1653 O O . MET A 1 202 ? -27.949 -14.442 9.359 1.00 82.31 202 MET A O 1
ATOM 1657 N N . GLY A 1 203 ? -28.660 -13.089 7.715 1.00 85.38 203 GLY A N 1
ATOM 1658 C CA . GLY A 1 203 ? -30.086 -13.183 8.029 1.00 85.38 203 GLY A CA 1
ATOM 1659 C C . GLY A 1 203 ? -30.488 -12.375 9.263 1.00 85.38 203 GLY A C 1
ATOM 1660 O O . GLY A 1 203 ? -31.546 -12.625 9.835 1.00 85.38 203 GLY A O 1
ATOM 1661 N N . ARG A 1 204 ? -29.649 -11.424 9.693 1.00 85.94 204 ARG A N 1
ATOM 1662 C CA . ARG A 1 204 ? -29.851 -10.633 10.909 1.00 85.94 204 ARG A CA 1
ATOM 1663 C C . ARG A 1 204 ? -30.347 -9.236 10.559 1.00 85.94 204 ARG A C 1
ATOM 1665 O O . ARG A 1 204 ? -29.891 -8.617 9.599 1.00 85.94 204 ARG A O 1
ATOM 1672 N N . LYS A 1 205 ? -31.260 -8.717 11.378 1.00 85.31 205 LYS A N 1
ATOM 1673 C CA . LYS A 1 205 ? -31.734 -7.330 11.306 1.00 85.31 205 LYS A CA 1
ATOM 1674 C C . LYS A 1 205 ? -30.993 -6.486 12.344 1.00 85.31 205 LYS A C 1
ATOM 1676 O O . LYS A 1 205 ? -31.567 -6.095 13.354 1.00 85.31 205 LYS A O 1
ATOM 1681 N N . ALA A 1 206 ? -29.703 -6.285 12.111 1.00 87.19 206 ALA A N 1
ATOM 1682 C CA . ALA A 1 206 ? -28.816 -5.535 12.988 1.00 87.19 206 ALA A CA 1
ATOM 1683 C C . ALA A 1 206 ? -27.775 -4.778 12.159 1.00 87.19 206 ALA A C 1
ATOM 1685 O O . ALA A 1 206 ? -27.434 -5.208 11.057 1.00 87.19 206 ALA A O 1
ATOM 1686 N N . ASP A 1 207 ? -27.272 -3.691 12.725 1.00 91.19 207 ASP A N 1
ATOM 1687 C CA . ASP A 1 207 ? -26.144 -2.925 12.214 1.00 91.19 207 ASP A CA 1
ATOM 1688 C C . ASP A 1 207 ? -24.861 -3.388 12.910 1.00 91.19 207 ASP A C 1
ATOM 1690 O O . ASP A 1 207 ? -24.907 -3.991 13.995 1.00 91.19 207 ASP A O 1
ATOM 1694 N N . ALA A 1 208 ? -23.714 -3.118 12.291 1.00 92.25 208 ALA A N 1
ATOM 1695 C CA . ALA A 1 208 ? -22.433 -3.441 12.896 1.00 92.25 208 ALA A CA 1
ATOM 1696 C C . ALA A 1 208 ? -21.297 -2.505 12.467 1.00 92.25 208 ALA A C 1
ATOM 1698 O O . ALA A 1 208 ? -21.196 -2.081 11.313 1.00 92.25 208 ALA A O 1
ATOM 1699 N N . LEU A 1 209 ? -20.438 -2.182 13.430 1.00 94.44 209 LEU A N 1
ATOM 1700 C CA . LEU A 1 209 ? -19.325 -1.250 13.297 1.00 94.44 209 LEU A CA 1
ATOM 1701 C C . LEU A 1 209 ? -18.178 -1.705 14.195 1.00 94.44 209 LEU A C 1
ATOM 1703 O O . LEU A 1 209 ? -18.402 -2.069 15.344 1.00 94.44 209 LEU A O 1
ATOM 1707 N N . GLY A 1 210 ? -16.948 -1.605 13.714 1.00 95.62 210 GLY A N 1
ATOM 1708 C CA . GLY A 1 210 ? -15.789 -1.953 14.521 1.00 95.62 210 GLY A CA 1
ATOM 1709 C C . GLY A 1 210 ? -14.475 -1.656 13.832 1.00 95.62 210 GLY A C 1
ATOM 1710 O O . GLY A 1 210 ? -14.446 -1.095 12.733 1.00 95.62 210 GLY A O 1
ATOM 1711 N N . PHE A 1 211 ? -13.385 -2.015 14.500 1.00 97.06 211 PHE A N 1
ATOM 1712 C CA . PHE A 1 211 ? -12.041 -1.950 13.938 1.00 97.06 211 PHE A CA 1
ATOM 1713 C C . PHE A 1 211 ? -11.110 -2.970 14.577 1.00 97.06 211 PHE A C 1
ATOM 1715 O O . PHE A 1 211 ? -11.343 -3.448 15.688 1.00 97.06 211 PHE A O 1
ATOM 1722 N N . ALA A 1 212 ? -10.013 -3.238 13.878 1.00 96.62 212 ALA A N 1
ATOM 1723 C CA . ALA A 1 212 ? -8.893 -4.027 14.354 1.00 96.62 212 ALA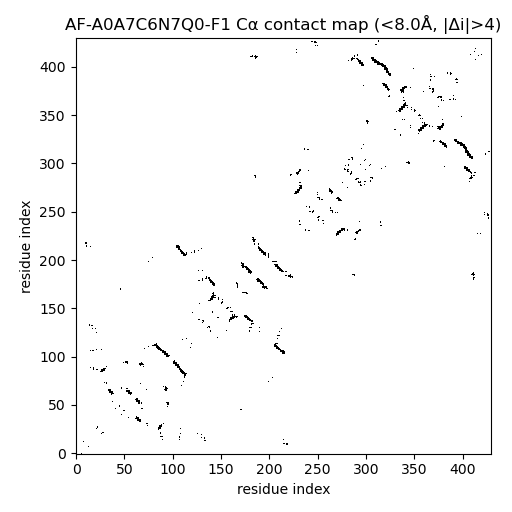 A CA 1
ATOM 1724 C C . ALA A 1 212 ? -7.610 -3.189 14.348 1.00 96.62 212 ALA A C 1
ATOM 1726 O O . ALA A 1 212 ? -7.372 -2.412 13.422 1.00 96.62 212 ALA A O 1
ATOM 1727 N N . VAL A 1 213 ? -6.774 -3.396 15.361 1.00 97.44 213 VAL A N 1
ATOM 1728 C CA . VAL A 1 213 ? -5.366 -2.992 15.418 1.00 97.44 213 VAL A CA 1
ATOM 1729 C C . VAL A 1 213 ? -4.514 -4.229 15.149 1.00 97.44 213 VAL A C 1
ATOM 1731 O O . VAL A 1 213 ? -4.642 -5.236 15.849 1.00 97.44 213 VAL A O 1
ATOM 1734 N N . TYR A 1 214 ? -3.643 -4.154 14.147 1.00 95.12 214 TYR A N 1
ATOM 1735 C CA . TYR A 1 214 ? -2.782 -5.249 13.702 1.00 95.12 214 TYR A CA 1
ATOM 1736 C C . TYR A 1 214 ? -1.447 -5.209 14.445 1.00 95.12 214 TYR A C 1
ATOM 1738 O O . TYR A 1 214 ? -0.604 -4.345 14.194 1.00 95.12 214 TYR A O 1
ATOM 1746 N N . LEU A 1 215 ? -1.248 -6.142 15.375 1.00 93.62 215 LEU A N 1
ATOM 1747 C CA . LEU A 1 215 ? -0.057 -6.162 16.221 1.00 93.62 215 LEU A CA 1
ATOM 1748 C C . LEU A 1 215 ? 1.178 -6.673 15.471 1.00 93.62 215 LEU A C 1
ATOM 1750 O O . LEU A 1 215 ? 2.284 -6.230 15.774 1.00 93.62 215 LEU A O 1
ATOM 1754 N N . ASP A 1 216 ? 1.010 -7.530 14.456 1.00 90.44 216 ASP A N 1
ATOM 1755 C CA . ASP A 1 216 ? 2.116 -8.060 13.638 1.00 90.44 216 ASP A CA 1
ATOM 1756 C C . ASP A 1 216 ? 2.904 -6.956 12.921 1.00 90.44 216 ASP A C 1
ATOM 1758 O O . ASP A 1 216 ? 4.090 -7.102 12.630 1.00 90.44 216 ASP A O 1
ATOM 1762 N N . LYS A 1 217 ? 2.254 -5.818 12.670 1.00 88.56 217 LYS A N 1
ATOM 1763 C CA . LYS A 1 217 ? 2.865 -4.636 12.061 1.00 88.56 217 LYS A CA 1
ATOM 1764 C C . LYS A 1 217 ? 3.824 -3.898 13.008 1.00 88.56 217 LYS A C 1
ATOM 1766 O O . LYS A 1 217 ? 4.665 -3.144 12.530 1.00 88.56 217 LYS A O 1
ATOM 1771 N N . LEU A 1 218 ? 3.736 -4.119 14.324 1.00 84.62 218 LEU A N 1
ATOM 1772 C CA . LEU A 1 218 ? 4.525 -3.400 15.339 1.00 84.62 218 LEU A CA 1
ATOM 1773 C C . LEU A 1 218 ? 5.984 -3.859 15.449 1.00 84.62 218 LEU A C 1
ATOM 1775 O O . LEU A 1 218 ? 6.794 -3.146 16.044 1.00 84.62 218 LEU A O 1
ATOM 1779 N N . ASP A 1 219 ? 6.322 -5.024 14.893 1.00 71.44 219 ASP A N 1
ATOM 1780 C CA . ASP A 1 219 ? 7.692 -5.559 14.913 1.00 71.44 219 ASP A CA 1
ATOM 1781 C C . ASP A 1 219 ? 8.582 -4.956 13.819 1.00 71.44 219 ASP A C 1
ATOM 1783 O O . ASP A 1 219 ? 9.801 -5.157 13.807 1.00 71.44 219 ASP A O 1
ATOM 1787 N N . VAL A 1 220 ? 7.992 -4.197 12.892 1.00 65.62 220 VAL A N 1
ATOM 1788 C CA . VAL A 1 220 ? 8.734 -3.541 11.821 1.00 65.62 220 VAL A CA 1
ATOM 1789 C C . VAL A 1 220 ? 9.436 -2.314 12.395 1.00 65.62 220 VAL A C 1
ATOM 1791 O O . VAL A 1 220 ? 8.809 -1.327 12.764 1.00 65.62 220 VAL A O 1
ATOM 1794 N N . LYS A 1 221 ? 10.767 -2.363 12.466 1.00 56.09 221 LYS A N 1
ATOM 1795 C CA . LYS A 1 221 ? 11.585 -1.171 12.705 1.00 56.09 221 LYS A CA 1
ATOM 1796 C C . LYS A 1 221 ? 11.721 -0.403 11.392 1.00 56.09 221 LYS A C 1
ATOM 1798 O O . LYS A 1 221 ? 12.617 -0.717 10.609 1.00 56.09 221 LYS A O 1
ATOM 1803 N N . THR A 1 222 ? 10.862 0.580 11.136 1.00 58.75 222 THR A N 1
ATOM 1804 C CA . THR A 1 222 ? 11.198 1.614 10.147 1.00 58.75 222 THR A CA 1
ATOM 1805 C C . THR A 1 222 ? 12.079 2.677 10.797 1.00 58.75 222 THR A C 1
ATOM 1807 O O . THR A 1 222 ? 12.175 2.789 12.023 1.00 58.75 222 THR A O 1
ATOM 1810 N N . ASN A 1 223 ? 12.805 3.414 9.963 1.00 58.34 223 ASN A N 1
ATOM 1811 C CA . ASN A 1 223 ? 13.685 4.471 10.426 1.00 58.34 223 ASN A CA 1
ATOM 1812 C C . ASN A 1 223 ? 12.873 5.767 10.565 1.00 58.34 223 ASN A C 1
ATOM 1814 O O . ASN A 1 223 ? 12.535 6.386 9.559 1.00 58.34 223 ASN A O 1
ATOM 1818 N N . THR A 1 224 ? 12.572 6.180 11.796 1.00 60.66 224 THR A N 1
ATOM 1819 C CA . THR A 1 224 ? 11.887 7.452 12.106 1.00 60.66 224 THR A CA 1
ATOM 1820 C C . THR A 1 224 ? 12.830 8.657 12.115 1.00 60.66 224 THR A C 1
ATOM 1822 O O . THR A 1 224 ? 12.481 9.724 12.613 1.00 60.66 224 THR A O 1
ATOM 1825 N N . ASP A 1 225 ? 14.045 8.484 11.596 1.00 68.31 225 ASP A N 1
ATOM 1826 C CA . ASP A 1 225 ? 15.038 9.543 11.490 1.00 68.31 225 ASP A CA 1
ATOM 1827 C C . ASP A 1 225 ? 14.516 10.702 10.622 1.00 68.31 225 ASP A C 1
ATOM 1829 O O . ASP A 1 225 ? 13.688 10.522 9.722 1.00 68.31 225 ASP A O 1
ATOM 1833 N N . GLU A 1 226 ? 15.035 11.902 10.878 1.00 82.31 226 GLU A N 1
ATOM 1834 C CA . GLU A 1 226 ? 14.609 13.148 10.225 1.00 82.31 226 GLU A CA 1
ATOM 1835 C C . GLU A 1 226 ? 14.885 13.141 8.708 1.00 82.31 226 GLU A C 1
ATOM 1837 O O . GLU A 1 226 ? 14.368 13.966 7.954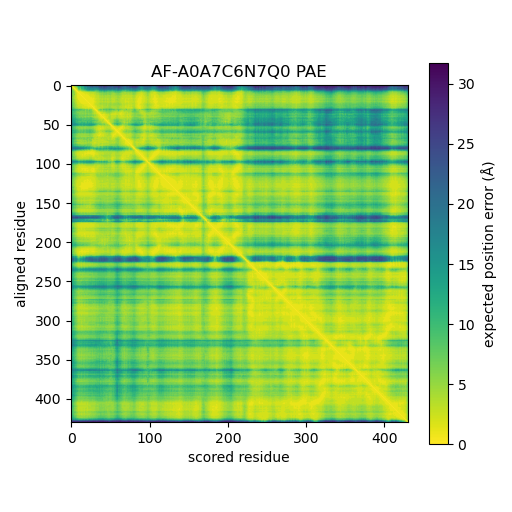 1.00 82.31 226 GLU A O 1
ATOM 1842 N N . TYR A 1 227 ? 15.702 12.191 8.251 1.00 92.19 227 TYR A N 1
ATOM 1843 C CA . TYR A 1 227 ? 16.094 12.054 6.862 1.00 92.19 227 TYR A CA 1
ATOM 1844 C C . TYR A 1 227 ? 14.958 11.517 5.988 1.00 92.19 227 TYR A C 1
ATOM 1846 O O . TYR A 1 227 ? 14.264 10.556 6.335 1.00 92.19 227 TYR A O 1
ATOM 1854 N N . LEU A 1 228 ? 14.831 12.080 4.787 1.00 94.94 228 LEU A N 1
ATOM 1855 C CA . LEU A 1 228 ? 14.104 11.452 3.692 1.00 94.94 228 LEU A CA 1
ATOM 1856 C C . LEU A 1 228 ? 14.994 10.373 3.069 1.00 94.94 228 LEU A C 1
ATOM 1858 O O . LEU A 1 228 ? 16.050 10.667 2.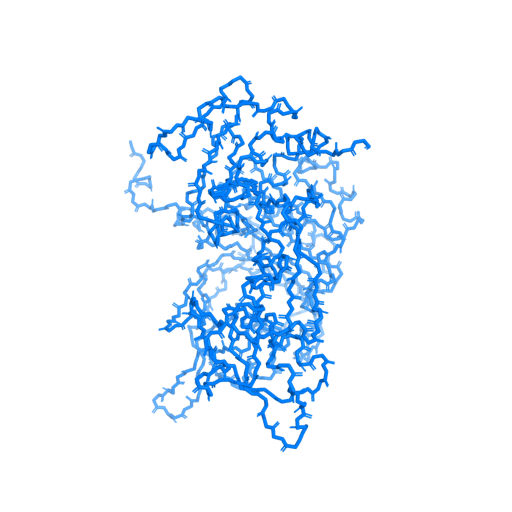507 1.00 94.94 228 LEU A O 1
ATOM 1862 N N . ASN A 1 229 ? 14.579 9.119 3.183 1.00 96.19 229 ASN A N 1
ATOM 1863 C CA . ASN A 1 229 ? 15.331 7.973 2.700 1.00 96.19 229 ASN A CA 1
ATOM 1864 C C . ASN A 1 229 ? 14.916 7.628 1.258 1.00 96.19 229 ASN A C 1
ATOM 1866 O O . ASN A 1 229 ? 13.735 7.428 0.974 1.00 96.19 229 ASN A O 1
ATOM 1870 N N . VAL A 1 230 ? 15.877 7.535 0.340 1.00 97.56 230 VAL A N 1
ATOM 1871 C CA . VAL A 1 230 ? 15.642 7.462 -1.108 1.00 97.56 230 VAL A CA 1
ATOM 1872 C C . VAL A 1 230 ? 16.341 6.244 -1.706 1.00 97.56 230 VAL A C 1
ATOM 1874 O O . VAL A 1 230 ? 17.568 6.182 -1.750 1.00 97.56 230 VAL A O 1
ATOM 1877 N N . ALA A 1 231 ? 15.576 5.283 -2.220 1.00 97.56 231 ALA A N 1
ATOM 1878 C CA . ALA A 1 231 ? 16.119 4.133 -2.939 1.00 97.56 231 ALA A CA 1
ATOM 1879 C C . ALA A 1 231 ? 16.380 4.476 -4.415 1.00 97.56 231 ALA A C 1
ATOM 1881 O O . ALA A 1 231 ? 15.459 4.777 -5.178 1.00 97.56 231 ALA A O 1
ATOM 1882 N N . LEU A 1 232 ? 17.643 4.400 -4.829 1.00 96.44 232 LEU A N 1
ATOM 1883 C CA . LEU A 1 232 ? 18.093 4.717 -6.178 1.00 96.44 232 LEU A CA 1
ATOM 1884 C C . LEU A 1 232 ? 18.619 3.467 -6.910 1.00 96.44 232 LEU A C 1
ATOM 1886 O O . LEU A 1 232 ? 19.353 2.665 -6.317 1.00 96.44 232 LEU A O 1
ATOM 1890 N N . PRO A 1 233 ? 18.292 3.299 -8.206 1.00 94.62 233 PRO A N 1
ATOM 1891 C CA . PRO A 1 233 ? 18.720 2.147 -8.985 1.00 94.62 233 PRO A CA 1
ATOM 1892 C C . PRO A 1 233 ? 20.179 2.300 -9.427 1.00 94.62 233 PRO A C 1
ATOM 1894 O O . PRO A 1 233 ? 20.552 3.306 -10.027 1.00 94.62 233 PRO A O 1
ATOM 1897 N N . LYS A 1 234 ? 21.001 1.267 -9.211 1.00 89.38 234 LYS A N 1
ATOM 1898 C CA . LYS A 1 234 ? 22.331 1.179 -9.839 1.00 89.38 234 LYS A CA 1
ATOM 1899 C C . LYS A 1 234 ? 22.241 0.864 -11.337 1.00 89.38 234 LYS A C 1
ATOM 1901 O O . LYS A 1 234 ? 21.298 0.229 -11.805 1.00 89.38 234 LYS A O 1
ATOM 1906 N N . GLY A 1 235 ? 23.303 1.200 -12.068 1.00 84.62 235 GLY A N 1
ATOM 1907 C CA . GLY A 1 235 ? 23.498 0.792 -13.459 1.00 84.62 235 GLY A CA 1
ATOM 1908 C C . GLY A 1 235 ? 22.969 1.819 -14.453 1.00 84.62 235 GLY A C 1
ATOM 1909 O O . GLY A 1 235 ? 23.041 3.018 -14.207 1.00 84.62 235 GLY A O 1
ATOM 1910 N N . ARG A 1 236 ? 22.450 1.340 -15.586 1.00 80.5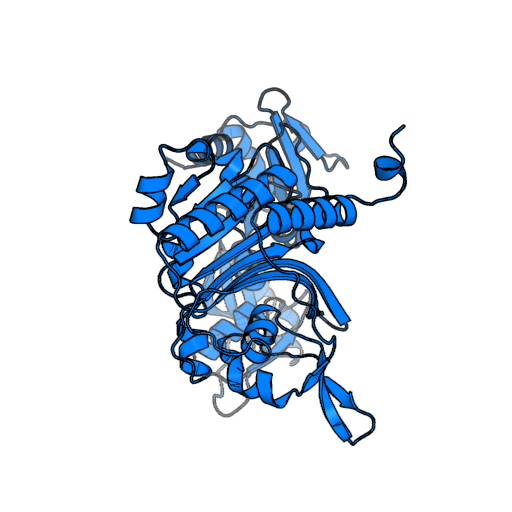6 236 ARG A N 1
ATOM 1911 C CA . ARG A 1 236 ? 22.185 2.145 -16.790 1.00 80.56 236 ARG A CA 1
ATOM 1912 C C . ARG A 1 236 ? 21.254 3.346 -16.578 1.00 80.56 236 ARG A C 1
ATOM 1914 O O . ARG A 1 236 ? 21.436 4.368 -17.225 1.00 80.56 236 ARG A O 1
ATOM 1921 N N . LEU A 1 237 ? 20.280 3.229 -15.675 1.00 85.50 237 LEU A N 1
ATOM 1922 C CA . LEU A 1 237 ? 19.352 4.314 -15.336 1.00 85.50 237 LEU A CA 1
ATOM 1923 C C . LEU A 1 237 ? 19.933 5.289 -14.290 1.00 85.50 237 LEU A C 1
ATOM 1925 O O . LEU A 1 237 ? 19.498 6.434 -14.206 1.00 85.50 237 LEU A O 1
ATOM 1929 N N . GLY A 1 238 ? 20.913 4.839 -13.501 1.00 89.12 238 GLY A N 1
ATOM 1930 C CA . GLY A 1 238 ? 21.358 5.500 -12.276 1.00 89.12 238 GLY A CA 1
ATOM 1931 C C . GLY A 1 238 ? 21.922 6.899 -12.501 1.00 89.12 238 GLY A C 1
ATOM 1932 O O . GLY A 1 238 ? 21.413 7.848 -11.921 1.00 89.12 238 GLY A O 1
ATOM 1933 N N . GLU A 1 239 ? 22.919 7.055 -13.376 1.00 89.75 239 GLU A N 1
ATOM 1934 C CA . GLU A 1 239 ? 23.600 8.348 -13.580 1.00 89.75 239 GLU A CA 1
ATOM 1935 C C . GLU A 1 239 ? 22.632 9.474 -13.967 1.00 89.75 239 GLU A C 1
ATOM 1937 O O . GLU A 1 239 ? 22.694 10.573 -13.414 1.00 89.75 239 GLU A O 1
ATOM 1942 N N . GLY A 1 240 ? 21.690 9.181 -14.869 1.00 91.88 240 GLY A N 1
ATOM 1943 C CA . GLY A 1 240 ? 20.653 10.134 -15.251 1.00 91.88 240 GLY A CA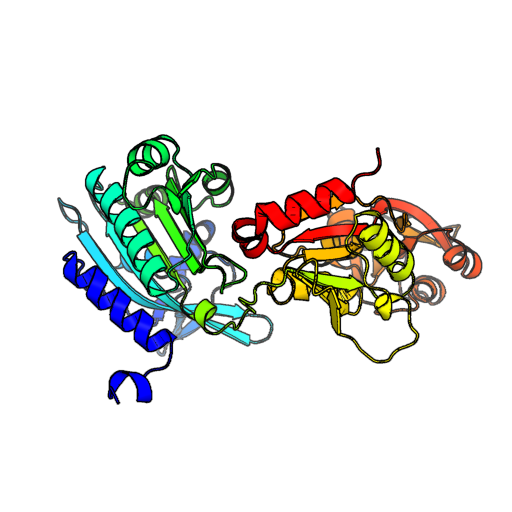 1
ATOM 1944 C C . GLY A 1 240 ? 19.760 10.508 -14.069 1.00 91.88 240 GLY A C 1
ATOM 1945 O O . GLY A 1 240 ? 19.471 11.686 -13.868 1.00 91.88 240 GLY A O 1
ATOM 1946 N N . VAL A 1 241 ? 19.352 9.525 -13.262 1.00 94.12 241 VAL A N 1
ATOM 1947 C CA . VAL A 1 241 ? 18.530 9.765 -12.070 1.00 94.12 241 VAL A CA 1
ATOM 1948 C C . VAL A 1 241 ? 19.288 10.608 -11.044 1.00 94.12 241 VAL A C 1
ATOM 1950 O O . VAL A 1 241 ? 18.729 11.572 -10.536 1.00 94.12 241 VAL A O 1
ATOM 1953 N N . TYR A 1 242 ? 20.559 10.315 -10.761 1.00 93.56 242 TYR A N 1
ATOM 1954 C CA . TYR A 1 242 ? 21.333 11.065 -9.760 1.00 93.56 242 TYR A CA 1
ATOM 1955 C C . TYR A 1 242 ? 21.503 12.523 -10.182 1.00 93.56 242 TYR A C 1
ATOM 1957 O O . TYR A 1 242 ? 21.335 13.429 -9.367 1.00 93.56 242 TYR A O 1
ATOM 1965 N N . LYS A 1 243 ? 21.763 12.748 -11.477 1.00 92.19 243 LYS A N 1
ATOM 1966 C CA . LYS A 1 243 ? 21.796 14.090 -12.055 1.00 92.19 243 LYS A CA 1
ATOM 1967 C C . LYS A 1 243 ? 20.451 14.796 -11.900 1.00 92.19 243 LYS A C 1
ATOM 1969 O O . LYS A 1 243 ? 20.427 15.942 -11.481 1.00 92.19 243 LYS A O 1
ATOM 1974 N N . LYS A 1 244 ? 19.336 14.106 -12.153 1.00 93.12 244 LYS A N 1
ATOM 1975 C CA . LYS A 1 244 ? 17.993 14.674 -11.987 1.00 93.12 244 LYS A CA 1
ATOM 1976 C C . LYS A 1 244 ? 17.732 15.130 -10.546 1.00 93.12 244 LYS A C 1
ATOM 1978 O O . LYS A 1 244 ? 17.203 16.215 -10.353 1.00 93.12 244 LYS A O 1
ATOM 1983 N N . PHE A 1 245 ? 18.146 14.350 -9.543 1.00 94.88 245 PHE A N 1
ATOM 1984 C CA . PHE A 1 245 ? 18.087 14.772 -8.135 1.00 94.88 245 PHE A CA 1
ATOM 1985 C C . PHE A 1 245 ? 18.982 15.989 -7.855 1.00 94.88 245 PHE A C 1
ATOM 1987 O O . PHE A 1 245 ? 18.557 16.902 -7.146 1.00 94.88 245 PHE A O 1
ATOM 1994 N N . ALA A 1 246 ? 20.194 16.025 -8.418 1.00 93.75 246 ALA A N 1
ATOM 1995 C CA . ALA A 1 246 ? 21.097 17.166 -8.284 1.00 93.75 246 ALA A CA 1
ATOM 1996 C C . ALA A 1 246 ? 20.510 18.446 -8.902 1.00 93.75 246 ALA A C 1
ATOM 1998 O O . ALA A 1 246 ? 20.469 19.474 -8.232 1.00 93.75 246 ALA A O 1
ATOM 1999 N N . ASP A 1 247 ? 19.961 18.359 -10.117 1.00 92.44 247 ASP A N 1
ATOM 2000 C CA . ASP A 1 247 ? 19.301 19.469 -10.818 1.00 92.44 247 ASP A CA 1
ATOM 2001 C C . ASP A 1 247 ? 18.083 20.000 -10.030 1.00 92.44 247 ASP A C 1
ATOM 2003 O O . ASP A 1 247 ? 17.762 21.184 -10.092 1.00 92.44 247 ASP A O 1
ATOM 2007 N N . SER A 1 248 ? 17.432 19.146 -9.232 1.00 92.06 248 SER A N 1
ATOM 2008 C CA . SER A 1 248 ? 16.346 19.522 -8.315 1.00 92.06 248 SER A CA 1
ATOM 2009 C C . SER A 1 248 ? 16.820 20.096 -6.968 1.00 92.06 248 SER A C 1
ATOM 2011 O O . SER A 1 248 ? 15.994 20.323 -6.085 1.00 92.06 248 SER A O 1
ATOM 2013 N N . GLY A 1 249 ? 18.125 20.317 -6.776 1.00 93.38 249 GLY A N 1
ATOM 2014 C CA . GLY A 1 249 ? 18.703 20.873 -5.547 1.00 93.38 249 GLY A CA 1
ATOM 2015 C C . GLY A 1 249 ? 18.981 19.850 -4.440 1.00 93.38 249 GLY A C 1
ATOM 2016 O O . GLY A 1 249 ? 19.208 20.238 -3.294 1.00 93.38 249 GLY A O 1
ATOM 2017 N N . TYR A 1 250 ? 18.973 18.554 -4.763 1.00 95.12 250 TYR A N 1
ATOM 2018 C CA . TYR A 1 250 ? 19.237 17.453 -3.831 1.00 95.12 250 TYR A CA 1
ATOM 2019 C C . TYR A 1 250 ? 20.535 16.712 -4.178 1.00 95.12 250 TYR A C 1
ATOM 2021 O O . TYR A 1 250 ? 20.616 15.484 -4.125 1.00 95.12 250 TYR A O 1
ATOM 2029 N N . GLU A 1 251 ? 21.566 17.458 -4.558 1.00 92.88 251 GLU A N 1
ATOM 2030 C CA . GLU A 1 251 ? 22.861 16.908 -4.949 1.00 92.88 251 GLU A CA 1
ATOM 2031 C C . GLU A 1 251 ? 23.514 16.066 -3.844 1.00 92.88 251 GLU A C 1
ATOM 2033 O O . GLU A 1 251 ? 23.388 16.333 -2.651 1.00 92.88 251 GLU A O 1
ATOM 2038 N N . CYS A 1 252 ? 24.228 15.021 -4.244 1.00 94.06 252 CYS A N 1
ATOM 2039 C CA . CYS A 1 252 ? 25.087 14.247 -3.357 1.00 94.06 252 CYS A CA 1
ATOM 2040 C C . CYS A 1 252 ? 26.280 13.769 -4.194 1.00 94.06 252 CYS A C 1
ATOM 2042 O O . CYS A 1 252 ? 26.169 12.747 -4.874 1.00 94.06 252 CYS A O 1
ATOM 2044 N N . PRO A 1 253 ? 27.392 14.532 -4.221 1.00 89.62 253 PRO A N 1
ATOM 2045 C CA . PRO A 1 253 ? 28.521 14.268 -5.117 1.00 89.62 253 PRO A CA 1
ATOM 2046 C C . PRO A 1 253 ? 29.097 12.852 -5.000 1.00 89.62 253 PRO A C 1
ATOM 2048 O O . PRO A 1 253 ? 29.507 12.277 -6.007 1.00 89.62 253 PRO A O 1
ATOM 2051 N N . GLU A 1 254 ? 29.040 12.249 -3.807 1.00 90.19 254 GLU A N 1
ATOM 2052 C CA . GLU A 1 254 ? 29.484 10.871 -3.564 1.00 90.19 254 GLU A CA 1
ATOM 2053 C C . GLU A 1 254 ? 28.753 9.827 -4.437 1.00 90.19 254 GLU A C 1
ATOM 2055 O O . GLU A 1 254 ? 29.311 8.764 -4.710 1.00 90.19 254 GLU A O 1
ATOM 2060 N N . LEU A 1 255 ? 27.536 10.120 -4.924 1.00 88.81 255 LEU A N 1
ATOM 2061 C CA . LEU A 1 255 ? 26.803 9.254 -5.863 1.00 88.81 255 LEU A CA 1
ATOM 2062 C C . LEU A 1 255 ? 27.482 9.151 -7.239 1.00 88.81 255 LEU A C 1
ATOM 2064 O O . LEU A 1 255 ? 27.159 8.262 -8.020 1.00 88.81 255 LEU A O 1
ATOM 2068 N N . LEU A 1 256 ? 28.397 10.055 -7.584 1.00 85.56 256 LEU A N 1
ATOM 2069 C CA . LEU A 1 256 ? 29.118 10.014 -8.861 1.00 85.56 256 LEU A CA 1
ATOM 2070 C C . LEU A 1 256 ? 30.498 9.355 -8.725 1.00 85.56 256 LEU A C 1
ATOM 2072 O O . LEU A 1 256 ? 31.181 9.116 -9.723 1.00 85.56 256 LEU A O 1
ATOM 2076 N N . GLU A 1 257 ? 30.916 9.029 -7.502 1.00 85.81 257 GLU A N 1
ATOM 2077 C CA . GLU A 1 257 ? 32.217 8.431 -7.239 1.00 85.81 257 GLU A CA 1
ATOM 2078 C C . GLU A 1 257 ? 32.213 6.913 -7.453 1.00 85.81 257 GLU A C 1
ATOM 2080 O O . GLU A 1 257 ? 31.250 6.193 -7.176 1.00 85.81 257 GLU A O 1
ATOM 2085 N N . LYS A 1 258 ? 33.354 6.376 -7.900 1.00 84.94 258 LYS A N 1
ATOM 2086 C CA . LYS A 1 258 ? 33.563 4.925 -7.975 1.00 84.94 258 LYS A CA 1
ATOM 2087 C C . LYS A 1 258 ? 33.829 4.372 -6.578 1.00 84.94 258 LYS A C 1
ATOM 2089 O O . LYS A 1 258 ? 34.976 4.240 -6.160 1.00 84.94 258 LYS A O 1
ATOM 2094 N N . THR A 1 259 ? 32.764 4.012 -5.873 1.00 86.94 259 THR A N 1
ATOM 2095 C CA . THR A 1 259 ? 32.832 3.511 -4.497 1.00 86.94 259 THR A CA 1
ATOM 2096 C C . THR A 1 259 ? 32.050 2.213 -4.293 1.00 86.94 259 THR A C 1
ATOM 2098 O O . THR A 1 259 ? 31.126 1.876 -5.035 1.00 86.94 259 THR A O 1
ATOM 2101 N N . ARG A 1 260 ? 32.439 1.455 -3.260 1.00 87.19 260 ARG A N 1
ATOM 2102 C CA . ARG A 1 260 ? 31.680 0.294 -2.762 1.00 87.19 260 ARG A CA 1
ATOM 2103 C C . ARG A 1 260 ? 30.639 0.684 -1.709 1.00 87.19 260 ARG A C 1
ATOM 2105 O O . ARG A 1 260 ? 29.851 -0.172 -1.316 1.00 87.19 260 ARG A O 1
ATOM 2112 N N . LYS A 1 261 ? 30.637 1.946 -1.258 1.00 91.81 261 LYS A N 1
ATOM 2113 C CA . LYS A 1 261 ? 29.616 2.498 -0.361 1.00 91.81 261 LYS A CA 1
ATOM 2114 C C . LYS A 1 261 ? 28.234 2.352 -1.018 1.00 91.81 261 LYS A C 1
ATOM 2116 O O . LYS A 1 261 ? 28.109 2.415 -2.240 1.00 91.81 261 LYS A O 1
ATOM 2121 N N . LEU A 1 262 ? 27.213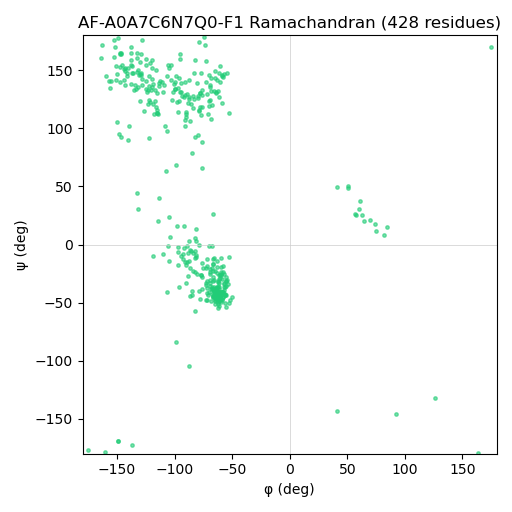 2.083 -0.207 1.00 93.56 262 LEU A N 1
ATOM 2122 C CA . LEU A 1 262 ? 25.825 1.908 -0.664 1.00 93.56 262 LEU A CA 1
ATOM 2123 C C . LEU A 1 262 ? 24.864 2.936 -0.065 1.00 93.56 262 LEU A C 1
ATOM 2125 O O . LEU A 1 262 ? 23.715 2.987 -0.487 1.00 93.56 262 LEU A O 1
ATOM 2129 N N . ILE A 1 263 ? 25.323 3.714 0.913 1.00 94.88 263 ILE A N 1
ATOM 2130 C CA . ILE A 1 263 ? 24.536 4.719 1.623 1.00 94.88 263 ILE A CA 1
ATOM 2131 C C . ILE A 1 263 ? 25.247 6.052 1.457 1.00 94.88 263 ILE A C 1
ATOM 2133 O O . ILE A 1 263 ? 26.457 6.118 1.660 1.00 94.88 263 ILE A O 1
ATOM 2137 N N . PHE A 1 264 ? 24.511 7.095 1.106 1.00 95.25 264 PHE A N 1
ATOM 2138 C CA . PHE A 1 264 ? 25.044 8.432 0.868 1.00 95.25 264 PHE A CA 1
ATOM 2139 C C . PHE A 1 264 ? 24.123 9.453 1.507 1.00 95.25 264 PHE A C 1
ATOM 2141 O O . PHE A 1 264 ? 22.919 9.226 1.573 1.00 95.25 264 PHE A O 1
ATOM 2148 N N . GLU A 1 265 ? 24.661 10.562 1.990 1.00 95.31 265 GLU A N 1
ATOM 2149 C CA . GLU A 1 265 ? 23.876 11.528 2.751 1.00 95.31 265 GLU A CA 1
ATOM 2150 C C . GLU A 1 265 ? 24.128 12.940 2.231 1.00 95.31 265 GLU A C 1
ATOM 2152 O O . GLU A 1 265 ? 25.260 13.342 1.976 1.00 95.31 265 GLU A O 1
ATOM 2157 N N . ASN A 1 266 ? 23.048 13.698 2.077 1.00 94.50 266 ASN A N 1
ATOM 2158 C CA . ASN A 1 266 ? 23.077 15.147 2.001 1.00 94.50 266 ASN A CA 1
ATOM 2159 C C . ASN A 1 266 ? 22.519 15.674 3.329 1.00 94.50 266 ASN A C 1
ATOM 2161 O O . ASN A 1 266 ? 21.303 15.727 3.531 1.00 94.50 266 ASN A O 1
ATOM 2165 N N . HIS A 1 267 ? 23.420 16.031 4.247 1.00 93.50 267 HIS A N 1
ATOM 2166 C CA . HIS A 1 267 ? 23.063 16.509 5.584 1.00 93.50 267 HIS A CA 1
ATOM 2167 C C . HIS A 1 267 ? 22.331 17.859 5.568 1.00 93.50 267 HIS A C 1
ATOM 2169 O O . HIS A 1 267 ? 21.485 18.095 6.426 1.00 93.50 267 HIS A O 1
ATOM 2175 N N . GLU A 1 268 ? 22.613 18.731 4.592 1.00 92.62 268 GLU A N 1
ATOM 2176 C CA . GLU A 1 268 ? 21.947 20.035 4.465 1.00 92.62 268 GLU A CA 1
ATOM 2177 C C . GLU A 1 268 ? 20.463 19.862 4.119 1.00 92.62 268 GLU A C 1
ATOM 2179 O O . GLU A 1 268 ? 19.598 20.490 4.726 1.00 92.62 268 GLU A O 1
ATOM 2184 N N . LYS A 1 269 ? 20.161 18.972 3.166 1.00 92.69 269 LYS A N 1
ATOM 2185 C CA . LYS A 1 269 ? 18.787 18.678 2.735 1.00 92.69 269 LYS A CA 1
ATOM 2186 C C . LYS A 1 269 ? 18.094 17.611 3.579 1.00 92.69 269 LYS A C 1
ATOM 2188 O O . LYS A 1 269 ? 16.920 17.346 3.341 1.00 92.69 269 LYS A O 1
ATOM 2193 N N . LYS A 1 270 ? 18.806 16.997 4.531 1.00 94.50 270 LYS A N 1
ATOM 2194 C CA . LYS A 1 270 ? 18.350 15.838 5.316 1.00 94.50 270 LYS A CA 1
ATOM 2195 C C . LYS A 1 270 ? 17.824 14.724 4.408 1.00 94.50 270 LYS A C 1
ATOM 2197 O O . LYS A 1 270 ? 16.721 14.217 4.581 1.00 94.50 270 LYS A O 1
ATOM 2202 N N . VAL A 1 271 ? 18.615 14.352 3.403 1.00 95.56 271 VAL A N 1
ATOM 2203 C CA . VAL A 1 271 ? 18.281 13.263 2.471 1.00 95.56 271 VAL A CA 1
ATOM 2204 C C . VAL A 1 271 ? 19.347 12.183 2.534 1.00 95.56 271 VAL A C 1
ATOM 2206 O O . VAL A 1 271 ? 20.541 12.477 2.504 1.00 95.56 271 VAL A O 1
ATOM 2209 N N . ARG A 1 272 ? 18.913 10.927 2.632 1.00 96.31 272 ARG A N 1
ATOM 2210 C CA . ARG A 1 272 ? 19.775 9.746 2.628 1.00 96.31 272 ARG A CA 1
ATOM 2211 C C . ARG A 1 272 ? 19.445 8.897 1.412 1.00 96.31 272 ARG A C 1
ATOM 2213 O O . ARG A 1 272 ? 18.314 8.462 1.244 1.00 96.31 272 ARG A O 1
ATOM 2220 N N . TYR A 1 273 ? 20.438 8.622 0.586 1.00 96.62 273 TYR A N 1
ATOM 2221 C CA . TYR A 1 273 ? 20.322 7.790 -0.599 1.00 96.62 273 TYR A CA 1
ATOM 2222 C C . TYR A 1 273 ? 20.823 6.379 -0.332 1.00 96.62 273 TYR A C 1
ATOM 2224 O O . TYR A 1 273 ? 21.873 6.190 0.284 1.00 96.62 273 TYR A O 1
ATOM 2232 N N . PHE A 1 274 ? 20.116 5.395 -0.874 1.00 93.94 274 PHE A N 1
ATOM 2233 C CA . PHE A 1 274 ? 20.550 4.008 -0.924 1.00 93.94 274 PHE A CA 1
ATOM 2234 C C . PHE A 1 274 ? 20.712 3.574 -2.361 1.00 93.94 274 PHE A C 1
ATOM 2236 O O . PHE A 1 274 ? 19.807 3.733 -3.179 1.00 93.94 274 PHE A O 1
ATOM 2243 N N . TRP A 1 275 ? 21.826 2.928 -2.651 1.00 95.06 275 TRP A N 1
ATOM 2244 C CA . TRP A 1 275 ? 21.946 2.191 -3.887 1.00 95.06 275 TRP A CA 1
ATOM 2245 C C . TRP A 1 275 ? 21.462 0.764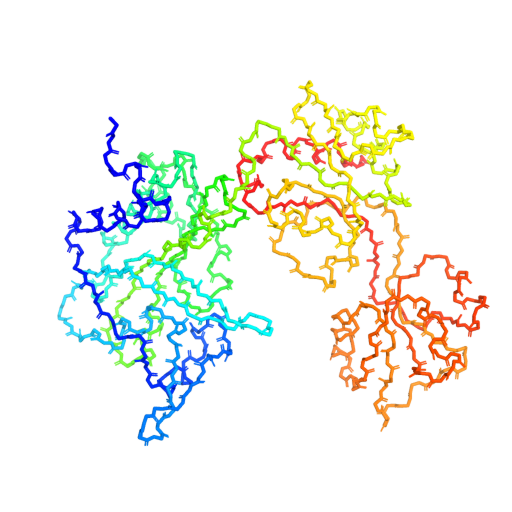 -3.738 1.00 95.06 275 TRP A C 1
ATOM 2247 O O . TRP A 1 275 ? 22.030 -0.028 -2.985 1.00 95.06 275 TRP A O 1
ATOM 2257 N N . VAL A 1 276 ? 20.479 0.419 -4.557 1.00 94.25 276 VAL A N 1
ATOM 2258 C CA . VAL A 1 276 ? 19.901 -0.920 -4.614 1.00 94.25 276 VAL A CA 1
ATOM 2259 C C . VAL A 1 276 ? 19.859 -1.421 -6.056 1.00 94.25 276 VAL A C 1
ATOM 2261 O O . VAL A 1 276 ? 20.032 -0.665 -7.020 1.00 94.25 276 VAL A O 1
ATOM 2264 N N . LYS A 1 277 ? 19.675 -2.733 -6.220 1.00 93.12 277 LYS A N 1
ATOM 2265 C CA . LYS A 1 277 ? 19.399 -3.300 -7.542 1.00 93.12 277 LYS A CA 1
ATOM 2266 C C . LYS A 1 277 ? 18.042 -2.775 -8.025 1.00 93.12 277 LYS A C 1
ATOM 2268 O O . LYS A 1 277 ? 17.133 -2.677 -7.200 1.00 93.12 277 LYS A O 1
ATOM 2273 N N . PRO A 1 278 ? 17.866 -2.484 -9.328 1.00 91.06 278 PRO A N 1
ATOM 2274 C CA . PRO A 1 278 ? 16.594 -1.985 -9.850 1.00 91.06 278 PRO A CA 1
ATOM 2275 C C . PRO A 1 278 ? 15.385 -2.827 -9.416 1.00 91.06 278 PRO A C 1
ATOM 2277 O O . PRO A 1 278 ? 14.417 -2.270 -8.910 1.00 91.06 278 PRO A O 1
ATOM 2280 N N . SER A 1 279 ? 15.498 -4.159 -9.497 1.00 91.12 279 SER A N 1
ATOM 2281 C CA . SER A 1 279 ? 14.458 -5.129 -9.108 1.00 91.12 279 SER A CA 1
ATOM 2282 C C . SER A 1 279 ? 14.018 -5.058 -7.643 1.00 91.12 279 SER A C 1
ATOM 2284 O O . SER A 1 279 ? 12.956 -5.578 -7.306 1.00 91.12 279 SER A O 1
ATOM 2286 N N . ASP A 1 280 ? 14.833 -4.447 -6.778 1.00 94.69 280 ASP A N 1
ATOM 2287 C CA . ASP A 1 280 ? 14.602 -4.380 -5.337 1.00 94.69 280 ASP A CA 1
ATOM 2288 C C . ASP A 1 280 ? 14.111 -2.996 -4.884 1.00 94.69 280 ASP A C 1
ATOM 2290 O O . ASP A 1 280 ? 13.594 -2.889 -3.775 1.00 94.69 280 ASP A O 1
ATOM 2294 N N . VAL A 1 281 ? 14.205 -1.945 -5.717 1.00 96.75 281 VAL A N 1
ATOM 2295 C CA . VAL A 1 281 ? 13.779 -0.576 -5.344 1.00 96.75 281 VAL A CA 1
ATOM 2296 C C . VAL A 1 281 ? 12.346 -0.573 -4.810 1.00 96.75 281 VAL A C 1
ATOM 2298 O O . VAL A 1 281 ? 12.101 -0.061 -3.718 1.00 96.75 281 VAL A O 1
ATOM 2301 N N . ALA A 1 282 ? 11.417 -1.191 -5.546 1.00 96.62 282 ALA A N 1
ATOM 2302 C CA . ALA A 1 282 ? 10.011 -1.274 -5.163 1.00 96.62 282 ALA A CA 1
ATOM 2303 C C . ALA A 1 282 ? 9.821 -1.908 -3.775 1.00 96.62 282 ALA A C 1
ATOM 2305 O O . ALA A 1 282 ? 9.094 -1.362 -2.952 1.00 96.62 282 ALA A O 1
ATOM 2306 N N . LYS A 1 283 ? 10.550 -2.990 -3.474 1.00 95.31 283 LYS A N 1
ATOM 2307 C CA . LYS A 1 283 ? 10.481 -3.700 -2.186 1.00 95.31 283 LYS A CA 1
ATOM 2308 C C . LYS A 1 283 ? 10.990 -2.851 -1.023 1.00 95.31 283 LYS A C 1
ATOM 2310 O O . LYS A 1 283 ? 10.414 -2.885 0.061 1.00 95.31 283 LYS A O 1
ATOM 2315 N N . TYR A 1 284 ? 12.070 -2.095 -1.229 1.00 95.50 284 TYR A N 1
ATOM 2316 C CA . TYR A 1 284 ? 12.607 -1.196 -0.200 1.00 95.50 284 TYR A CA 1
ATOM 2317 C C . TYR A 1 284 ? 11.627 -0.066 0.134 1.00 95.50 284 TYR A C 1
ATOM 2319 O O . TYR A 1 284 ? 11.487 0.289 1.306 1.00 95.50 284 TYR A O 1
ATOM 2327 N N . VAL A 1 285 ? 10.944 0.468 -0.882 1.00 96.62 285 VAL A N 1
ATOM 2328 C CA . VAL A 1 285 ? 9.933 1.519 -0.716 1.00 96.62 285 VAL A CA 1
ATOM 2329 C C . VAL A 1 285 ? 8.657 0.960 -0.084 1.00 96.62 285 VAL A C 1
ATOM 2331 O O . VAL A 1 285 ? 8.162 1.494 0.901 1.00 96.62 285 VAL A O 1
ATOM 2334 N N . GLU A 1 286 ? 8.140 -0.162 -0.576 1.00 94.75 286 GLU A N 1
ATOM 2335 C CA . GLU A 1 286 ? 6.944 -0.805 -0.021 1.00 94.75 286 GLU A CA 1
ATOM 2336 C C . GLU A 1 286 ? 7.112 -1.154 1.465 1.00 94.75 286 GLU A C 1
ATOM 2338 O O . GLU A 1 286 ? 6.216 -0.907 2.266 1.00 94.75 286 GLU A O 1
ATOM 2343 N N . ARG A 1 287 ? 8.291 -1.645 1.865 1.00 92.00 287 ARG A N 1
ATOM 2344 C CA . ARG A 1 287 ? 8.596 -1.982 3.266 1.00 92.00 287 ARG A CA 1
ATOM 2345 C C . ARG A 1 287 ? 8.935 -0.775 4.149 1.00 92.00 287 ARG A C 1
ATOM 2347 O O . ARG A 1 287 ? 9.230 -0.972 5.324 1.00 92.00 287 ARG A O 1
ATOM 2354 N N . GLY A 1 288 ? 8.931 0.444 3.604 1.00 91.75 288 GLY A N 1
ATOM 2355 C CA . GLY A 1 288 ? 9.252 1.684 4.324 1.00 91.75 288 GLY A CA 1
ATOM 2356 C C . GLY A 1 288 ? 10.695 1.773 4.824 1.00 91.75 288 GLY A C 1
ATOM 2357 O O . GLY A 1 288 ? 10.986 2.546 5.732 1.00 91.75 288 GLY A O 1
ATOM 2358 N N . VAL A 1 289 ? 11.614 0.986 4.249 1.00 92.25 289 VAL A N 1
ATOM 2359 C CA . VAL A 1 289 ? 13.060 1.186 4.457 1.00 92.25 289 VAL A CA 1
ATOM 2360 C C . VAL A 1 289 ? 13.507 2.448 3.717 1.00 92.25 289 VAL A C 1
ATOM 2362 O O . VAL A 1 289 ? 14.336 3.206 4.216 1.00 92.25 289 VAL A O 1
ATOM 2365 N N . ALA A 1 290 ? 12.936 2.675 2.532 1.00 95.31 290 ALA A N 1
ATOM 2366 C CA . ALA A 1 290 ? 13.007 3.934 1.810 1.00 95.31 290 ALA A CA 1
ATOM 2367 C C . ALA A 1 290 ? 11.627 4.605 1.792 1.00 95.31 290 ALA A C 1
ATOM 2369 O O . ALA A 1 290 ? 10.609 3.945 1.603 1.00 95.31 290 ALA A O 1
ATOM 2370 N N . ASP A 1 291 ? 11.601 5.924 1.956 1.00 96.25 291 ASP A N 1
ATOM 2371 C CA . ASP A 1 291 ? 10.384 6.733 1.884 1.00 96.25 291 ASP A CA 1
ATOM 2372 C C . ASP A 1 291 ? 9.932 6.927 0.429 1.00 96.25 291 ASP A C 1
ATOM 2374 O O . ASP A 1 291 ? 8.735 6.915 0.115 1.00 96.25 291 ASP A O 1
ATOM 2378 N N . ILE A 1 292 ? 10.908 7.103 -0.467 1.00 97.81 292 ILE A N 1
ATOM 2379 C CA . ILE A 1 292 ? 10.722 7.257 -1.911 1.00 97.81 292 ILE A CA 1
ATOM 2380 C C . ILE A 1 292 ? 11.770 6.460 -2.691 1.00 97.81 292 ILE A C 1
ATOM 2382 O O . ILE A 1 292 ? 12.799 6.050 -2.152 1.00 97.81 292 ILE A O 1
ATOM 2386 N N . GLY A 1 293 ? 11.540 6.260 -3.984 1.00 97.75 293 GLY A N 1
ATOM 2387 C CA . GLY A 1 293 ? 12.534 5.651 -4.861 1.00 97.75 293 GLY A CA 1
ATOM 2388 C C . GLY A 1 293 ? 12.259 5.869 -6.339 1.00 97.75 293 GLY A C 1
ATOM 2389 O O . GLY A 1 293 ? 11.202 6.376 -6.712 1.00 97.75 293 GLY A O 1
ATOM 2390 N N . VAL A 1 294 ? 13.219 5.486 -7.182 1.00 98.00 294 VAL A N 1
ATOM 2391 C CA . VAL A 1 294 ? 13.076 5.539 -8.644 1.00 98.00 294 VAL A CA 1
ATOM 2392 C C . VAL A 1 294 ? 13.204 4.149 -9.245 1.00 98.00 294 VAL A C 1
ATOM 2394 O O . VAL A 1 294 ? 14.232 3.490 -9.099 1.00 98.00 294 VAL A O 1
ATOM 2397 N N . VAL A 1 295 ? 12.163 3.707 -9.941 1.00 96.94 295 VAL A N 1
ATOM 2398 C CA . VAL A 1 295 ? 12.059 2.345 -10.473 1.00 96.94 295 VAL A CA 1
ATOM 2399 C C . VAL A 1 295 ? 11.443 2.354 -11.869 1.00 96.94 295 VAL A C 1
ATOM 2401 O O . VAL A 1 295 ? 10.691 3.261 -12.211 1.00 96.94 295 VAL A O 1
ATOM 2404 N N . GLY A 1 296 ? 11.781 1.375 -12.705 1.00 96.06 296 GLY A N 1
ATOM 2405 C CA . GLY A 1 296 ? 11.164 1.225 -14.023 1.00 96.06 296 GLY A CA 1
ATOM 2406 C C . GLY A 1 296 ? 9.700 0.782 -13.931 1.00 96.06 296 GLY A C 1
ATOM 2407 O O . GLY A 1 296 ? 9.322 0.023 -13.033 1.00 96.06 296 GLY A O 1
ATOM 2408 N N . LYS A 1 297 ? 8.862 1.262 -14.859 1.00 97.12 297 LYS A N 1
ATOM 2409 C CA . LYS A 1 297 ? 7.441 0.886 -14.937 1.00 97.12 297 LYS A CA 1
ATOM 2410 C C . LYS A 1 297 ? 7.238 -0.615 -15.176 1.00 97.12 297 LYS A C 1
ATOM 2412 O O . LYS A 1 297 ? 6.231 -1.155 -14.739 1.00 97.12 297 LYS A O 1
ATOM 2417 N N . ASP A 1 298 ? 8.202 -1.286 -15.799 1.00 95.88 298 ASP A N 1
ATOM 2418 C CA . ASP A 1 298 ? 8.243 -2.737 -15.994 1.00 95.88 298 ASP A CA 1
ATOM 2419 C C . ASP A 1 298 ? 8.183 -3.487 -14.659 1.00 95.88 298 ASP A C 1
ATOM 2421 O O . ASP A 1 298 ? 7.375 -4.390 -14.488 1.00 95.88 298 ASP A O 1
ATOM 2425 N N . ILE A 1 299 ? 8.964 -3.050 -13.670 1.00 95.75 299 ILE A N 1
ATOM 2426 C CA . ILE A 1 299 ? 8.970 -3.661 -12.337 1.00 95.75 299 ILE A CA 1
ATOM 2427 C C . ILE A 1 299 ? 7.651 -3.395 -11.610 1.00 95.75 299 ILE A C 1
ATOM 2429 O O . ILE A 1 299 ? 7.152 -4.275 -10.918 1.00 95.75 299 ILE A O 1
ATOM 2433 N N . LEU A 1 300 ? 7.084 -2.194 -11.758 1.00 97.06 300 LEU A N 1
ATOM 2434 C CA . LEU A 1 300 ? 5.814 -1.846 -11.115 1.00 97.06 300 LEU A CA 1
ATOM 2435 C C . LEU A 1 300 ? 4.641 -2.657 -11.663 1.00 97.06 300 LEU A C 1
ATOM 2437 O O . LEU A 1 300 ? 3.769 -3.033 -10.890 1.00 97.06 300 LEU A O 1
ATOM 2441 N N . LEU A 1 301 ? 4.624 -2.908 -12.973 1.00 96.81 301 LEU A N 1
ATOM 2442 C CA . LEU A 1 301 ? 3.603 -3.735 -13.613 1.00 96.81 301 LEU A CA 1
ATOM 2443 C C . LEU A 1 301 ? 3.784 -5.223 -13.294 1.00 96.81 301 LEU A C 1
ATOM 2445 O O . LEU A 1 301 ? 2.798 -5.936 -13.195 1.00 96.81 301 LEU A O 1
ATOM 2449 N N . GLU A 1 302 ? 5.022 -5.691 -13.121 1.00 96.56 302 GLU A N 1
ATOM 2450 C CA . GLU A 1 302 ? 5.276 -7.097 -12.793 1.00 96.56 302 GLU A CA 1
ATOM 2451 C C . GLU A 1 302 ? 5.032 -7.418 -11.313 1.00 96.56 302 GLU A C 1
ATOM 2453 O O . GLU A 1 302 ? 4.526 -8.489 -10.998 1.00 96.56 302 GLU A O 1
ATOM 2458 N N . GLN A 1 303 ? 5.416 -6.525 -10.393 1.00 94.94 303 GLN A N 1
ATOM 2459 C CA . GLN A 1 303 ? 5.364 -6.789 -8.947 1.00 94.94 303 GLN A CA 1
ATOM 2460 C C . GLN A 1 303 ? 4.107 -6.240 -8.255 1.00 94.94 303 GLN A C 1
ATOM 2462 O O . GLN A 1 303 ? 3.849 -6.633 -7.123 1.00 94.94 303 GLN A O 1
ATOM 2467 N N . GLU A 1 304 ? 3.386 -5.301 -8.879 1.00 94.62 304 GLU A N 1
ATOM 2468 C CA . GLU A 1 304 ? 2.213 -4.601 -8.319 1.00 94.62 304 GLU A CA 1
ATOM 2469 C C . GLU A 1 304 ? 2.339 -4.185 -6.828 1.00 94.62 304 GLU A C 1
ATOM 2471 O O . GLU A 1 304 ? 1.446 -4.442 -6.017 1.00 94.62 304 GLU A O 1
ATOM 2476 N N . PRO A 1 305 ? 3.444 -3.526 -6.425 1.00 94.88 305 PRO A N 1
ATOM 2477 C CA . PRO A 1 305 ? 3.703 -3.195 -5.023 1.00 94.88 305 PRO A CA 1
ATOM 2478 C C . PRO A 1 305 ? 2.684 -2.200 -4.439 1.00 94.88 305 PRO A C 1
ATOM 2480 O O . PRO A 1 305 ? 2.212 -1.282 -5.116 1.00 94.88 305 PRO A O 1
ATOM 2483 N N . ALA A 1 306 ? 2.421 -2.296 -3.133 1.00 91.56 306 ALA A N 1
ATOM 2484 C CA . ALA A 1 306 ? 1.511 -1.422 -2.389 1.00 91.56 306 ALA A CA 1
ATOM 2485 C C . ALA A 1 306 ? 2.119 -0.033 -2.083 1.00 91.56 306 ALA A C 1
ATOM 2487 O O . ALA A 1 306 ? 2.332 0.359 -0.936 1.00 91.56 306 ALA A O 1
ATOM 2488 N N . ILE A 1 307 ? 2.369 0.748 -3.129 1.00 95.69 307 ILE A N 1
ATOM 2489 C CA . ILE A 1 307 ? 3.027 2.067 -3.098 1.00 95.69 307 ILE A CA 1
ATOM 2490 C C . ILE A 1 307 ? 2.199 3.123 -3.844 1.00 95.69 307 ILE A C 1
ATOM 2492 O O . ILE A 1 307 ? 1.146 2.817 -4.406 1.00 95.69 307 ILE A O 1
ATOM 2496 N N . TYR A 1 308 ? 2.652 4.377 -3.822 1.00 96.50 308 TYR A N 1
ATOM 2497 C CA . TYR A 1 308 ? 2.167 5.430 -4.714 1.00 96.50 308 TYR A CA 1
ATOM 2498 C C . TYR A 1 308 ? 3.142 5.659 -5.863 1.00 96.50 308 TYR A C 1
ATOM 2500 O O . TYR A 1 308 ? 4.336 5.855 -5.641 1.00 96.50 308 TYR A O 1
ATOM 2508 N N . GLU A 1 309 ? 2.619 5.700 -7.084 1.00 97.44 309 GLU A N 1
ATOM 2509 C CA . GLU A 1 309 ? 3.346 6.164 -8.261 1.00 97.44 309 GLU A CA 1
ATOM 2510 C C . GLU A 1 309 ? 3.121 7.672 -8.429 1.00 97.44 309 GLU A C 1
ATOM 2512 O O . GLU A 1 309 ? 2.010 8.115 -8.706 1.00 97.44 309 GLU A O 1
ATOM 2517 N N . LEU A 1 310 ? 4.161 8.476 -8.193 1.00 96.62 310 LEU A N 1
ATOM 2518 C CA . LEU A 1 310 ? 4.028 9.926 -8.021 1.00 96.62 310 LEU A CA 1
ATOM 2519 C C . LEU A 1 310 ? 4.285 10.734 -9.294 1.00 96.62 310 LEU A C 1
ATOM 2521 O O . LEU A 1 310 ? 3.677 11.792 -9.479 1.00 96.62 310 LEU A O 1
ATOM 2525 N N . LEU A 1 311 ? 5.242 10.305 -10.120 1.00 96.62 311 LEU A N 1
ATOM 2526 C CA . LEU A 1 311 ? 5.676 11.043 -11.307 1.00 96.62 311 LEU A CA 1
ATOM 2527 C C . LEU A 1 311 ? 6.318 10.104 -12.335 1.00 96.62 311 LEU A C 1
ATOM 2529 O O . LEU A 1 311 ? 7.180 9.298 -11.984 1.00 96.62 311 LEU A O 1
ATOM 2533 N N . ASP A 1 312 ? 5.945 10.257 -13.606 1.00 96.75 312 ASP A N 1
ATOM 2534 C CA . ASP A 1 312 ? 6.724 9.735 -14.731 1.00 96.75 312 ASP A CA 1
ATOM 2535 C C . ASP A 1 312 ? 7.916 10.662 -14.979 1.00 96.75 312 ASP A C 1
ATOM 2537 O O . ASP A 1 312 ? 7.740 11.851 -15.241 1.00 96.75 312 ASP A O 1
ATOM 2541 N N . LEU A 1 313 ? 9.133 10.134 -14.845 1.00 95.12 313 LEU A N 1
ATOM 2542 C CA . LEU A 1 313 ? 10.353 10.914 -15.050 1.00 95.12 313 LEU A CA 1
ATOM 2543 C C . LEU A 1 313 ? 10.712 11.041 -16.531 1.00 95.12 313 LEU A C 1
ATOM 2545 O O . LEU A 1 313 ? 11.616 11.801 -16.868 1.00 95.12 313 LEU A O 1
ATOM 2549 N N . GLU A 1 314 ? 10.053 10.276 -17.405 1.00 93.94 314 GLU A N 1
ATOM 2550 C CA . GLU A 1 314 ? 10.347 10.208 -18.834 1.00 93.94 314 GLU A CA 1
ATOM 2551 C C . GLU A 1 314 ? 11.797 9.794 -19.155 1.00 93.94 314 GLU A C 1
ATOM 2553 O O . GLU A 1 314 ? 12.337 10.088 -20.222 1.00 93.94 314 GLU A O 1
ATOM 2558 N N . MET A 1 315 ? 12.440 9.067 -18.240 1.00 92.56 315 MET A N 1
ATOM 2559 C CA . MET A 1 315 ? 13.817 8.586 -18.379 1.00 92.56 315 MET A CA 1
ATOM 2560 C C . MET A 1 315 ? 13.851 7.091 -18.689 1.00 92.56 315 MET A C 1
ATOM 2562 O O . MET A 1 315 ? 12.957 6.349 -18.284 1.00 92.56 315 MET A O 1
ATOM 2566 N N . GLY A 1 316 ? 14.900 6.641 -19.387 1.00 91.81 316 GLY A N 1
ATOM 2567 C CA . GLY A 1 316 ? 15.068 5.223 -19.726 1.00 91.81 316 GLY A CA 1
ATOM 2568 C C . GLY A 1 316 ? 13.935 4.675 -20.598 1.00 91.81 316 GLY A C 1
ATOM 2569 O O . GLY A 1 316 ? 13.495 3.547 -20.383 1.00 91.81 316 GLY A O 1
ATOM 2570 N N . LYS A 1 317 ? 13.427 5.492 -21.535 1.00 94.88 317 LYS A N 1
ATOM 2571 C CA . LYS A 1 317 ? 12.279 5.149 -22.384 1.00 94.88 317 LYS A CA 1
ATOM 2572 C C . LYS A 1 317 ? 12.564 3.876 -23.185 1.00 94.88 317 LYS A C 1
ATOM 2574 O O . LYS A 1 317 ? 13.512 3.815 -23.963 1.00 94.88 317 LYS A O 1
ATOM 2579 N N . CYS A 1 318 ? 11.713 2.879 -23.007 1.00 95.50 318 CYS A N 1
ATOM 2580 C CA . CYS A 1 318 ? 11.711 1.621 -23.743 1.00 95.50 318 CYS A CA 1
ATOM 2581 C C . CYS A 1 318 ? 10.265 1.113 -23.844 1.00 95.50 318 CYS A C 1
ATOM 2583 O O . CYS A 1 318 ? 9.321 1.859 -23.578 1.00 95.50 318 CYS A O 1
ATOM 2585 N N . ARG A 1 319 ? 10.057 -0.128 -24.277 1.00 97.56 319 ARG A N 1
ATOM 2586 C CA . ARG A 1 319 ? 8.725 -0.739 -24.335 1.00 97.56 319 ARG A CA 1
ATOM 2587 C C . ARG A 1 319 ? 8.784 -2.197 -23.923 1.00 97.56 319 ARG A C 1
ATOM 2589 O O . ARG A 1 319 ? 9.753 -2.873 -24.245 1.00 97.56 319 ARG A O 1
ATOM 2596 N N . MET A 1 320 ? 7.748 -2.674 -23.250 1.00 98.06 320 MET A N 1
ATOM 2597 C CA . MET A 1 320 ? 7.507 -4.104 -23.125 1.00 98.06 320 MET A CA 1
ATOM 2598 C C . MET A 1 320 ? 6.903 -4.595 -24.436 1.00 98.06 320 MET A C 1
ATOM 2600 O O . MET A 1 320 ? 5.961 -3.977 -24.944 1.00 98.06 320 MET A O 1
ATOM 2604 N N . ALA A 1 321 ? 7.439 -5.670 -24.997 1.00 98.19 321 ALA A N 1
ATOM 2605 C CA . ALA A 1 321 ? 7.008 -6.167 -26.293 1.00 98.19 321 ALA A CA 1
ATOM 2606 C C . ALA A 1 321 ? 7.000 -7.692 -26.352 1.00 98.19 321 ALA A C 1
ATOM 2608 O O . ALA A 1 321 ? 7.802 -8.358 -25.697 1.00 98.19 321 ALA A O 1
ATOM 2609 N N . VAL A 1 322 ? 6.114 -8.212 -27.198 1.00 98.19 322 VAL A N 1
ATOM 2610 C CA . VAL A 1 322 ? 6.203 -9.574 -27.711 1.00 98.19 322 VAL A CA 1
ATOM 2611 C C . VAL A 1 322 ? 7.225 -9.571 -28.842 1.00 98.19 322 VAL A C 1
ATOM 2613 O O . VAL A 1 322 ? 7.123 -8.766 -29.773 1.00 98.19 322 VAL A O 1
ATOM 2616 N N . ALA A 1 323 ? 8.204 -10.466 -28.775 1.00 97.94 323 ALA A N 1
ATOM 2617 C CA . ALA A 1 323 ? 9.145 -10.701 -29.861 1.00 97.94 323 ALA A CA 1
ATOM 2618 C C . ALA A 1 323 ? 9.113 -12.164 -30.304 1.00 97.94 323 ALA A C 1
ATOM 2620 O O . ALA A 1 323 ? 8.912 -13.070 -29.493 1.00 97.94 323 ALA A O 1
ATOM 2621 N N . ALA A 1 324 ? 9.293 -12.379 -31.602 1.00 97.50 324 ALA A N 1
ATOM 2622 C CA . ALA A 1 324 ? 9.159 -13.680 -32.241 1.00 97.50 324 ALA A CA 1
ATOM 2623 C C . ALA A 1 324 ? 10.139 -13.812 -33.420 1.00 97.50 324 ALA A C 1
ATOM 2625 O O . ALA A 1 324 ? 10.660 -12.794 -33.890 1.00 97.50 324 ALA A O 1
ATOM 2626 N N . PRO A 1 325 ? 10.401 -15.034 -33.918 1.00 96.25 325 PRO A N 1
ATOM 2627 C CA . PRO A 1 325 ? 11.074 -15.226 -35.202 1.00 96.25 325 PRO A CA 1
ATOM 2628 C C . PRO A 1 325 ? 10.351 -14.482 -36.338 1.00 96.25 325 PRO A C 1
ATOM 2630 O O . PRO A 1 325 ? 9.128 -14.382 -36.321 1.00 96.25 325 PRO A O 1
ATOM 2633 N N . LYS A 1 326 ? 11.087 -13.998 -37.348 1.00 90.38 326 LYS A N 1
ATOM 2634 C CA . LYS A 1 326 ? 10.540 -13.153 -38.441 1.00 90.38 326 LYS A CA 1
ATOM 2635 C C . LYS A 1 326 ? 9.339 -13.748 -39.187 1.00 90.38 326 LYS A C 1
ATOM 2637 O O . LYS A 1 326 ? 8.447 -13.021 -39.598 1.00 90.38 326 LYS A O 1
ATOM 2642 N N . ASP A 1 327 ? 9.306 -15.067 -39.347 1.00 90.19 327 ASP A N 1
ATOM 2643 C CA . ASP A 1 327 ? 8.229 -15.766 -40.062 1.00 90.19 327 ASP A CA 1
ATOM 2644 C C . ASP A 1 327 ? 7.170 -16.353 -39.109 1.00 90.19 327 ASP A C 1
ATOM 2646 O O . ASP A 1 327 ? 6.404 -17.245 -39.483 1.00 90.19 327 ASP A O 1
ATOM 2650 N N . PHE A 1 328 ? 7.145 -15.903 -37.850 1.00 94.81 328 PHE A N 1
ATOM 2651 C CA . PHE A 1 328 ? 6.203 -16.394 -36.854 1.00 94.81 328 PHE A CA 1
ATOM 2652 C C . PHE A 1 328 ? 4.759 -16.029 -37.215 1.00 94.81 328 PHE A C 1
ATOM 2654 O O . PHE A 1 328 ? 4.424 -14.880 -37.501 1.00 94.81 328 PHE A O 1
ATOM 2661 N N . VAL A 1 329 ? 3.881 -17.028 -37.128 1.00 94.00 329 VAL A N 1
ATOM 2662 C CA . VAL A 1 329 ? 2.435 -16.877 -37.278 1.00 94.00 329 VAL A CA 1
ATOM 2663 C C . VAL A 1 329 ? 1.764 -17.568 -36.096 1.00 94.00 329 VAL A C 1
ATOM 2665 O O . VAL A 1 329 ? 1.979 -18.758 -35.868 1.00 94.00 329 VAL A O 1
ATOM 2668 N N . ASP A 1 330 ? 0.939 -16.828 -35.356 1.00 94.06 330 ASP A N 1
ATOM 2669 C CA . ASP A 1 330 ? 0.212 -17.353 -34.195 1.00 94.06 330 ASP A CA 1
ATOM 2670 C C . ASP A 1 330 ? -0.873 -18.367 -34.615 1.00 94.06 330 ASP A C 1
ATOM 2672 O O . ASP A 1 330 ? -1.920 -18.002 -35.161 1.00 94.06 330 ASP A O 1
ATOM 2676 N N . ASP A 1 331 ? -0.639 -19.653 -34.333 1.00 94.12 331 ASP A N 1
ATOM 2677 C CA . ASP A 1 331 ? -1.627 -20.730 -34.481 1.00 94.12 331 ASP A CA 1
ATOM 2678 C C . ASP A 1 331 ? -2.551 -20.778 -33.258 1.00 94.12 331 ASP A C 1
ATOM 2680 O O . ASP A 1 331 ? -2.291 -21.460 -32.262 1.00 94.12 331 ASP A O 1
ATOM 2684 N N . ARG A 1 332 ? -3.681 -20.074 -33.367 1.00 93.06 332 ARG A N 1
ATOM 2685 C CA . ARG A 1 332 ? -4.715 -19.958 -32.324 1.00 93.06 332 ARG A CA 1
ATOM 2686 C C . ARG A 1 332 ? -5.338 -21.296 -31.892 1.00 93.06 332 ARG A C 1
ATOM 2688 O O . ARG A 1 332 ? -6.042 -21.315 -30.888 1.00 93.06 332 ARG A O 1
ATOM 2695 N N . ASN A 1 333 ? -5.097 -22.401 -32.608 1.00 94.31 333 ASN A N 1
ATOM 2696 C CA . ASN A 1 333 ? -5.592 -23.732 -32.228 1.00 94.31 333 ASN A CA 1
ATOM 2697 C C . ASN A 1 333 ? -4.691 -24.458 -31.218 1.00 94.31 333 ASN A C 1
ATOM 2699 O O . ASN A 1 333 ? -5.051 -25.537 -30.748 1.00 94.31 333 ASN A O 1
ATOM 2703 N N . LYS A 1 334 ? -3.510 -23.913 -30.912 1.00 94.94 334 LYS A N 1
ATOM 2704 C CA . LYS A 1 334 ? -2.558 -24.481 -29.949 1.00 94.94 334 LYS A CA 1
ATOM 2705 C C . LYS A 1 334 ? -2.306 -23.502 -28.818 1.00 94.94 334 LYS A C 1
ATOM 2707 O O . LYS A 1 334 ? -2.367 -22.294 -29.032 1.00 94.94 334 LYS A O 1
ATOM 2712 N N . THR A 1 335 ? -1.976 -24.009 -27.638 1.00 96.75 335 THR A N 1
ATOM 2713 C CA . THR A 1 335 ? -1.453 -23.190 -26.539 1.00 96.75 335 THR A CA 1
ATOM 2714 C C . THR A 1 335 ? -0.136 -22.544 -26.975 1.00 96.75 335 THR A C 1
ATOM 2716 O O . THR A 1 335 ? 0.753 -23.241 -27.466 1.00 96.75 335 THR A O 1
ATOM 2719 N N . LEU A 1 336 ? -0.034 -21.221 -26.842 1.00 98.19 336 LEU A N 1
ATOM 2720 C CA . LEU A 1 336 ? 1.159 -20.462 -27.226 1.00 98.19 336 LEU A CA 1
ATOM 2721 C C . LEU A 1 336 ? 2.195 -20.512 -26.101 1.00 98.19 336 LEU A C 1
ATOM 2723 O O . LEU A 1 336 ? 1.893 -20.116 -24.977 1.00 98.19 336 LEU A O 1
ATOM 2727 N N . LYS A 1 337 ? 3.424 -20.939 -26.389 1.00 98.50 337 LYS A N 1
ATOM 2728 C CA . LYS A 1 337 ? 4.505 -20.958 -25.398 1.00 98.50 337 LYS A CA 1
ATOM 2729 C C . LYS A 1 337 ? 5.205 -19.610 -25.337 1.00 98.50 337 LYS A C 1
ATOM 2731 O O . LYS A 1 337 ? 5.795 -19.164 -26.323 1.00 98.50 337 LYS A O 1
ATOM 2736 N N . VAL A 1 338 ? 5.199 -18.990 -24.163 1.00 98.50 338 VAL A N 1
ATOM 2737 C CA . VAL A 1 338 ? 5.749 -17.652 -23.932 1.00 98.50 338 VAL A CA 1
ATOM 2738 C C . VAL A 1 338 ? 6.894 -17.744 -22.932 1.00 98.50 338 VAL A C 1
ATOM 2740 O O . VAL A 1 338 ? 6.663 -18.016 -21.757 1.00 98.50 338 VAL A O 1
ATOM 2743 N N . ALA A 1 339 ? 8.129 -17.484 -23.369 1.00 98.44 339 ALA A N 1
ATOM 2744 C CA . ALA A 1 339 ? 9.261 -17.390 -22.447 1.00 98.44 339 ALA A CA 1
ATOM 2745 C C . ALA A 1 339 ? 9.469 -15.952 -21.960 1.00 98.44 339 ALA A C 1
ATOM 2747 O O . ALA A 1 339 ? 9.542 -15.013 -22.756 1.00 98.44 339 ALA A O 1
ATOM 2748 N N . THR A 1 340 ? 9.561 -15.754 -20.645 1.00 98.12 340 THR A N 1
ATOM 2749 C CA . THR A 1 340 ? 9.722 -14.412 -20.070 1.00 98.12 340 THR A CA 1
ATOM 2750 C C . THR A 1 340 ? 10.188 -14.446 -18.614 1.00 98.12 340 THR A C 1
ATOM 2752 O O . THR A 1 340 ? 10.010 -15.442 -17.922 1.00 98.12 340 THR A O 1
ATOM 2755 N N . LYS A 1 341 ? 10.740 -13.328 -18.131 1.00 96.00 341 LYS A N 1
ATOM 2756 C CA . LYS A 1 341 ? 10.865 -13.028 -16.692 1.00 96.00 341 LYS A CA 1
ATOM 2757 C C . LYS A 1 341 ? 9.678 -12.221 -16.142 1.00 96.00 341 LYS A C 1
ATOM 2759 O O . LYS A 1 341 ? 9.624 -11.963 -14.947 1.00 96.00 341 LYS A O 1
ATOM 2764 N N . PHE A 1 342 ? 8.793 -11.756 -17.023 1.00 97.00 342 PHE A N 1
ATOM 2765 C CA . PHE A 1 342 ? 7.658 -10.882 -16.737 1.00 97.00 342 PHE A CA 1
ATOM 2766 C C . PHE A 1 342 ? 6.347 -11.659 -16.843 1.00 97.00 342 PHE A C 1
ATOM 2768 O O . PHE A 1 342 ? 5.528 -11.452 -17.745 1.00 97.00 342 PHE A O 1
ATOM 2775 N N . THR A 1 343 ? 6.213 -12.640 -15.960 1.00 97.19 343 THR A N 1
ATOM 2776 C CA . THR A 1 343 ? 5.117 -13.607 -15.962 1.00 97.19 343 THR A CA 1
ATOM 2777 C C . THR A 1 343 ? 3.757 -12.934 -15.791 1.00 97.19 343 THR A C 1
ATOM 2779 O O . THR A 1 343 ? 2.840 -13.223 -16.559 1.00 97.19 343 THR A O 1
ATOM 2782 N N . ASN A 1 344 ? 3.636 -11.972 -14.873 1.00 97.25 344 ASN A N 1
ATOM 2783 C CA . ASN A 1 344 ? 2.376 -11.286 -14.597 1.00 97.25 344 ASN A CA 1
ATOM 2784 C C . ASN A 1 344 ? 1.973 -10.373 -15.756 1.00 97.25 344 ASN A C 1
ATOM 2786 O O . ASN A 1 344 ? 0.804 -10.352 -16.156 1.00 97.25 344 ASN A O 1
ATOM 2790 N N . ILE A 1 345 ? 2.938 -9.664 -16.350 1.00 98.00 345 ILE A N 1
ATOM 2791 C CA . ILE A 1 345 ? 2.676 -8.816 -17.517 1.00 98.00 345 ILE A CA 1
ATOM 2792 C C . ILE A 1 345 ? 2.237 -9.664 -18.714 1.00 98.00 345 ILE A C 1
ATOM 2794 O O . ILE A 1 345 ? 1.244 -9.331 -19.365 1.00 98.00 345 ILE A O 1
ATOM 2798 N N . ALA A 1 346 ? 2.937 -10.768 -18.993 1.00 98.00 346 ALA A N 1
ATOM 2799 C CA . ALA A 1 346 ? 2.580 -11.674 -20.081 1.00 98.00 346 ALA A CA 1
ATOM 2800 C C . ALA A 1 346 ? 1.187 -12.284 -19.869 1.00 98.00 346 ALA A C 1
ATOM 2802 O O . ALA A 1 346 ? 0.352 -12.228 -20.774 1.00 98.00 346 ALA A O 1
ATOM 2803 N N . GLN A 1 347 ? 0.908 -12.796 -18.666 1.00 97.69 347 GLN A N 1
ATOM 2804 C CA . GLN A 1 347 ? -0.389 -13.374 -18.322 1.00 97.69 347 GLN A CA 1
ATOM 2805 C C . GLN A 1 347 ? -1.519 -12.356 -18.503 1.00 97.69 347 GLN A C 1
ATOM 2807 O O . GLN A 1 347 ? -2.520 -12.654 -19.149 1.00 97.69 347 GLN A O 1
ATOM 2812 N N . THR A 1 348 ? -1.347 -11.138 -17.985 1.00 97.38 348 THR A N 1
ATOM 2813 C CA . THR A 1 348 ? -2.345 -10.063 -18.093 1.00 97.38 348 THR A CA 1
ATOM 2814 C C . THR A 1 348 ? -2.618 -9.694 -19.549 1.00 97.38 348 THR A C 1
ATOM 2816 O O . THR A 1 348 ? -3.776 -9.606 -19.962 1.00 97.38 348 THR A O 1
ATOM 2819 N N . TYR A 1 349 ? -1.560 -9.526 -20.345 1.00 98.00 349 TYR A N 1
ATOM 2820 C CA . TYR A 1 349 ? -1.669 -9.183 -21.758 1.00 98.00 349 TYR A CA 1
ATOM 2821 C C . TYR A 1 349 ? -2.427 -10.259 -22.550 1.00 98.00 349 TYR A C 1
ATOM 2823 O O . TYR A 1 349 ? -3.434 -9.951 -23.189 1.00 98.00 349 TYR A O 1
ATOM 2831 N N . TYR A 1 350 ? -2.030 -11.529 -22.460 1.00 97.75 350 TYR A N 1
ATOM 2832 C CA . TYR A 1 350 ? -2.682 -12.595 -23.229 1.00 97.75 350 TYR A CA 1
ATOM 2833 C C . TYR A 1 350 ? -4.085 -12.953 -22.719 1.00 97.75 350 TYR A C 1
ATOM 2835 O O . TYR A 1 350 ? -4.964 -13.246 -23.535 1.00 97.75 350 TYR A O 1
ATOM 2843 N N . ASN A 1 351 ? -4.346 -12.829 -21.411 1.00 96.81 351 ASN A N 1
ATOM 2844 C CA . ASN A 1 351 ? -5.701 -12.945 -20.863 1.00 96.81 351 ASN A CA 1
ATOM 2845 C C . ASN A 1 351 ? -6.640 -11.901 -21.477 1.00 96.81 351 ASN A C 1
ATOM 2847 O O . ASN A 1 351 ? -7.771 -12.232 -21.835 1.00 96.81 351 ASN A O 1
ATOM 2851 N N . SER A 1 352 ? -6.170 -10.661 -21.661 1.00 97.00 352 SER A N 1
ATOM 2852 C CA . SER A 1 352 ? -6.968 -9.597 -22.291 1.00 97.00 352 SER A CA 1
ATOM 2853 C C . SER A 1 352 ? -7.330 -9.893 -23.753 1.00 97.00 352 SER A C 1
ATOM 2855 O O . SER A 1 352 ? -8.348 -9.413 -24.249 1.00 97.00 352 SER A O 1
ATOM 2857 N N . LEU A 1 353 ? -6.539 -10.734 -24.426 1.00 95.94 353 LEU A N 1
ATOM 2858 C CA . LEU A 1 353 ? -6.771 -11.189 -25.798 1.00 95.94 353 LEU A CA 1
ATOM 2859 C C . LEU A 1 353 ? -7.583 -12.491 -25.880 1.00 95.94 353 LEU A C 1
ATOM 2861 O O . LEU A 1 353 ? -7.848 -12.969 -26.986 1.00 95.94 353 LEU A O 1
ATOM 2865 N N . GLY A 1 354 ? -7.940 -13.092 -24.739 1.00 95.88 354 GLY A N 1
ATOM 2866 C CA . GLY A 1 354 ? -8.552 -14.420 -24.682 1.00 95.88 354 GLY A CA 1
ATOM 2867 C C . GLY A 1 354 ? -7.657 -15.513 -25.277 1.00 95.88 354 GLY A C 1
ATOM 2868 O O . GLY A 1 354 ? -8.166 -16.460 -25.879 1.00 95.88 354 GLY A O 1
ATOM 2869 N N . ARG A 1 355 ? -6.329 -15.356 -25.184 1.00 96.25 355 ARG A N 1
ATOM 2870 C CA . ARG A 1 355 ? -5.349 -16.283 -25.756 1.00 96.25 355 ARG A CA 1
ATOM 2871 C C . ARG A 1 355 ? -4.851 -17.249 -24.688 1.00 96.25 355 ARG A C 1
ATOM 2873 O O . ARG A 1 355 ? -4.289 -16.820 -23.688 1.00 96.25 355 ARG A O 1
ATOM 2880 N N . ASP A 1 356 ? -5.012 -18.544 -24.942 1.00 95.69 356 ASP A N 1
ATOM 2881 C CA . ASP A 1 356 ? -4.425 -19.589 -24.100 1.00 95.69 356 ASP A CA 1
ATOM 2882 C C . ASP A 1 356 ? -2.902 -19.651 -24.289 1.00 95.69 356 ASP A C 1
ATOM 2884 O O . ASP A 1 356 ? -2.426 -19.696 -25.435 1.00 95.69 356 ASP A O 1
ATOM 2888 N N . ILE A 1 357 ? -2.162 -19.642 -23.177 1.00 97.88 357 ILE A N 1
ATOM 2889 C CA . ILE A 1 357 ? -0.698 -19.587 -23.147 1.00 97.88 357 ILE A CA 1
ATOM 2890 C C . ILE A 1 357 ? -0.100 -20.549 -22.115 1.00 97.88 357 ILE A C 1
ATOM 2892 O O . ILE A 1 357 ? -0.709 -20.843 -21.091 1.00 97.88 357 ILE A O 1
ATOM 2896 N N . ASP A 1 358 ? 1.132 -20.976 -22.377 1.00 97.94 358 ASP A N 1
ATOM 2897 C CA . ASP A 1 358 ? 2.006 -21.701 -21.453 1.00 97.94 358 ASP A CA 1
ATOM 2898 C C . ASP A 1 358 ? 3.221 -20.812 -21.148 1.00 97.94 358 ASP A C 1
ATOM 2900 O O . ASP A 1 358 ? 3.999 -20.483 -22.050 1.00 97.94 358 ASP A O 1
ATOM 2904 N N . ILE A 1 359 ? 3.351 -20.355 -19.898 1.00 97.94 359 ILE A N 1
ATOM 2905 C CA . ILE A 1 359 ? 4.431 -19.450 -19.483 1.00 97.94 359 ILE A CA 1
ATOM 2906 C C . ILE A 1 359 ? 5.655 -20.260 -19.058 1.00 97.94 359 ILE A C 1
ATOM 2908 O O . ILE A 1 359 ? 5.604 -21.066 -18.131 1.00 97.94 359 ILE A O 1
ATOM 2912 N N . ILE A 1 360 ? 6.790 -19.955 -19.683 1.00 97.75 360 ILE A N 1
ATOM 2913 C CA . ILE A 1 360 ? 8.101 -20.508 -19.352 1.00 97.75 360 ILE A CA 1
ATOM 2914 C C . ILE A 1 360 ? 8.927 -19.407 -18.683 1.00 97.75 360 ILE A C 1
ATOM 2916 O O . ILE A 1 360 ? 9.459 -18.512 -19.344 1.00 97.75 360 ILE A O 1
ATOM 2920 N N . GLU A 1 361 ? 9.029 -19.464 -17.357 1.00 97.19 361 GLU A N 1
ATOM 2921 C CA . GLU A 1 361 ? 9.783 -18.475 -16.588 1.00 97.19 361 GLU A CA 1
ATOM 2922 C C . GLU A 1 361 ? 11.297 -18.619 -16.827 1.00 97.19 361 GLU A C 1
ATOM 2924 O O . GLU A 1 361 ? 11.884 -19.679 -16.597 1.00 97.19 361 GLU A O 1
ATOM 2929 N N . LEU A 1 362 ? 11.948 -17.539 -17.270 1.00 94.81 362 LEU A N 1
ATOM 2930 C CA . LEU A 1 362 ? 13.396 -17.467 -17.488 1.00 94.81 362 LEU A CA 1
ATOM 2931 C C . LEU A 1 362 ? 13.997 -16.255 -16.781 1.00 94.81 362 LEU A C 1
ATOM 2933 O O . LEU A 1 362 ? 13.435 -15.171 -16.799 1.00 94.81 362 LEU A O 1
ATOM 2937 N N . ASN A 1 363 ? 15.203 -16.406 -16.230 1.00 87.69 363 ASN A N 1
ATOM 2938 C CA . ASN A 1 363 ? 15.884 -15.333 -15.492 1.00 87.69 363 ASN A CA 1
ATOM 2939 C C . ASN A 1 363 ? 16.829 -14.467 -16.352 1.00 87.69 363 ASN A C 1
ATOM 2941 O O . ASN A 1 363 ? 17.293 -13.420 -15.900 1.00 87.69 363 ASN A O 1
ATOM 2945 N N . GLY A 1 364 ? 17.145 -14.886 -17.580 1.00 87.75 364 GLY A N 1
ATOM 2946 C CA . GLY A 1 364 ? 18.029 -14.150 -18.485 1.00 87.75 364 GLY A CA 1
ATOM 2947 C C . GLY A 1 364 ? 18.317 -14.909 -19.779 1.00 87.75 364 GLY A C 1
ATOM 2948 O O . GLY A 1 364 ? 17.997 -16.090 -19.880 1.00 87.75 364 GLY A O 1
ATOM 2949 N N . SER A 1 365 ? 18.945 -14.225 -20.744 1.00 88.50 365 SER A N 1
ATOM 2950 C CA . SER A 1 365 ? 19.166 -14.725 -22.116 1.00 88.50 365 SER A CA 1
ATOM 2951 C C . SER A 1 365 ? 17.872 -15.252 -22.743 1.00 88.50 365 SER A C 1
ATOM 2953 O O . SER A 1 365 ? 17.821 -16.377 -23.230 1.00 88.50 365 SER A O 1
ATOM 2955 N N . ILE A 1 366 ? 16.802 -14.464 -22.651 1.00 93.00 366 ILE A N 1
ATOM 2956 C CA . ILE A 1 366 ? 15.446 -14.893 -23.016 1.00 93.00 366 ILE A CA 1
ATOM 2957 C C . ILE A 1 366 ? 15.348 -15.080 -24.540 1.00 93.00 366 ILE A C 1
ATOM 2959 O O . ILE A 1 366 ? 14.656 -15.975 -25.015 1.00 93.00 366 ILE A O 1
ATOM 2963 N N . GLU A 1 367 ? 16.127 -14.313 -25.304 1.00 93.50 367 GLU A N 1
ATOM 2964 C CA . GLU A 1 367 ? 16.180 -14.318 -26.768 1.00 93.50 367 GLU A CA 1
ATOM 2965 C C . GLU A 1 367 ? 16.575 -15.674 -27.365 1.00 93.50 367 GLU A C 1
ATOM 2967 O O . GLU A 1 367 ? 16.212 -15.976 -28.497 1.00 93.50 367 GLU A O 1
ATOM 2972 N N . ILE A 1 368 ? 17.275 -16.525 -26.610 1.00 93.50 368 ILE A N 1
ATOM 2973 C CA . ILE A 1 368 ? 17.669 -17.857 -27.081 1.00 93.50 368 ILE A CA 1
ATOM 2974 C C . ILE A 1 368 ? 16.495 -18.850 -27.090 1.00 93.50 368 ILE A C 1
ATOM 2976 O O . ILE A 1 368 ? 16.561 -19.879 -27.766 1.00 93.50 368 ILE A O 1
ATOM 2980 N N . ALA A 1 369 ? 15.425 -18.571 -26.335 1.00 96.38 369 ALA A N 1
ATOM 2981 C CA . ALA A 1 369 ? 14.343 -19.523 -26.108 1.00 96.38 369 ALA A CA 1
ATOM 2982 C C . ALA A 1 369 ? 13.582 -19.888 -27.398 1.00 96.38 369 ALA A C 1
ATOM 2984 O O . ALA A 1 369 ? 13.438 -21.089 -27.647 1.00 96.38 369 ALA A O 1
ATOM 2985 N N . PRO A 1 370 ? 13.191 -18.940 -28.277 1.00 95.31 370 PRO A N 1
ATOM 2986 C CA . PRO A 1 370 ? 12.582 -19.297 -29.558 1.00 95.31 370 PRO A CA 1
ATOM 2987 C C . PRO A 1 370 ? 13.543 -20.021 -30.501 1.00 95.31 370 PRO A C 1
ATOM 2989 O O . PRO A 1 370 ? 13.153 -20.959 -31.190 1.00 95.31 370 PRO A O 1
ATOM 2992 N N . ILE A 1 371 ? 14.824 -19.639 -30.491 1.00 91.56 371 ILE A N 1
ATOM 2993 C CA . ILE A 1 371 ? 15.850 -20.204 -31.382 1.00 91.56 371 ILE A CA 1
ATOM 2994 C C . ILE A 1 371 ? 16.068 -21.695 -31.098 1.00 91.56 371 ILE A C 1
ATOM 2996 O O . ILE A 1 371 ? 16.248 -22.492 -32.016 1.00 91.56 371 ILE A O 1
ATOM 3000 N N . LEU A 1 372 ? 16.039 -22.082 -29.821 1.00 93.56 372 LEU A N 1
ATOM 3001 C CA . LEU A 1 372 ? 16.200 -23.473 -29.389 1.00 93.56 372 LEU A CA 1
ATOM 3002 C C . LEU A 1 372 ? 14.877 -24.254 -29.348 1.00 93.56 372 LEU A C 1
ATOM 3004 O O . LEU A 1 372 ? 14.875 -25.414 -28.935 1.00 93.56 372 LEU A O 1
ATOM 3008 N N . GLY A 1 373 ? 13.760 -23.639 -29.752 1.00 93.81 373 GLY A N 1
ATOM 3009 C CA . GLY A 1 373 ? 12.432 -24.256 -29.720 1.00 93.81 373 GLY A CA 1
ATOM 3010 C C . GLY A 1 373 ? 11.874 -24.470 -28.309 1.00 93.81 373 GLY A C 1
ATOM 3011 O O . GLY A 1 373 ? 11.005 -25.322 -28.118 1.00 93.81 373 GLY A O 1
ATOM 3012 N N . LEU A 1 374 ? 12.378 -23.732 -27.313 1.00 96.12 374 LEU A N 1
ATOM 3013 C CA . LEU A 1 374 ? 11.846 -23.754 -25.950 1.00 96.12 374 LEU A CA 1
ATOM 3014 C C . LEU A 1 374 ? 10.486 -23.046 -25.886 1.00 96.12 374 LEU A C 1
ATOM 3016 O O . LEU A 1 374 ? 9.568 -23.554 -25.247 1.00 96.12 374 LEU A O 1
ATOM 3020 N N . SER A 1 375 ? 10.351 -21.910 -26.570 1.00 97.88 375 SER A N 1
ATOM 3021 C CA . SER A 1 375 ? 9.113 -21.130 -26.659 1.00 97.88 375 SER A CA 1
ATOM 3022 C C . SER A 1 375 ? 8.798 -20.733 -28.099 1.00 97.88 375 SER A C 1
ATOM 3024 O O . SER A 1 375 ? 9.658 -20.818 -28.970 1.00 97.88 375 SER A O 1
ATOM 3026 N N . ASP A 1 376 ? 7.566 -20.296 -28.353 1.00 97.88 376 ASP A N 1
ATOM 3027 C CA . ASP A 1 376 ? 7.167 -19.759 -29.659 1.00 97.88 376 ASP A CA 1
ATOM 3028 C C . ASP A 1 376 ? 7.526 -18.269 -29.758 1.00 97.88 376 ASP A C 1
ATOM 3030 O O . ASP A 1 376 ? 8.010 -17.785 -30.781 1.00 97.88 376 ASP A O 1
ATOM 3034 N N . VAL A 1 377 ? 7.317 -17.548 -28.654 1.00 98.19 377 VAL A N 1
ATOM 3035 C CA . VAL A 1 377 ? 7.577 -16.112 -28.523 1.00 98.19 377 VAL A CA 1
ATOM 3036 C C . VAL A 1 377 ? 8.234 -15.800 -27.183 1.00 98.19 377 VAL A C 1
ATOM 3038 O O . VAL A 1 377 ? 8.310 -16.648 -26.283 1.00 98.19 377 VAL A O 1
ATOM 3041 N N . ILE A 1 378 ? 8.694 -14.560 -27.040 1.00 98.38 378 ILE A N 1
ATOM 3042 C CA . ILE A 1 378 ? 9.163 -14.004 -25.772 1.00 98.38 378 ILE A CA 1
ATOM 3043 C C . ILE A 1 378 ? 8.417 -12.722 -25.431 1.00 98.38 378 ILE A C 1
ATOM 3045 O O . ILE A 1 378 ? 7.964 -12.006 -26.324 1.00 98.38 378 ILE A O 1
ATOM 3049 N N . VAL A 1 379 ? 8.339 -12.412 -24.139 1.00 98.31 379 VAL A N 1
ATOM 3050 C CA . VAL A 1 379 ? 7.941 -11.087 -23.645 1.00 98.31 379 VAL A CA 1
ATOM 3051 C C . VAL A 1 379 ? 9.132 -10.483 -22.915 1.00 98.31 379 VAL A C 1
ATOM 3053 O O . VAL A 1 379 ? 9.573 -11.031 -21.905 1.00 98.31 379 VAL A O 1
ATOM 3056 N N . ASP A 1 380 ? 9.680 -9.381 -23.423 1.00 97.06 380 ASP A N 1
ATOM 3057 C CA . ASP A 1 380 ? 10.815 -8.698 -22.791 1.00 97.06 380 ASP A CA 1
ATOM 3058 C C . ASP A 1 380 ? 10.825 -7.191 -23.101 1.00 97.06 380 ASP A C 1
ATOM 3060 O O . ASP A 1 380 ? 10.065 -6.676 -23.930 1.00 97.06 380 ASP A O 1
ATOM 3064 N N . ILE A 1 381 ? 11.700 -6.469 -22.405 1.00 94.69 381 ILE A N 1
ATOM 3065 C CA . ILE A 1 381 ? 11.923 -5.041 -22.605 1.00 94.69 381 ILE A CA 1
ATOM 3066 C C . ILE A 1 381 ? 12.759 -4.819 -23.861 1.00 94.69 381 ILE A C 1
ATOM 3068 O O . ILE A 1 381 ? 13.870 -5.325 -24.004 1.00 94.69 381 ILE A O 1
ATOM 3072 N N . VAL A 1 382 ? 12.264 -3.948 -24.734 1.00 95.25 382 VAL A N 1
ATOM 3073 C CA . VAL A 1 382 ? 12.916 -3.562 -25.980 1.00 95.25 382 VAL A CA 1
ATOM 3074 C C . VAL A 1 382 ? 13.151 -2.058 -26.003 1.00 95.25 382 VAL A C 1
ATOM 3076 O O . VAL A 1 382 ? 12.225 -1.251 -25.923 1.00 95.25 382 VAL A O 1
ATOM 3079 N N . GLU A 1 383 ? 14.408 -1.664 -26.169 1.00 93.31 383 GLU A N 1
ATOM 3080 C CA . GLU A 1 383 ? 14.789 -0.271 -26.408 1.00 93.31 383 GLU A CA 1
ATOM 3081 C C . GLU A 1 383 ? 15.016 -0.042 -27.911 1.00 93.31 383 GLU A C 1
ATOM 3083 O O . GLU A 1 383 ? 14.091 0.345 -28.628 1.00 93.31 383 GLU A O 1
ATOM 3088 N N . THR A 1 384 ? 16.212 -0.364 -28.419 1.00 92.38 384 THR A N 1
ATOM 3089 C CA . THR A 1 384 ? 16.571 -0.212 -29.841 1.00 92.38 384 THR A CA 1
ATOM 3090 C C . THR A 1 384 ? 16.191 -1.419 -30.702 1.00 92.38 384 THR A C 1
ATOM 3092 O O . THR A 1 384 ? 16.111 -1.298 -31.922 1.00 92.38 384 THR A O 1
ATOM 3095 N N . GLY A 1 385 ? 15.988 -2.593 -30.092 1.00 92.19 385 GLY A N 1
ATOM 3096 C CA . GLY A 1 385 ? 15.753 -3.860 -30.797 1.00 92.19 385 GLY A CA 1
ATOM 3097 C C . GLY A 1 385 ? 17.004 -4.480 -31.433 1.00 92.19 385 GLY A C 1
ATOM 3098 O O . GLY A 1 385 ? 16.881 -5.403 -32.231 1.00 92.19 385 GLY A O 1
ATOM 3099 N N . THR A 1 386 ? 18.210 -3.989 -31.124 1.00 93.56 386 THR A N 1
ATOM 3100 C CA . THR A 1 386 ? 19.458 -4.572 -31.652 1.00 93.56 386 THR A CA 1
ATOM 3101 C C . THR A 1 386 ? 19.636 -6.026 -31.213 1.00 93.56 386 THR A C 1
ATOM 3103 O O . THR A 1 386 ? 19.817 -6.874 -32.078 1.00 93.56 386 THR A O 1
ATOM 3106 N N . THR A 1 387 ? 19.471 -6.329 -29.921 1.00 91.88 387 THR A N 1
ATOM 3107 C CA . THR A 1 387 ? 19.619 -7.695 -29.385 1.00 91.88 387 THR A CA 1
ATOM 3108 C C . THR A 1 387 ? 18.673 -8.694 -30.048 1.00 91.88 387 THR A C 1
ATOM 3110 O O . THR A 1 387 ? 19.089 -9.796 -30.382 1.00 91.88 387 THR A O 1
ATOM 3113 N N . LEU A 1 388 ? 17.420 -8.298 -30.305 1.00 94.56 388 LEU A N 1
ATOM 3114 C CA . LEU A 1 388 ? 16.455 -9.142 -31.015 1.00 94.56 388 LEU A CA 1
ATOM 3115 C C . LEU A 1 388 ? 16.935 -9.451 -32.437 1.00 94.56 388 LEU A C 1
ATOM 3117 O O . LEU A 1 388 ? 17.003 -10.613 -32.824 1.00 94.56 388 LEU A O 1
ATOM 3121 N N . ARG A 1 389 ? 17.352 -8.422 -33.187 1.00 93.75 389 ARG A N 1
ATOM 3122 C CA . ARG A 1 389 ? 17.815 -8.574 -34.576 1.00 93.75 389 ARG A CA 1
ATOM 3123 C C . ARG A 1 389 ? 19.068 -9.436 -34.700 1.00 93.75 389 ARG A C 1
ATOM 3125 O O . ARG A 1 389 ? 19.179 -10.181 -35.665 1.00 93.75 389 ARG A O 1
ATOM 3132 N N . GLU A 1 390 ? 19.993 -9.329 -33.748 1.00 93.81 390 GLU A N 1
ATOM 3133 C CA . GLU A 1 390 ? 21.207 -10.159 -33.691 1.00 93.81 390 GLU A CA 1
ATOM 3134 C C . GLU A 1 390 ? 20.906 -11.640 -33.414 1.00 93.81 390 GLU A C 1
ATOM 3136 O O . GLU A 1 390 ? 21.753 -12.490 -33.670 1.00 93.81 390 GLU A O 1
ATOM 3141 N N . ASN A 1 391 ? 19.698 -11.943 -32.935 1.00 92.56 391 ASN A N 1
ATOM 3142 C CA . ASN A 1 391 ? 19.213 -13.280 -32.609 1.00 92.56 391 ASN A CA 1
ATOM 3143 C C . ASN A 1 391 ? 18.051 -13.722 -33.524 1.00 92.56 391 ASN A C 1
ATOM 3145 O O . ASN A 1 391 ? 17.280 -14.605 -33.161 1.00 92.56 391 ASN A O 1
ATOM 3149 N N . ASP A 1 392 ? 17.906 -13.094 -34.698 1.00 93.75 392 ASP A N 1
ATOM 3150 C CA . ASP A 1 392 ? 16.856 -13.379 -35.692 1.00 93.75 392 ASP A CA 1
ATOM 3151 C C . ASP A 1 392 ? 15.407 -13.264 -35.182 1.00 93.75 392 ASP A C 1
ATOM 3153 O O . ASP A 1 392 ? 14.474 -13.833 -35.753 1.00 93.75 392 ASP A O 1
ATOM 3157 N N . LEU A 1 393 ? 15.207 -12.440 -34.154 1.00 96.44 393 LEU A N 1
ATOM 3158 C CA . LEU A 1 393 ? 13.899 -12.056 -33.643 1.00 96.44 393 LEU A CA 1
ATOM 3159 C C . LEU A 1 393 ? 13.524 -10.644 -34.101 1.00 96.44 393 LEU A C 1
ATOM 3161 O O . LEU A 1 393 ? 14.372 -9.770 -34.314 1.00 96.44 393 LEU A O 1
ATOM 3165 N N . GLU A 1 394 ? 12.226 -10.389 -34.173 1.00 96.12 394 GLU A N 1
ATOM 3166 C CA . GLU A 1 394 ? 11.669 -9.057 -34.351 1.00 96.12 394 GLU A CA 1
ATOM 3167 C C . GLU A 1 394 ? 10.538 -8.785 -33.366 1.00 96.12 394 GLU A C 1
ATOM 3169 O O . GLU A 1 394 ? 9.973 -9.693 -32.757 1.00 96.12 394 GLU A O 1
ATOM 3174 N N . VAL A 1 395 ? 10.242 -7.500 -33.172 1.00 97.06 395 VAL A N 1
ATOM 3175 C CA . VAL A 1 395 ? 9.095 -7.098 -32.361 1.00 97.06 395 VAL A CA 1
ATOM 3176 C C . VAL A 1 395 ? 7.833 -7.438 -33.137 1.00 97.06 395 VAL A C 1
ATOM 3178 O O . VAL A 1 395 ? 7.554 -6.805 -34.151 1.00 97.06 395 VAL A O 1
ATOM 3181 N N . PHE A 1 396 ? 7.084 -8.404 -32.621 1.00 95.44 396 PHE A N 1
ATOM 3182 C CA . PHE A 1 396 ? 5.791 -8.807 -33.151 1.00 95.44 396 PHE A CA 1
ATOM 3183 C C . PHE A 1 396 ? 4.707 -7.814 -32.723 1.00 95.44 396 PHE A C 1
ATOM 3185 O O . PHE A 1 396 ? 3.944 -7.316 -33.545 1.00 95.44 396 PHE A O 1
ATOM 3192 N N . GLU A 1 397 ? 4.686 -7.454 -31.436 1.00 96.00 397 GLU A N 1
ATOM 3193 C CA . GLU A 1 397 ? 3.707 -6.514 -30.895 1.00 96.00 397 GLU A CA 1
ATOM 3194 C C . GLU A 1 397 ? 4.272 -5.733 -29.706 1.00 96.00 397 GLU A C 1
ATOM 3196 O O . GLU A 1 397 ? 5.085 -6.233 -28.930 1.00 96.00 397 GLU A O 1
ATOM 3201 N N . THR A 1 398 ? 3.847 -4.480 -29.551 1.00 97.50 398 THR A N 1
ATOM 3202 C CA . THR A 1 398 ? 4.186 -3.671 -28.374 1.00 97.50 398 THR A CA 1
ATOM 3203 C C . THR A 1 398 ? 3.059 -3.749 -27.355 1.00 97.50 398 THR A C 1
ATOM 3205 O O . THR A 1 398 ? 1.936 -3.373 -27.667 1.00 97.50 398 THR A O 1
ATOM 3208 N N . ILE A 1 399 ? 3.381 -4.171 -26.131 1.00 97.94 399 ILE A N 1
ATOM 3209 C CA . ILE A 1 399 ? 2.420 -4.310 -25.031 1.00 97.94 399 ILE A CA 1
ATOM 3210 C C . ILE A 1 399 ? 2.189 -2.950 -24.367 1.00 97.94 399 ILE A C 1
ATOM 3212 O O . ILE A 1 399 ? 1.064 -2.467 -24.285 1.00 97.94 399 ILE A O 1
ATOM 3216 N N . VAL A 1 400 ? 3.260 -2.314 -23.880 1.00 97.31 400 VAL A N 1
ATOM 3217 C CA . VAL A 1 400 ? 3.157 -1.061 -23.117 1.00 97.31 400 VAL A CA 1
ATOM 3218 C C . VAL A 1 400 ? 4.474 -0.272 -23.161 1.00 97.31 400 VAL A C 1
ATOM 3220 O O . VAL A 1 400 ? 5.552 -0.875 -23.101 1.00 97.31 400 VAL A O 1
ATOM 3223 N N . PRO A 1 401 ? 4.445 1.071 -23.273 1.00 97.50 401 PRO A N 1
ATOM 3224 C CA . PRO A 1 401 ? 5.642 1.892 -23.106 1.00 97.50 401 PRO A CA 1
ATOM 3225 C C . PRO A 1 401 ? 6.138 1.869 -21.653 1.00 97.50 401 PRO A C 1
ATOM 3227 O O . PRO A 1 401 ? 5.350 1.889 -20.710 1.00 97.50 401 PRO A O 1
ATOM 3230 N N . ILE A 1 402 ? 7.457 1.878 -21.470 1.00 97.25 402 ILE A N 1
ATOM 3231 C CA . ILE A 1 402 ? 8.128 1.804 -20.170 1.00 97.25 402 ILE A CA 1
ATOM 3232 C C . ILE A 1 402 ? 9.032 3.024 -19.983 1.00 97.25 402 ILE A C 1
ATOM 3234 O O . ILE A 1 402 ? 9.769 3.429 -20.883 1.00 97.25 402 ILE A O 1
ATOM 3238 N N . SER A 1 403 ? 8.986 3.593 -18.783 1.00 96.69 403 SER A N 1
ATOM 3239 C CA . SER A 1 403 ? 9.830 4.699 -18.330 1.00 96.69 403 SER A CA 1
ATOM 3240 C C . SER A 1 403 ? 10.099 4.576 -16.830 1.00 96.69 403 SER A C 1
ATOM 3242 O O . SER A 1 403 ? 9.420 3.828 -16.121 1.00 96.69 403 SER A O 1
ATOM 3244 N N . ALA A 1 404 ? 11.091 5.312 -16.334 1.00 96.62 404 ALA A N 1
ATOM 3245 C CA . ALA A 1 404 ? 11.352 5.432 -14.906 1.00 96.62 404 ALA A CA 1
ATOM 3246 C C . ALA A 1 404 ? 10.254 6.236 -14.192 1.00 96.62 404 ALA A C 1
ATOM 3248 O O . ALA A 1 404 ? 9.830 7.291 -14.663 1.00 96.62 404 ALA A O 1
ATOM 3249 N N . ARG A 1 405 ? 9.841 5.757 -13.020 1.00 97.69 405 ARG A N 1
ATOM 3250 C CA . ARG A 1 405 ? 8.811 6.347 -12.164 1.00 97.69 405 ARG A CA 1
ATOM 3251 C C . ARG A 1 405 ? 9.398 6.713 -10.808 1.00 97.69 405 ARG A C 1
ATOM 3253 O O . ARG A 1 405 ? 10.122 5.915 -10.210 1.00 97.69 405 ARG A O 1
ATOM 3260 N N . LEU A 1 406 ? 9.059 7.903 -10.317 1.00 98.06 406 LEU A N 1
ATOM 3261 C CA . LEU A 1 406 ? 9.235 8.260 -8.912 1.00 98.06 406 LEU A CA 1
ATOM 3262 C C . LEU A 1 406 ? 8.085 7.647 -8.115 1.00 98.06 406 LEU A C 1
ATOM 3264 O O . LEU A 1 406 ? 6.916 7.879 -8.427 1.00 98.06 406 LEU A O 1
ATOM 3268 N N . ILE A 1 407 ? 8.421 6.893 -7.077 1.00 98.38 407 ILE A N 1
ATOM 3269 C CA . ILE A 1 407 ? 7.464 6.190 -6.224 1.00 98.38 407 ILE A CA 1
ATOM 3270 C C . ILE A 1 407 ? 7.641 6.563 -4.755 1.00 98.38 407 ILE A C 1
ATOM 3272 O O . ILE A 1 407 ? 8.710 7.026 -4.357 1.00 98.38 407 ILE A O 1
ATOM 3276 N N . SER A 1 408 ? 6.612 6.333 -3.939 1.00 98.12 408 SER A N 1
ATOM 3277 C CA . SER A 1 408 ? 6.664 6.548 -2.490 1.00 98.12 408 SER A CA 1
ATOM 3278 C C . SER A 1 408 ? 5.917 5.483 -1.703 1.00 98.12 408 SER A C 1
ATOM 3280 O O . SER A 1 408 ? 4.889 4.968 -2.147 1.00 98.12 408 SER A O 1
ATOM 3282 N N . ASN A 1 409 ? 6.424 5.185 -0.508 1.00 96.81 409 ASN A N 1
ATOM 3283 C CA . ASN A 1 409 ? 5.685 4.432 0.488 1.00 96.81 409 ASN A CA 1
ATOM 3284 C C . ASN A 1 409 ? 4.400 5.188 0.861 1.00 96.81 409 ASN A C 1
ATOM 3286 O O . ASN A 1 409 ? 4.408 6.411 1.023 1.00 96.81 409 ASN A O 1
ATOM 3290 N N . ARG A 1 410 ? 3.290 4.463 1.029 1.00 93.81 410 ARG A N 1
ATOM 3291 C CA . ARG A 1 410 ? 1.988 5.083 1.305 1.00 93.81 410 ARG A CA 1
ATOM 3292 C C . ARG A 1 410 ? 1.967 5.833 2.633 1.00 93.81 410 ARG A C 1
ATOM 3294 O O . ARG A 1 410 ? 1.412 6.930 2.679 1.00 93.81 410 ARG A O 1
ATOM 3301 N N . THR A 1 411 ? 2.567 5.275 3.683 1.00 94.19 411 THR A N 1
ATOM 3302 C CA . THR A 1 411 ? 2.665 5.927 4.991 1.00 94.19 411 THR A CA 1
ATOM 3303 C C . THR A 1 411 ? 3.661 7.082 4.962 1.00 94.19 411 THR A C 1
ATOM 3305 O O . THR A 1 411 ? 3.303 8.189 5.362 1.00 94.19 411 THR A O 1
ATOM 3308 N N . SER A 1 412 ? 4.866 6.891 4.411 1.00 94.62 412 SER A N 1
ATOM 3309 C CA . SER A 1 412 ? 5.851 7.980 4.306 1.00 94.62 412 SER A CA 1
ATOM 3310 C C . SER A 1 412 ? 5.297 9.177 3.541 1.00 94.62 412 SER A C 1
ATOM 3312 O O . SER A 1 412 ? 5.510 10.311 3.956 1.00 94.62 412 SER A O 1
ATOM 3314 N N . TYR A 1 413 ? 4.525 8.962 2.472 1.00 95.06 413 TYR A N 1
ATOM 3315 C CA . TYR A 1 413 ? 3.878 10.055 1.746 1.00 95.06 413 TYR A CA 1
ATOM 3316 C C . TYR A 1 413 ? 2.881 10.847 2.602 1.00 95.06 413 TYR A C 1
ATOM 3318 O O . TYR A 1 413 ? 2.735 12.051 2.407 1.00 95.06 413 TYR A O 1
ATOM 3326 N N . LYS A 1 414 ? 2.201 10.201 3.559 1.00 93.25 414 LYS A N 1
ATOM 3327 C CA . LYS A 1 414 ? 1.245 10.862 4.461 1.00 93.25 414 LYS A CA 1
ATOM 3328 C C . LYS A 1 414 ? 1.961 11.767 5.470 1.00 93.25 414 LYS A C 1
ATOM 3330 O O . LYS A 1 414 ? 1.530 12.903 5.655 1.00 93.25 414 LYS A O 1
ATOM 3335 N N . PHE A 1 415 ? 3.068 11.303 6.055 1.00 93.38 415 PHE A N 1
ATOM 3336 C CA . PHE A 1 415 ? 3.801 12.032 7.104 1.00 93.38 415 PHE A CA 1
ATOM 3337 C C . PHE A 1 415 ? 4.894 12.973 6.570 1.00 93.38 415 PHE A C 1
ATOM 3339 O O . PHE A 1 415 ? 5.102 14.051 7.116 1.00 93.38 415 PHE A O 1
ATOM 3346 N N . LYS A 1 416 ? 5.555 12.632 5.457 1.00 93.38 416 LYS A N 1
ATOM 3347 C CA . LYS A 1 416 ? 6.628 13.428 4.823 1.00 93.38 416 LYS A CA 1
ATOM 3348 C C . LYS A 1 416 ? 6.162 14.150 3.551 1.00 93.38 416 LYS A C 1
ATOM 3350 O O . LYS A 1 416 ? 6.975 14.488 2.686 1.00 93.38 416 LYS A O 1
ATOM 3355 N N . ARG A 1 417 ? 4.851 14.402 3.420 1.00 93.12 417 ARG A N 1
ATOM 3356 C CA . ARG A 1 417 ? 4.225 14.945 2.199 1.00 93.12 417 ARG A CA 1
ATOM 3357 C C . ARG A 1 417 ? 4.908 16.207 1.686 1.00 93.12 417 ARG A C 1
ATOM 3359 O O . ARG A 1 417 ? 5.181 16.310 0.498 1.00 93.12 417 ARG A O 1
ATOM 3366 N N . GLU A 1 418 ? 5.169 17.171 2.564 1.00 92.94 418 GLU A N 1
ATOM 3367 C CA . GLU A 1 418 ? 5.742 18.463 2.174 1.00 92.94 418 GLU A CA 1
ATOM 3368 C C . GLU A 1 418 ? 7.133 18.312 1.543 1.00 92.94 418 GLU A C 1
ATOM 3370 O O . GLU A 1 418 ? 7.392 18.865 0.470 1.00 92.94 418 GLU A O 1
ATOM 3375 N N . GLN A 1 419 ? 8.004 17.511 2.166 1.00 92.88 419 GLN A N 1
ATOM 3376 C CA . GLN A 1 419 ? 9.348 17.232 1.658 1.00 92.88 419 GLN A CA 1
ATOM 3377 C C . GLN A 1 419 ? 9.288 16.516 0.302 1.00 92.88 419 GLN A C 1
ATOM 3379 O O . GLN A 1 419 ? 9.964 16.922 -0.644 1.00 92.88 419 GLN A O 1
ATOM 3384 N N . ILE A 1 420 ? 8.433 15.493 0.186 1.00 95.44 420 ILE A N 1
ATOM 3385 C CA . ILE A 1 420 ? 8.278 14.702 -1.041 1.00 95.44 420 ILE A CA 1
ATOM 3386 C C . ILE A 1 420 ? 7.700 15.553 -2.177 1.00 95.44 420 ILE A C 1
ATOM 3388 O O . ILE A 1 420 ? 8.195 15.497 -3.300 1.00 95.44 420 ILE A O 1
ATOM 3392 N N . GLU A 1 421 ? 6.686 16.375 -1.905 1.00 95.50 421 GLU A N 1
ATOM 3393 C CA . GLU A 1 421 ? 6.081 17.251 -2.911 1.00 95.50 421 GLU A CA 1
ATOM 3394 C C . GLU A 1 421 ? 7.040 18.349 -3.376 1.00 95.50 421 GLU A C 1
ATOM 3396 O O . GLU A 1 421 ? 7.046 18.691 -4.559 1.00 95.50 421 GLU A O 1
ATOM 3401 N N . THR A 1 422 ? 7.868 18.884 -2.476 1.00 93.88 422 THR A N 1
ATOM 3402 C CA . THR A 1 422 ? 8.907 19.865 -2.823 1.00 93.88 422 THR A CA 1
ATOM 3403 C C . THR A 1 422 ? 9.943 19.248 -3.758 1.00 93.88 422 THR A C 1
ATOM 3405 O O . THR A 1 422 ? 10.210 19.799 -4.828 1.00 93.88 422 THR A O 1
ATOM 3408 N N . LEU A 1 423 ? 10.437 18.055 -3.419 1.00 93.69 423 LEU A N 1
ATOM 3409 C CA . LEU A 1 423 ? 11.362 17.296 -4.257 1.00 93.69 423 LEU A CA 1
ATOM 3410 C C . LEU A 1 423 ? 10.748 16.957 -5.619 1.00 93.69 423 LEU A C 1
ATOM 3412 O O . LEU A 1 423 ? 11.348 17.221 -6.659 1.00 93.69 423 LEU A O 1
ATOM 3416 N N . LYS A 1 424 ? 9.511 16.449 -5.629 1.00 94.81 424 LYS A N 1
ATOM 3417 C CA . LYS A 1 424 ? 8.778 16.113 -6.856 1.00 94.81 424 LYS A CA 1
ATOM 3418 C C . LYS A 1 424 ? 8.607 17.327 -7.769 1.00 94.81 424 LYS A C 1
ATOM 3420 O O . LYS A 1 424 ? 8.734 17.188 -8.983 1.00 94.81 424 LYS A O 1
ATOM 3425 N N . LYS A 1 425 ? 8.308 18.510 -7.218 1.00 93.00 425 LYS A N 1
ATOM 3426 C CA . LYS A 1 425 ? 8.182 19.751 -8.003 1.00 93.00 425 LYS A CA 1
ATOM 3427 C C . LYS A 1 425 ? 9.490 20.111 -8.699 1.00 93.00 425 LYS A C 1
ATOM 3429 O O . LYS A 1 425 ? 9.446 20.396 -9.887 1.00 93.00 425 LYS A O 1
ATOM 3434 N N . GLY A 1 426 ? 10.625 20.021 -8.003 1.00 89.31 426 GLY A N 1
ATOM 3435 C CA . GLY A 1 426 ? 11.942 20.270 -8.599 1.00 89.31 426 GLY A CA 1
ATOM 3436 C C . GLY A 1 426 ? 12.324 19.280 -9.707 1.00 89.31 426 GLY A C 1
ATOM 3437 O O . GLY A 1 426 ? 13.216 19.568 -10.502 1.00 89.31 426 GLY A O 1
ATOM 3438 N N . MET A 1 427 ? 11.673 18.113 -9.771 1.00 89.06 427 MET A N 1
ATOM 3439 C CA . MET A 1 427 ? 11.928 17.088 -10.791 1.00 89.06 427 MET A CA 1
ATOM 3440 C C . MET A 1 427 ? 11.075 17.228 -12.047 1.00 89.06 427 MET A C 1
ATOM 3442 O O . MET A 1 427 ? 11.418 16.632 -13.072 1.00 89.06 427 MET A O 1
ATOM 3446 N N . LYS A 1 428 ? 9.970 17.975 -12.004 1.00 82.38 428 LYS A N 1
ATOM 3447 C CA . LYS A 1 428 ? 9.170 18.204 -13.208 1.00 82.38 428 LYS A CA 1
ATOM 3448 C C . LYS A 1 428 ? 10.013 18.993 -14.211 1.00 82.38 428 LYS A C 1
ATOM 3450 O O . LYS A 1 428 ? 10.663 19.963 -13.841 1.00 82.38 428 LYS A O 1
ATOM 3455 N N . ASN A 1 429 ? 10.066 18.515 -15.452 1.00 62.31 429 ASN A N 1
ATOM 3456 C CA . ASN A 1 429 ? 10.554 19.344 -16.551 1.00 62.31 429 ASN A CA 1
ATOM 3457 C C . ASN A 1 429 ? 9.499 20.433 -16.789 1.00 62.31 429 ASN A C 1
ATOM 3459 O O . ASN A 1 429 ? 8.308 20.107 -16.765 1.00 62.31 429 ASN A O 1
ATOM 3463 N N . ASP A 1 430 ? 9.934 21.681 -16.965 1.00 48.22 430 ASP A N 1
ATOM 3464 C CA . ASP A 1 430 ? 9.087 22.741 -17.524 1.00 48.22 430 ASP A CA 1
ATOM 3465 C C . ASP A 1 430 ? 8.601 22.379 -18.936 1.00 48.22 430 ASP A C 1
ATOM 3467 O O . ASP A 1 430 ? 9.386 21.748 -19.691 1.00 48.22 430 ASP A O 1
#